Protein AF-A0A2P5VU34-F1 (afdb_monomer)

pLDDT: mean 73.87, std 22.4, range [25.06, 97.0]

Structure (mmCIF, N/CA/C/O backbone):
data_AF-A0A2P5VU34-F1
#
_entry.id   AF-A0A2P5VU34-F1
#
loop_
_atom_site.group_PDB
_atom_site.id
_atom_site.type_symbol
_atom_site.label_atom_id
_atom_site.label_alt_id
_atom_site.label_comp_id
_atom_site.label_asym_id
_atom_site.label_entity_id
_atom_site.label_seq_id
_atom_site.pdbx_PDB_ins_code
_atom_site.Cartn_x
_atom_site.Cartn_y
_atom_site.Cartn_z
_atom_site.occupancy
_atom_site.B_iso_or_equiv
_atom_site.auth_seq_id
_atom_site.auth_comp_id
_atom_site.auth_asym_id
_atom_site.auth_atom_id
_atom_site.pdbx_PDB_model_num
ATOM 1 N N . MET A 1 1 ? 22.976 -47.324 -44.104 1.00 36.66 1 MET A N 1
ATOM 2 C CA . MET A 1 1 ? 24.182 -47.573 -44.929 1.00 36.66 1 MET A CA 1
ATOM 3 C C . MET A 1 1 ? 23.753 -47.588 -46.387 1.00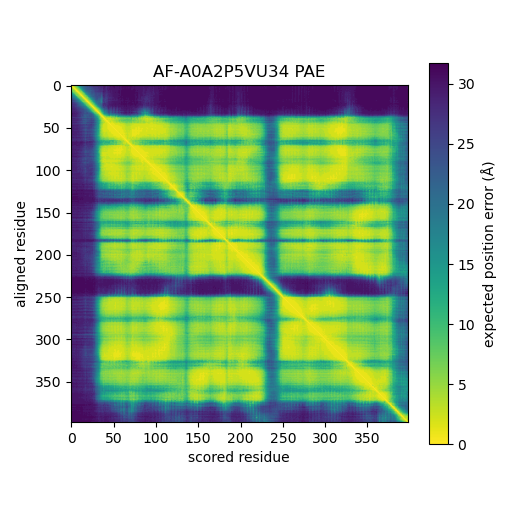 36.66 1 MET A C 1
ATOM 5 O O . MET A 1 1 ? 22.616 -47.995 -46.610 1.00 36.66 1 MET A O 1
ATOM 9 N N . PRO A 1 2 ? 24.591 -47.161 -47.347 1.00 40.78 2 PRO A N 1
ATOM 10 C CA . PRO A 1 2 ? 26.006 -46.739 -47.231 1.00 40.78 2 PRO A CA 1
ATOM 11 C C . PRO A 1 2 ? 26.113 -45.263 -46.735 1.00 40.78 2 PRO A C 1
ATOM 13 O O . PRO A 1 2 ? 25.068 -44.643 -46.565 1.00 40.78 2 PRO A O 1
ATOM 16 N N . ALA A 1 3 ? 27.216 -44.658 -46.255 1.00 30.08 3 ALA A N 1
ATOM 17 C CA . ALA A 1 3 ? 28.672 -44.759 -46.506 1.00 30.08 3 ALA A CA 1
ATOM 18 C C . ALA A 1 3 ? 29.097 -44.163 -47.878 1.00 30.08 3 ALA A C 1
ATOM 20 O O . ALA A 1 3 ? 28.440 -44.446 -48.867 1.00 30.08 3 ALA A O 1
ATOM 21 N N . SER A 1 4 ? 30.142 -43.336 -48.039 1.00 32.03 4 SER A N 1
ATOM 22 C CA . SER A 1 4 ? 31.137 -42.755 -47.106 1.00 32.03 4 SER A CA 1
ATOM 23 C C . SER A 1 4 ? 31.866 -41.530 -47.727 1.00 32.03 4 SER A C 1
ATOM 25 O O . SER A 1 4 ? 31.647 -41.223 -48.896 1.00 32.03 4 SER A O 1
ATOM 27 N N . THR A 1 5 ? 32.788 -40.911 -46.949 1.00 30.47 5 THR A N 1
ATOM 28 C CA . THR A 1 5 ? 33.747 -39.802 -47.273 1.00 30.47 5 THR A CA 1
ATOM 29 C C . THR A 1 5 ? 33.154 -38.375 -47.385 1.00 30.47 5 THR A C 1
ATOM 31 O O . THR A 1 5 ? 31.987 -38.243 -47.727 1.00 30.47 5 THR A O 1
ATOM 34 N N . SER A 1 6 ? 33.850 -37.263 -47.064 1.00 28.77 6 SER A N 1
ATOM 35 C CA . SER A 1 6 ? 35.188 -37.034 -46.445 1.00 28.77 6 SER A CA 1
ATOM 36 C C . SER A 1 6 ? 35.323 -35.630 -45.791 1.00 28.77 6 SER A C 1
ATOM 38 O O . SER A 1 6 ? 34.500 -34.750 -46.018 1.00 28.77 6 SER A O 1
ATOM 40 N N . SER A 1 7 ? 36.386 -35.433 -44.994 1.00 29.94 7 SER A N 1
ATOM 41 C CA . SER A 1 7 ? 36.899 -34.167 -44.400 1.00 29.94 7 SER A CA 1
ATOM 42 C C . SER A 1 7 ? 37.548 -33.220 -45.456 1.00 29.94 7 SER A C 1
ATOM 44 O O . SER A 1 7 ? 37.642 -33.669 -46.601 1.00 29.94 7 SER A O 1
ATOM 46 N N . PRO A 1 8 ? 38.103 -32.004 -45.146 1.00 39.03 8 PRO A N 1
ATOM 47 C CA . PRO A 1 8 ? 38.421 -31.405 -43.825 1.00 39.03 8 PRO A CA 1
ATOM 48 C C . PRO A 1 8 ? 38.176 -29.870 -43.621 1.00 39.03 8 PRO A C 1
ATOM 50 O O . PRO A 1 8 ? 37.779 -29.159 -44.531 1.00 39.03 8 PRO A O 1
ATOM 53 N N . PHE A 1 9 ? 38.473 -29.392 -42.393 1.00 26.83 9 PHE A N 1
ATOM 54 C CA . PHE A 1 9 ? 38.936 -28.043 -41.959 1.00 26.83 9 PHE A CA 1
ATOM 55 C C . PHE A 1 9 ? 38.507 -26.755 -42.712 1.00 26.83 9 PHE A C 1
ATOM 57 O O . PHE A 1 9 ? 38.896 -26.554 -43.853 1.00 26.83 9 PHE A O 1
ATOM 64 N N . TYR A 1 10 ? 37.966 -25.766 -41.975 1.00 26.25 10 TYR A N 1
ATOM 65 C CA . TYR A 1 10 ? 38.679 -24.498 -41.679 1.00 26.25 10 TYR A CA 1
ATOM 66 C C . TYR A 1 10 ? 37.977 -23.664 -40.583 1.00 26.25 10 TYR A C 1
ATOM 68 O O . TYR A 1 10 ? 36.765 -23.468 -40.608 1.00 26.25 10 TYR A O 1
ATOM 76 N N . HIS A 1 11 ? 38.753 -23.126 -39.636 1.00 30.45 11 HIS A N 1
ATOM 77 C CA . HIS A 1 11 ? 38.323 -22.039 -38.744 1.00 30.45 11 HIS A CA 1
ATOM 78 C C . HIS A 1 11 ? 38.394 -20.704 -39.498 1.00 30.45 11 HIS A C 1
ATOM 80 O O . HIS A 1 11 ? 39.434 -20.419 -40.090 1.00 30.45 11 HIS A O 1
ATOM 86 N N . GLN A 1 12 ? 37.394 -19.828 -39.357 1.00 29.17 12 GLN A N 1
ATOM 87 C CA . GLN A 1 12 ? 37.619 -18.382 -39.481 1.00 29.17 12 GLN A CA 1
ATOM 88 C C . GLN A 1 12 ? 36.601 -17.568 -38.668 1.00 29.17 12 GLN A C 1
ATOM 90 O O . GLN A 1 12 ? 35.407 -17.562 -38.947 1.00 29.17 12 GLN A O 1
ATOM 95 N N . ASN A 1 13 ? 37.110 -16.858 -37.657 1.00 29.84 13 ASN A N 1
ATOM 96 C CA . ASN A 1 13 ? 36.433 -15.706 -37.068 1.00 29.84 13 ASN A CA 1
ATOM 97 C C . ASN A 1 13 ? 36.548 -14.535 -38.048 1.00 29.84 13 ASN A C 1
ATOM 99 O O . ASN A 1 13 ? 37.670 -14.132 -38.349 1.00 29.84 13 ASN A O 1
ATOM 103 N N . THR A 1 14 ? 35.437 -13.909 -38.434 1.00 31.05 14 THR A N 1
ATOM 104 C CA . THR A 1 14 ? 35.470 -12.549 -38.994 1.00 31.05 14 THR A CA 1
ATOM 105 C C . THR A 1 14 ? 34.240 -11.746 -38.592 1.00 31.05 14 THR A C 1
ATOM 107 O O . THR A 1 14 ? 33.102 -12.023 -38.958 1.00 31.05 14 THR A O 1
ATOM 110 N N . THR A 1 15 ? 34.518 -10.693 -37.833 1.00 32.22 15 THR A N 1
ATOM 111 C CA . THR A 1 15 ? 33.637 -9.574 -37.502 1.00 32.22 15 THR A CA 1
ATOM 112 C C . THR A 1 15 ? 32.951 -8.987 -38.741 1.00 32.22 15 THR A C 1
ATOM 114 O O . THR A 1 15 ? 33.625 -8.478 -39.639 1.00 32.22 15 THR A O 1
ATOM 117 N N . SER A 1 16 ? 31.615 -8.977 -38.760 1.00 29.47 16 SER A N 1
ATOM 118 C CA . SER A 1 16 ? 30.827 -8.279 -39.785 1.00 29.47 16 SER A CA 1
ATOM 119 C C . SER A 1 16 ? 30.795 -6.770 -39.507 1.00 29.47 16 SER A C 1
ATOM 121 O O . SER A 1 16 ? 30.092 -6.299 -38.613 1.00 29.47 16 SER A O 1
ATOM 123 N N . LEU A 1 17 ? 31.600 -6.017 -40.259 1.00 31.42 17 LEU A N 1
ATOM 124 C CA . LEU A 1 17 ? 31.676 -4.555 -40.212 1.00 31.42 17 LEU A CA 1
ATOM 125 C C . LEU A 1 17 ? 30.444 -3.887 -40.844 1.00 31.42 17 LEU A C 1
ATOM 127 O O . LEU A 1 17 ? 29.982 -4.273 -41.919 1.00 31.42 17 LEU A O 1
ATOM 131 N N . CYS A 1 18 ? 29.964 -2.817 -40.207 1.00 27.61 18 CYS A N 1
ATOM 132 C CA . CYS A 1 18 ? 28.894 -1.965 -40.723 1.00 27.61 18 CYS A CA 1
ATOM 133 C C . CYS A 1 18 ? 29.232 -1.355 -42.096 1.00 27.61 18 CYS A C 1
ATOM 135 O O . CYS A 1 18 ? 30.309 -0.788 -42.282 1.00 27.61 18 CYS A O 1
ATOM 137 N N . LYS A 1 19 ? 28.252 -1.332 -43.009 1.00 30.66 19 LYS A N 1
ATOM 138 C CA . LYS A 1 19 ? 28.216 -0.398 -44.148 1.00 30.66 19 LYS A CA 1
ATOM 139 C C . LYS A 1 19 ? 27.201 0.719 -43.867 1.00 30.66 19 LYS A C 1
ATOM 141 O O . LYS A 1 19 ? 26.068 0.397 -43.513 1.00 30.66 19 LYS A O 1
ATOM 146 N N . PRO A 1 20 ? 27.548 2.006 -44.046 1.00 35.38 20 PRO A N 1
ATOM 147 C CA . PRO A 1 20 ? 26.584 3.097 -43.972 1.00 35.38 20 PRO A CA 1
ATOM 148 C C . PRO A 1 20 ? 25.898 3.316 -45.332 1.00 35.38 20 PRO A C 1
ATOM 150 O O . PRO A 1 20 ? 26.567 3.491 -46.349 1.00 35.38 20 PRO A O 1
ATOM 153 N N . SER A 1 21 ? 24.564 3.358 -45.352 1.00 34.09 21 SER A N 1
ATOM 154 C CA . SER A 1 21 ? 23.770 3.827 -46.498 1.00 34.09 21 SER A CA 1
ATOM 155 C C . SER A 1 21 ? 23.221 5.236 -46.244 1.00 34.09 21 SER A C 1
ATOM 157 O O . SER A 1 21 ? 22.907 5.599 -45.110 1.00 34.09 21 SER A O 1
ATOM 159 N N . LEU A 1 22 ? 23.133 6.043 -47.302 1.00 32.59 22 LEU A N 1
ATOM 160 C CA . LEU A 1 22 ? 22.975 7.498 -47.225 1.00 32.59 22 LEU A CA 1
ATOM 161 C C . LEU A 1 22 ? 21.596 7.990 -46.740 1.00 32.59 22 LEU A C 1
ATOM 163 O O . LEU A 1 22 ? 20.558 7.620 -47.272 1.00 32.59 22 LEU A O 1
ATOM 167 N N . ILE A 1 23 ? 21.658 8.910 -45.773 1.00 36.06 23 ILE A N 1
ATOM 168 C CA . ILE A 1 23 ? 20.852 10.133 -45.583 1.00 36.06 23 ILE A CA 1
ATOM 169 C C . ILE A 1 23 ? 19.475 10.199 -46.285 1.00 36.06 23 ILE A C 1
ATOM 171 O O . ILE A 1 23 ? 19.383 10.486 -47.476 1.00 36.06 23 ILE A O 1
ATOM 175 N N . SER A 1 24 ? 18.408 10.231 -45.479 1.00 31.11 24 SER A N 1
ATOM 176 C CA . SER A 1 24 ? 17.253 11.109 -45.726 1.00 31.11 24 SER A CA 1
ATOM 177 C C . SER A 1 24 ? 16.971 11.943 -44.465 1.00 31.11 24 SER A C 1
ATOM 179 O O . SER A 1 24 ? 17.149 11.481 -43.337 1.00 31.11 24 SER A O 1
ATOM 181 N N . LYS A 1 25 ? 16.657 13.233 -44.639 1.00 42.12 25 LYS A N 1
ATOM 182 C CA . LYS A 1 25 ? 16.793 14.254 -43.584 1.00 42.12 25 LYS A CA 1
ATOM 183 C C . LYS A 1 25 ? 15.433 14.772 -43.106 1.00 42.12 25 LYS A C 1
ATOM 185 O O . LYS A 1 25 ? 15.001 15.843 -43.518 1.00 42.12 25 LYS A O 1
ATOM 190 N N . THR A 1 26 ? 14.804 14.068 -42.168 1.00 37.00 26 THR A N 1
ATOM 191 C CA . THR A 1 26 ? 13.655 14.567 -41.388 1.00 37.00 26 THR A CA 1
ATOM 192 C C . THR A 1 26 ? 14.013 14.609 -39.902 1.00 37.00 26 THR A C 1
ATOM 194 O O . THR A 1 26 ? 14.036 13.594 -39.210 1.00 37.00 26 THR A O 1
ATOM 197 N N . ARG A 1 27 ? 14.322 15.809 -39.387 1.00 40.44 27 ARG A N 1
ATOM 198 C CA . ARG A 1 27 ? 14.645 16.025 -37.965 1.00 40.44 27 ARG A CA 1
ATOM 199 C C . ARG A 1 27 ? 13.383 15.971 -37.094 1.00 40.44 27 ARG A C 1
ATOM 201 O O . ARG A 1 27 ? 12.913 16.996 -36.617 1.00 40.44 27 ARG A O 1
ATOM 208 N N . ASN A 1 28 ? 12.892 14.767 -36.823 1.00 34.03 28 ASN A N 1
ATOM 209 C CA . ASN A 1 28 ? 12.156 14.513 -35.588 1.00 34.03 28 ASN A CA 1
ATOM 210 C C . ASN A 1 28 ? 13.179 14.252 -34.477 1.00 34.03 28 ASN A C 1
ATOM 212 O O . ASN A 1 28 ? 13.823 13.203 -34.460 1.00 34.03 28 ASN A O 1
ATOM 216 N N . LEU A 1 29 ? 13.347 15.207 -33.557 1.00 34.34 29 LEU A N 1
ATOM 217 C CA . LEU A 1 29 ? 14.174 15.039 -32.356 1.00 34.34 29 LEU A CA 1
ATOM 218 C C . LEU A 1 29 ? 13.462 14.115 -31.358 1.00 34.34 29 LEU A C 1
ATOM 220 O O . LEU A 1 29 ? 12.911 14.544 -30.349 1.00 34.34 29 LEU A O 1
ATOM 224 N N . LYS A 1 30 ? 13.466 12.815 -31.661 1.00 37.88 30 LYS A N 1
ATOM 225 C CA . LYS A 1 30 ? 12.989 11.777 -30.752 1.00 37.88 30 LYS A CA 1
ATOM 226 C C . LYS A 1 30 ? 14.063 11.539 -29.693 1.00 37.88 30 LYS A C 1
ATOM 228 O O . LYS A 1 30 ? 15.051 10.854 -29.949 1.00 37.88 30 LYS A O 1
ATOM 233 N N . VAL A 1 31 ? 13.884 12.143 -28.518 1.00 36.41 31 VAL A N 1
ATOM 234 C CA . VAL A 1 31 ? 14.786 11.977 -27.370 1.00 36.41 31 VAL A CA 1
ATOM 235 C C . VAL A 1 31 ? 14.701 10.532 -26.874 1.00 36.41 31 VAL A C 1
ATOM 237 O O . VAL A 1 31 ? 13.812 10.164 -26.109 1.00 36.41 31 VAL A O 1
ATOM 240 N N . HIS A 1 32 ? 15.625 9.695 -27.335 1.00 35.19 32 HIS A N 1
ATOM 241 C CA . HIS A 1 32 ? 15.807 8.344 -26.821 1.00 35.19 32 HIS A CA 1
ATOM 242 C C . HIS A 1 32 ? 16.672 8.390 -25.556 1.00 35.19 32 HIS A C 1
ATOM 244 O O . HIS A 1 32 ? 17.893 8.273 -25.636 1.00 35.19 32 HIS A O 1
ATOM 250 N N . SER A 1 33 ? 16.038 8.499 -24.383 1.00 41.25 33 SER A N 1
ATOM 251 C CA . SER A 1 33 ? 16.672 8.015 -23.150 1.00 41.25 33 SER A CA 1
ATOM 252 C C . SER A 1 33 ? 16.663 6.486 -23.192 1.00 41.25 33 SER A C 1
ATOM 254 O O . SER A 1 33 ? 15.639 5.840 -22.960 1.00 41.25 33 SER A O 1
ATOM 256 N N . GLN A 1 34 ? 17.780 5.917 -23.637 1.00 42.97 34 GLN A N 1
ATOM 257 C CA . GLN A 1 34 ? 17.990 4.482 -23.815 1.00 42.97 34 GLN A CA 1
ATOM 258 C C . GLN A 1 34 ? 19.451 4.151 -23.490 1.00 42.97 34 GLN A C 1
ATOM 260 O O . GLN A 1 34 ? 20.264 3.924 -24.389 1.00 42.97 34 GLN A O 1
ATOM 265 N N . LEU A 1 35 ? 19.782 4.073 -22.199 1.00 44.53 35 LEU A N 1
ATOM 266 C CA . LEU A 1 35 ? 20.840 3.153 -21.782 1.00 44.53 35 LEU A CA 1
ATOM 267 C C . LEU A 1 35 ? 20.350 1.751 -22.167 1.00 44.53 35 LEU A C 1
ATOM 269 O O . LEU A 1 35 ? 19.413 1.232 -21.568 1.00 44.53 35 LEU A O 1
ATOM 273 N N . ARG A 1 36 ? 20.905 1.192 -23.253 1.00 53.62 36 ARG A N 1
ATOM 274 C CA . ARG A 1 36 ? 20.414 -0.064 -23.859 1.00 53.62 36 ARG A CA 1
ATOM 275 C C . ARG A 1 36 ? 20.502 -1.271 -22.926 1.00 53.62 36 ARG A C 1
ATOM 277 O O . ARG A 1 36 ? 19.778 -2.235 -23.144 1.00 53.62 36 ARG A O 1
ATOM 284 N N . CYS A 1 37 ? 21.358 -1.192 -21.915 1.00 61.78 37 CYS A N 1
ATOM 285 C CA . CYS A 1 37 ? 21.377 -2.088 -20.773 1.00 61.78 37 CYS A CA 1
ATOM 286 C C . CYS A 1 37 ? 21.367 -1.221 -19.505 1.00 61.78 37 CYS A C 1
ATOM 288 O O . CYS A 1 37 ? 22.108 -0.231 -19.474 1.00 61.78 37 CYS A O 1
ATOM 290 N N . PRO A 1 38 ? 20.578 -1.564 -18.474 1.00 79.50 38 PRO A N 1
ATOM 291 C CA . PRO A 1 38 ? 20.759 -0.982 -17.151 1.00 79.50 38 PRO A CA 1
ATOM 292 C C . PRO A 1 38 ? 22.138 -1.357 -16.581 1.00 79.50 38 PRO A C 1
ATOM 294 O O . PRO A 1 38 ? 22.702 -2.390 -16.946 1.00 79.50 38 PRO A O 1
ATOM 297 N N . ILE A 1 39 ? 22.680 -0.518 -15.693 1.00 88.06 39 ILE A N 1
ATOM 298 C CA . ILE A 1 39 ? 23.984 -0.727 -15.037 1.00 88.06 39 ILE A CA 1
ATOM 299 C C . ILE A 1 39 ? 23.988 -2.053 -14.262 1.00 88.06 39 ILE A C 1
ATOM 301 O O . ILE A 1 39 ? 24.967 -2.795 -14.309 1.00 88.06 39 ILE A O 1
ATOM 305 N N . ILE A 1 40 ? 22.877 -2.363 -13.591 1.00 88.19 40 ILE A N 1
ATOM 306 C CA . ILE A 1 40 ? 22.600 -3.665 -12.980 1.00 88.19 40 ILE A CA 1
ATOM 307 C C . ILE A 1 40 ? 21.712 -4.454 -13.945 1.00 88.19 40 ILE A C 1
ATOM 309 O O . ILE A 1 40 ? 20.611 -4.005 -14.266 1.00 88.19 40 ILE A O 1
ATOM 313 N N . SER A 1 41 ? 22.171 -5.618 -14.417 1.00 87.19 41 SER A N 1
ATOM 314 C CA . SER A 1 41 ? 21.376 -6.444 -15.340 1.00 87.19 41 SER A CA 1
ATOM 315 C C . SER A 1 41 ? 20.166 -7.079 -14.626 1.00 87.19 41 SER A C 1
ATOM 317 O O . SER A 1 41 ? 20.246 -7.351 -13.425 1.00 87.19 41 SER A O 1
ATOM 319 N N . PRO A 1 42 ? 19.055 -7.367 -15.337 1.00 86.00 42 PRO A N 1
ATOM 320 C CA . PRO A 1 42 ? 17.897 -8.079 -14.776 1.00 86.00 42 PRO A CA 1
ATOM 321 C C . PRO A 1 42 ? 18.232 -9.419 -14.106 1.00 86.00 42 PRO A C 1
ATOM 323 O O . PRO A 1 42 ? 17.533 -9.866 -13.196 1.00 86.00 42 PRO A O 1
ATOM 326 N N . GLU A 1 43 ? 19.297 -10.071 -14.564 1.00 87.12 43 GLU A N 1
ATOM 327 C CA . GLU A 1 43 ? 19.786 -11.360 -14.087 1.00 87.12 43 GLU A CA 1
ATOM 328 C C . GLU A 1 43 ? 20.696 -11.230 -12.854 1.00 87.12 43 GLU A C 1
ATOM 330 O O . GLU A 1 43 ? 20.843 -12.206 -12.109 1.00 87.12 43 GLU A O 1
ATOM 335 N N . ASP A 1 44 ? 21.266 -10.045 -12.593 1.00 91.19 44 ASP A N 1
ATOM 336 C CA . ASP A 1 44 ? 22.036 -9.772 -11.379 1.00 91.19 44 ASP A CA 1
ATOM 337 C C . ASP A 1 44 ? 21.106 -9.633 -10.167 1.00 91.19 44 ASP A C 1
ATOM 339 O O . ASP A 1 44 ? 20.638 -8.558 -9.772 1.00 91.19 44 ASP A O 1
ATOM 343 N N . ARG A 1 45 ? 20.858 -10.786 -9.545 1.00 90.25 45 ARG A N 1
ATOM 344 C CA . ARG A 1 45 ? 20.064 -10.908 -8.323 1.00 90.25 45 ARG A CA 1
ATOM 345 C C . ARG A 1 45 ? 20.678 -10.120 -7.166 1.00 90.25 45 ARG A C 1
ATOM 347 O O . ARG A 1 45 ? 19.923 -9.542 -6.389 1.00 90.25 45 ARG A O 1
ATOM 354 N N . TRP A 1 46 ? 22.005 -10.101 -7.030 1.00 92.88 46 TRP A N 1
ATOM 355 C CA . TRP A 1 46 ? 22.667 -9.454 -5.895 1.00 92.88 46 TRP A CA 1
ATOM 356 C C . TRP A 1 46 ? 22.624 -7.936 -6.029 1.00 92.88 46 TRP A C 1
ATOM 358 O O . TRP A 1 46 ? 22.188 -7.277 -5.086 1.00 92.88 46 TRP A O 1
ATOM 368 N N . GLY A 1 47 ? 22.972 -7.395 -7.199 1.00 94.12 47 GLY A N 1
ATOM 369 C CA . GLY A 1 47 ? 22.826 -5.972 -7.497 1.00 94.12 47 GLY A CA 1
ATOM 370 C C . GLY A 1 47 ? 21.379 -5.507 -7.344 1.00 94.12 47 GLY A C 1
ATOM 371 O O . GLY A 1 47 ? 21.120 -4.537 -6.634 1.00 94.12 47 GLY A O 1
ATOM 372 N N . THR A 1 48 ? 20.415 -6.246 -7.908 1.00 93.75 48 THR A N 1
ATOM 373 C CA . THR A 1 48 ? 18.993 -5.871 -7.829 1.00 93.75 48 THR A CA 1
ATOM 374 C C . THR A 1 48 ? 18.492 -5.822 -6.382 1.00 93.75 48 THR A C 1
ATOM 376 O O . THR A 1 48 ? 17.901 -4.820 -5.978 1.00 93.75 48 THR A O 1
ATOM 379 N N . TRP A 1 49 ? 18.745 -6.856 -5.567 1.00 95.38 49 TRP A N 1
ATOM 380 C CA . TRP A 1 49 ? 18.342 -6.835 -4.155 1.00 95.38 49 TRP A CA 1
ATOM 381 C C . TRP A 1 49 ? 19.086 -5.757 -3.358 1.00 95.38 49 TRP A C 1
ATOM 383 O O . TRP A 1 49 ? 18.448 -5.043 -2.586 1.00 95.38 49 TRP A O 1
ATOM 393 N N . ALA A 1 50 ? 20.395 -5.583 -3.567 1.00 96.25 50 ALA A N 1
ATOM 394 C CA . ALA A 1 50 ? 21.171 -4.544 -2.892 1.00 96.25 50 ALA A CA 1
ATOM 395 C C . ALA A 1 50 ? 20.618 -3.140 -3.184 1.00 96.25 50 ALA A C 1
ATOM 397 O O . ALA A 1 50 ? 20.420 -2.360 -2.253 1.00 96.25 50 ALA A O 1
ATOM 398 N N . SER A 1 51 ? 20.287 -2.835 -4.443 1.00 95.81 51 SER A N 1
ATOM 399 C CA . SER A 1 51 ? 19.651 -1.567 -4.811 1.00 95.81 51 SER A CA 1
ATOM 400 C C . SER A 1 51 ? 18.274 -1.394 -4.182 1.00 95.81 51 SER A C 1
ATOM 402 O O . SER A 1 51 ? 18.003 -0.326 -3.645 1.00 95.81 51 SER A O 1
ATOM 404 N N . LEU A 1 52 ? 17.414 -2.418 -4.185 1.00 95.31 52 LEU A N 1
ATOM 405 C CA . LEU A 1 52 ? 16.086 -2.323 -3.568 1.00 95.31 52 LEU A CA 1
ATOM 406 C C . LEU A 1 52 ? 16.156 -2.038 -2.057 1.00 95.31 52 LEU A C 1
ATOM 408 O O . LEU A 1 52 ? 15.444 -1.166 -1.560 1.00 95.31 52 LEU A O 1
ATOM 412 N N . PHE A 1 53 ? 17.039 -2.728 -1.328 1.00 96.38 53 PHE A N 1
ATOM 413 C CA . PHE A 1 53 ? 17.254 -2.466 0.098 1.00 96.38 53 PHE A CA 1
ATOM 414 C C . PHE A 1 53 ? 17.922 -1.104 0.345 1.00 96.38 53 PHE A C 1
ATOM 416 O O . PHE A 1 53 ? 17.560 -0.427 1.305 1.00 96.38 53 PHE A O 1
ATOM 423 N N . ALA A 1 54 ? 18.833 -0.656 -0.527 1.00 97.00 54 ALA A N 1
ATOM 424 C CA . ALA A 1 54 ? 19.422 0.681 -0.446 1.00 97.00 54 ALA A CA 1
ATOM 425 C C . ALA A 1 54 ? 18.385 1.795 -0.683 1.00 97.00 54 ALA A C 1
ATOM 427 O O . ALA A 1 54 ? 18.385 2.785 0.045 1.00 97.00 54 ALA A O 1
ATOM 428 N N . ILE A 1 55 ? 17.467 1.616 -1.640 1.00 95.56 55 ILE A N 1
ATOM 429 C CA . ILE A 1 55 ? 16.341 2.528 -1.899 1.00 95.56 55 ILE A CA 1
ATOM 430 C C . ILE A 1 55 ? 15.432 2.611 -0.668 1.00 95.56 55 ILE A C 1
ATOM 432 O O . ILE A 1 55 ? 15.127 3.711 -0.211 1.00 95.56 55 ILE A O 1
ATOM 436 N N . GLY A 1 56 ? 15.065 1.465 -0.081 1.00 92.81 56 GLY A N 1
ATOM 437 C CA . GLY A 1 56 ? 14.239 1.430 1.127 1.00 92.81 56 GLY A CA 1
ATOM 438 C C . GLY A 1 56 ? 14.917 2.060 2.351 1.00 92.81 56 GLY A C 1
ATOM 439 O O . GLY A 1 56 ? 14.297 2.825 3.092 1.00 92.81 56 GLY A O 1
ATOM 440 N N . ALA A 1 57 ? 16.214 1.799 2.542 1.00 94.94 57 ALA A N 1
ATOM 441 C CA . ALA A 1 57 ? 17.012 2.416 3.600 1.00 94.94 57 ALA A CA 1
ATOM 442 C C . ALA A 1 57 ? 17.165 3.934 3.403 1.00 94.94 57 ALA A C 1
ATOM 444 O O . ALA A 1 57 ? 17.089 4.686 4.375 1.00 94.94 57 ALA A O 1
ATOM 445 N N . PHE A 1 58 ? 17.329 4.397 2.159 1.00 94.56 58 PHE A N 1
ATOM 446 C CA . PHE A 1 58 ? 17.359 5.819 1.820 1.00 94.56 58 PHE A CA 1
ATOM 447 C C . PHE A 1 58 ? 16.010 6.499 2.094 1.00 94.56 58 PHE A C 1
ATOM 449 O O . PHE A 1 58 ? 15.995 7.594 2.655 1.00 94.56 58 PHE A O 1
ATOM 456 N N . GLY A 1 59 ? 14.887 5.838 1.789 1.00 90.00 59 GLY A N 1
ATOM 457 C CA . GLY A 1 59 ? 13.549 6.305 2.158 1.00 90.00 59 GLY A CA 1
ATOM 458 C C . GLY A 1 59 ? 13.418 6.548 3.661 1.00 90.00 59 GLY A C 1
ATOM 459 O O . GLY A 1 59 ? 13.130 7.671 4.074 1.00 90.00 59 GLY A O 1
ATOM 460 N N . LEU A 1 60 ? 13.724 5.543 4.490 1.00 88.62 60 LEU A N 1
ATOM 461 C CA . LEU A 1 60 ? 13.697 5.668 5.960 1.00 88.62 60 LEU A CA 1
ATOM 462 C C . LEU A 1 60 ? 14.688 6.709 6.500 1.00 88.62 60 LEU A C 1
ATOM 464 O O . LEU A 1 60 ? 14.419 7.387 7.490 1.00 88.62 60 LEU A O 1
ATOM 468 N N . TRP A 1 61 ? 15.858 6.838 5.874 1.00 91.75 61 TRP A N 1
ATOM 469 C CA . TRP A 1 61 ? 16.834 7.859 6.242 1.00 91.75 61 TRP A CA 1
ATOM 470 C C . TRP A 1 61 ? 16.332 9.274 5.920 1.00 91.75 61 TRP A C 1
ATOM 472 O O . TRP A 1 61 ? 16.572 10.194 6.703 1.00 91.75 61 TRP A O 1
ATOM 482 N N . SER A 1 62 ? 15.603 9.450 4.813 1.00 87.38 62 SER A N 1
ATOM 483 C CA . SER A 1 62 ? 15.143 10.763 4.350 1.00 87.38 62 SER A CA 1
ATOM 484 C C . SER A 1 62 ? 14.226 11.469 5.356 1.00 87.38 62 SER A C 1
ATOM 486 O O . SER A 1 62 ? 14.326 12.687 5.501 1.00 87.38 62 SER A O 1
ATOM 488 N N . GLU A 1 63 ? 13.428 10.731 6.135 1.00 82.38 63 GLU A N 1
ATOM 489 C CA . GLU A 1 63 ? 12.547 11.278 7.183 1.00 82.38 63 GLU A CA 1
ATOM 490 C C . GLU A 1 63 ? 13.309 11.985 8.312 1.00 82.38 63 GLU A C 1
ATOM 492 O O . GLU A 1 63 ? 12.758 12.845 8.994 1.00 82.38 63 GLU A O 1
ATOM 497 N N . LYS A 1 64 ? 14.603 11.682 8.482 1.00 82.75 64 LYS A N 1
ATOM 498 C CA . LYS A 1 64 ? 15.495 12.371 9.430 1.00 82.75 64 LYS A CA 1
ATOM 499 C C . LYS A 1 64 ? 15.983 13.729 8.908 1.00 82.75 64 LYS A C 1
ATOM 501 O O . LYS A 1 64 ? 16.664 14.457 9.629 1.00 82.75 64 LYS A O 1
ATOM 506 N N . THR A 1 65 ? 15.674 14.074 7.658 1.00 84.31 65 THR A N 1
ATOM 507 C CA . THR A 1 65 ? 16.032 15.346 7.015 1.00 84.31 65 THR A CA 1
ATOM 508 C C . THR A 1 65 ? 14.834 16.295 6.996 1.00 84.31 65 THR A C 1
ATOM 510 O O . THR A 1 65 ? 13.698 15.849 6.892 1.00 84.31 65 THR A O 1
ATOM 513 N N . LYS A 1 66 ? 15.068 17.616 7.006 1.00 75.31 66 LYS A N 1
ATOM 514 C CA . LYS A 1 66 ? 13.988 18.629 6.999 1.00 75.31 66 LYS A CA 1
ATOM 515 C C . LYS A 1 66 ? 13.034 18.546 5.797 1.00 75.31 66 LYS A C 1
ATOM 517 O O . LYS A 1 66 ? 11.918 19.040 5.883 1.00 75.31 66 LYS A O 1
ATOM 522 N N . ILE A 1 67 ? 13.496 17.995 4.671 1.00 69.50 67 ILE A N 1
ATOM 523 C CA . ILE A 1 67 ? 12.710 17.884 3.433 1.00 69.50 67 ILE A CA 1
ATOM 524 C C . ILE A 1 67 ? 11.979 16.538 3.404 1.00 69.50 67 ILE A C 1
ATOM 526 O O . ILE A 1 67 ? 10.777 16.502 3.159 1.00 69.50 67 ILE A O 1
ATOM 530 N N . GLY A 1 68 ? 12.665 15.432 3.715 1.00 65.94 68 GLY A N 1
ATOM 531 C CA . GLY A 1 68 ? 12.025 14.115 3.787 1.00 65.94 68 GLY A CA 1
ATOM 532 C C . GLY A 1 68 ? 11.080 13.957 4.983 1.00 65.94 68 GLY A C 1
ATOM 533 O O . GLY A 1 68 ? 10.118 13.212 4.892 1.00 65.94 68 GLY A O 1
ATOM 534 N N . SER A 1 69 ? 11.220 14.733 6.063 1.00 67.44 69 SER A N 1
ATOM 535 C CA . SER A 1 69 ? 10.197 14.782 7.121 1.00 67.44 69 SER A CA 1
ATOM 536 C C . SER A 1 69 ? 8.848 15.345 6.641 1.00 67.44 69 SER A C 1
ATOM 538 O O . SER A 1 69 ? 7.844 15.181 7.326 1.00 67.44 69 SER A O 1
ATOM 540 N N . MET A 1 70 ? 8.806 16.010 5.477 1.00 65.50 70 MET A N 1
ATOM 541 C CA . MET A 1 70 ? 7.570 16.459 4.817 1.00 65.50 70 MET A CA 1
ATOM 542 C C . MET A 1 70 ? 7.029 15.436 3.798 1.00 65.50 70 MET A C 1
ATOM 544 O O . MET A 1 70 ? 5.932 15.617 3.271 1.00 65.50 70 MET A O 1
ATOM 548 N N . VAL A 1 71 ? 7.798 14.388 3.479 1.00 68.62 71 VAL A N 1
ATOM 549 C CA . VAL A 1 71 ? 7.545 13.444 2.380 1.00 68.62 71 VAL A CA 1
ATOM 550 C C . VAL A 1 71 ? 7.871 12.030 2.866 1.00 68.62 71 VAL A C 1
ATOM 552 O O . VAL A 1 71 ? 9.028 11.632 2.842 1.00 68.62 71 VAL A O 1
ATOM 555 N N . SER A 1 72 ? 6.858 11.259 3.281 1.00 77.81 72 SER A N 1
ATOM 556 C CA . SER A 1 72 ? 7.038 9.906 3.849 1.00 77.81 72 SER A CA 1
ATOM 557 C C . SER A 1 72 ? 8.045 9.033 3.107 1.00 77.81 72 SER A C 1
ATOM 559 O O . SER A 1 72 ? 8.039 9.000 1.869 1.00 77.81 72 SER A O 1
ATOM 561 N N . ALA A 1 73 ? 8.774 8.211 3.858 1.00 84.19 73 ALA A N 1
ATOM 562 C CA . ALA A 1 73 ? 9.732 7.238 3.350 1.00 84.19 73 ALA A CA 1
ATOM 563 C C . ALA A 1 73 ? 9.162 6.379 2.211 1.00 84.19 73 ALA A C 1
ATOM 565 O O . ALA A 1 73 ? 9.852 6.148 1.224 1.00 84.19 73 ALA A O 1
ATOM 566 N N . ALA A 1 74 ? 7.888 5.975 2.291 1.00 82.31 74 ALA A N 1
ATOM 567 C CA . ALA A 1 74 ? 7.204 5.218 1.239 1.00 82.31 74 ALA A CA 1
ATOM 568 C C . ALA A 1 74 ? 7.174 5.953 -0.119 1.00 82.31 74 ALA A C 1
ATOM 570 O O . ALA A 1 74 ? 7.496 5.378 -1.163 1.00 82.31 74 ALA A O 1
ATOM 571 N N . LEU A 1 75 ? 6.832 7.245 -0.112 1.00 82.56 75 LEU A N 1
ATOM 572 C CA . LEU A 1 75 ? 6.825 8.080 -1.314 1.00 82.56 75 LEU A CA 1
ATOM 573 C C . LEU A 1 75 ? 8.255 8.333 -1.816 1.00 82.56 75 LEU A C 1
ATOM 575 O O . LEU A 1 75 ? 8.493 8.246 -3.018 1.00 82.56 75 LEU A O 1
ATOM 579 N N . VAL A 1 76 ? 9.223 8.555 -0.919 1.00 88.25 76 VAL A N 1
ATOM 580 C CA . VAL A 1 76 ? 10.638 8.717 -1.300 1.00 88.25 76 VAL A CA 1
ATOM 581 C C . VAL A 1 76 ? 11.196 7.439 -1.934 1.00 88.25 76 VAL A C 1
ATOM 583 O O . VAL A 1 76 ? 11.741 7.510 -3.031 1.00 88.25 76 VAL A O 1
ATOM 586 N N . SER A 1 77 ? 10.997 6.266 -1.327 1.00 90.56 77 SER A N 1
ATOM 587 C CA . SER A 1 77 ? 11.407 4.969 -1.887 1.00 90.56 77 SER A CA 1
ATOM 588 C C . SER A 1 77 ? 10.768 4.706 -3.256 1.00 90.56 77 SER A C 1
ATOM 590 O O . SER A 1 77 ? 11.450 4.252 -4.174 1.00 90.56 77 SER A O 1
ATOM 592 N N . THR A 1 78 ? 9.489 5.063 -3.435 1.00 87.88 78 THR A N 1
ATOM 593 C CA . THR A 1 78 ? 8.798 4.956 -4.734 1.00 87.88 78 THR A CA 1
ATOM 594 C C . THR A 1 78 ? 9.430 5.877 -5.784 1.00 87.88 78 THR A C 1
ATOM 596 O O . THR A 1 78 ? 9.762 5.432 -6.882 1.00 87.88 78 THR A O 1
ATOM 599 N N . LEU A 1 79 ? 9.652 7.154 -5.456 1.00 87.75 79 LEU A N 1
ATOM 600 C CA . LEU A 1 79 ? 10.233 8.133 -6.382 1.00 87.75 79 LEU A CA 1
ATOM 601 C C . LEU A 1 79 ? 11.698 7.829 -6.722 1.00 87.75 79 LEU A C 1
ATOM 603 O O . LEU A 1 79 ? 12.103 8.005 -7.869 1.00 87.75 79 LEU A O 1
ATOM 607 N N . VAL A 1 80 ? 12.489 7.344 -5.762 1.00 92.44 80 VAL A N 1
ATOM 608 C CA . VAL A 1 80 ? 13.890 6.960 -5.987 1.00 92.44 80 VAL A CA 1
ATOM 609 C C . VAL A 1 80 ? 13.979 5.663 -6.792 1.00 92.44 80 VAL A C 1
ATOM 611 O O . VAL A 1 80 ? 14.804 5.591 -7.698 1.00 92.44 80 VAL A O 1
ATOM 614 N N . GLY A 1 81 ? 13.103 4.679 -6.552 1.00 92.38 81 GLY A N 1
ATOM 615 C CA . GLY A 1 81 ? 12.993 3.490 -7.405 1.00 92.38 81 GLY A CA 1
ATOM 616 C C . GLY A 1 81 ? 12.637 3.848 -8.850 1.00 92.38 81 GLY A C 1
ATOM 617 O O . GLY A 1 81 ? 13.312 3.403 -9.778 1.00 92.38 81 GLY A O 1
ATOM 618 N N . LEU A 1 82 ? 11.651 4.733 -9.033 1.00 89.38 82 LEU A N 1
ATOM 619 C CA . LEU A 1 82 ? 11.253 5.261 -10.341 1.00 89.38 82 LEU A CA 1
ATOM 620 C C . LEU A 1 82 ? 12.401 6.021 -11.023 1.00 89.38 82 LEU A C 1
ATOM 622 O O . LEU A 1 82 ? 12.665 5.820 -12.207 1.00 89.38 82 LEU A O 1
ATOM 626 N N . ALA A 1 83 ? 13.117 6.879 -10.296 1.00 90.00 83 ALA A N 1
ATOM 627 C CA . ALA A 1 83 ? 14.277 7.579 -10.838 1.00 90.00 83 ALA A CA 1
ATOM 628 C C . ALA A 1 83 ? 15.389 6.595 -11.238 1.00 90.00 83 ALA A C 1
ATOM 630 O O . ALA A 1 83 ? 15.940 6.708 -12.330 1.00 90.00 83 ALA A O 1
ATOM 631 N N . ALA A 1 84 ? 15.687 5.601 -10.399 1.00 92.00 84 ALA A N 1
ATOM 632 C CA . ALA A 1 84 ? 16.739 4.622 -10.645 1.00 92.00 84 ALA A CA 1
ATOM 633 C C . ALA A 1 84 ? 16.460 3.743 -11.876 1.00 92.00 84 ALA A C 1
ATOM 635 O O . ALA A 1 84 ? 17.389 3.491 -12.646 1.00 92.00 84 ALA A O 1
ATOM 636 N N . SER A 1 85 ? 15.215 3.310 -12.110 1.00 90.25 85 SER A N 1
ATOM 637 C CA . SER A 1 85 ? 14.881 2.529 -13.311 1.00 90.25 85 SER A CA 1
ATOM 638 C C . SER A 1 85 ? 14.935 3.378 -14.585 1.00 90.25 85 SER A C 1
ATOM 640 O O . SER A 1 85 ? 15.507 2.972 -15.596 1.00 90.25 85 SER A O 1
ATOM 642 N N . ASN A 1 86 ? 14.446 4.620 -14.527 1.00 88.56 86 ASN A N 1
ATOM 643 C CA . ASN A 1 86 ? 14.421 5.520 -15.685 1.00 88.56 86 ASN A CA 1
ATOM 644 C C . ASN A 1 86 ? 15.777 6.168 -16.017 1.00 88.56 86 ASN A C 1
ATOM 646 O O . ASN A 1 86 ? 16.001 6.554 -17.165 1.00 88.56 86 ASN A O 1
ATOM 650 N N . LEU A 1 87 ? 16.696 6.233 -15.050 1.00 89.25 87 LEU A N 1
ATOM 651 C CA . LEU A 1 87 ? 18.113 6.546 -15.262 1.00 89.25 87 LEU A CA 1
ATOM 652 C C . LEU A 1 87 ? 18.942 5.319 -15.681 1.00 89.25 87 LEU A C 1
ATOM 654 O O . LEU A 1 87 ? 20.152 5.444 -15.841 1.00 89.25 87 LEU A O 1
ATOM 658 N N . GLY A 1 88 ? 18.328 4.141 -15.851 1.00 86.31 88 GLY A N 1
ATOM 659 C CA . GLY A 1 88 ? 19.025 2.915 -16.245 1.00 86.31 88 GLY A CA 1
ATOM 660 C C . GLY A 1 88 ? 20.019 2.401 -15.200 1.00 86.31 88 GLY A C 1
ATOM 661 O O . GLY A 1 88 ? 20.993 1.750 -15.561 1.00 86.31 88 GLY A O 1
ATOM 662 N N . ILE A 1 89 ? 19.813 2.693 -13.914 1.00 91.38 89 ILE A N 1
ATOM 663 C CA . ILE A 1 89 ? 20.625 2.136 -12.821 1.00 91.38 89 ILE A CA 1
ATOM 664 C C . ILE A 1 89 ? 20.161 0.705 -12.526 1.00 91.38 89 ILE A C 1
ATOM 666 O O . ILE A 1 89 ? 20.978 -0.211 -12.465 1.00 91.38 89 ILE A O 1
ATOM 670 N N . ILE A 1 90 ? 18.844 0.523 -12.405 1.00 92.75 90 ILE A N 1
ATOM 671 C CA . ILE A 1 90 ? 18.158 -0.764 -12.217 1.00 92.75 90 ILE A CA 1
ATOM 672 C C . ILE A 1 90 ? 17.227 -1.045 -13.412 1.00 92.75 90 ILE A C 1
ATOM 674 O O . ILE A 1 90 ? 16.863 -0.112 -14.131 1.00 92.75 90 ILE A O 1
ATOM 678 N N . PRO A 1 91 ? 16.839 -2.303 -13.669 1.00 89.81 91 PRO A N 1
ATOM 679 C CA . PRO A 1 91 ? 15.875 -2.634 -14.718 1.00 89.81 91 PRO A CA 1
ATOM 680 C C . PRO A 1 91 ? 14.435 -2.226 -14.351 1.00 89.81 91 PRO A C 1
ATOM 682 O O . PRO A 1 91 ? 14.097 -2.079 -13.181 1.00 89.81 91 PRO A O 1
ATOM 685 N N . PHE A 1 92 ? 13.557 -2.115 -15.353 1.00 86.12 92 PHE A N 1
ATOM 686 C CA . PHE A 1 92 ? 12.102 -2.003 -15.137 1.00 86.12 92 PHE A CA 1
ATOM 687 C C . PHE A 1 92 ? 11.448 -3.341 -14.772 1.00 86.12 92 PHE A C 1
ATOM 689 O O . PHE A 1 92 ? 10.426 -3.378 -14.096 1.00 86.12 92 PHE A O 1
ATOM 696 N N . GLU A 1 93 ? 12.041 -4.448 -15.219 1.00 86.06 93 GLU A N 1
ATOM 697 C CA . GLU A 1 93 ? 11.552 -5.803 -14.991 1.00 86.06 93 GLU A CA 1
ATOM 698 C C . GLU A 1 93 ? 12.717 -6.678 -14.526 1.00 86.06 93 GLU A C 1
ATOM 700 O O . GLU A 1 93 ? 13.758 -6.741 -15.178 1.00 86.06 93 GLU A O 1
ATOM 705 N N . ALA A 1 94 ? 12.547 -7.360 -13.393 1.00 90.31 94 ALA A N 1
ATOM 706 C CA . ALA A 1 94 ? 13.521 -8.309 -12.867 1.00 90.31 94 ALA A CA 1
ATOM 707 C C . ALA A 1 94 ? 12.813 -9.480 -12.165 1.00 90.31 94 ALA A C 1
ATOM 709 O O . ALA A 1 94 ? 11.792 -9.266 -11.501 1.00 90.31 94 ALA A O 1
ATOM 710 N N . PRO A 1 95 ? 13.377 -10.704 -12.184 1.00 91.50 95 PRO A N 1
ATOM 711 C CA . PRO A 1 95 ? 12.856 -11.834 -11.410 1.00 91.50 95 PRO A CA 1
ATOM 712 C C . PRO A 1 95 ? 12.777 -11.563 -9.897 1.00 91.50 95 PRO A C 1
ATOM 714 O O . PRO A 1 95 ? 11.978 -12.180 -9.199 1.00 91.50 95 PRO A O 1
ATOM 717 N N . ALA A 1 96 ? 13.572 -10.623 -9.373 1.00 92.81 96 ALA A N 1
ATOM 718 C CA . ALA A 1 96 ? 13.474 -10.187 -7.980 1.00 92.81 96 ALA A CA 1
ATOM 719 C C . ALA A 1 96 ? 12.112 -9.541 -7.656 1.00 92.81 96 ALA A C 1
ATOM 721 O O . ALA A 1 96 ? 11.592 -9.738 -6.561 1.00 92.81 96 ALA A O 1
ATOM 722 N N . TYR A 1 97 ? 11.504 -8.816 -8.602 1.00 91.50 97 TYR A N 1
ATOM 723 C CA . TYR A 1 97 ? 10.246 -8.091 -8.381 1.00 91.50 97 TYR A CA 1
ATOM 724 C C . TYR A 1 97 ? 9.059 -9.060 -8.295 1.00 91.50 97 TYR A C 1
ATOM 726 O O . TYR A 1 97 ? 8.205 -8.921 -7.420 1.00 91.50 97 TYR A O 1
ATOM 734 N N . SER A 1 98 ? 9.043 -10.107 -9.127 1.00 90.38 98 SER A N 1
ATOM 735 C CA . SER A 1 98 ? 8.028 -11.165 -9.042 1.00 90.38 98 SER A CA 1
ATOM 736 C C . SER A 1 98 ? 8.203 -12.043 -7.797 1.00 90.38 98 SER A C 1
ATOM 738 O O . SER A 1 98 ? 7.209 -12.410 -7.172 1.00 90.38 98 SER A O 1
ATOM 740 N N . VAL A 1 99 ? 9.443 -12.316 -7.366 1.00 93.25 99 VAL A N 1
ATOM 741 C CA . VAL A 1 99 ? 9.718 -12.950 -6.061 1.00 93.25 99 VAL A CA 1
ATOM 742 C C . VAL A 1 99 ? 9.227 -12.073 -4.906 1.00 93.25 99 VAL A C 1
ATOM 744 O O . VAL A 1 99 ? 8.619 -12.598 -3.972 1.00 93.25 99 VAL A O 1
ATOM 747 N N . TYR A 1 100 ? 9.430 -10.752 -4.975 1.00 92.62 100 TYR A N 1
ATOM 748 C CA . TYR A 1 100 ? 8.922 -9.826 -3.966 1.00 92.62 100 TYR A CA 1
ATOM 749 C C . TYR A 1 100 ? 7.395 -9.925 -3.842 1.00 92.62 100 TYR A C 1
ATOM 751 O O . TYR A 1 100 ? 6.889 -10.248 -2.767 1.00 92.62 100 TYR A O 1
ATOM 759 N N . MET A 1 101 ? 6.668 -9.709 -4.945 1.00 87.44 101 MET A N 1
ATOM 760 C CA . MET A 1 101 ? 5.200 -9.711 -4.940 1.00 87.44 101 MET A CA 1
ATOM 761 C C . MET A 1 101 ? 4.618 -11.067 -4.520 1.00 87.44 101 MET A C 1
ATOM 763 O O . MET A 1 101 ? 3.636 -11.110 -3.790 1.00 87.44 101 MET A O 1
ATOM 767 N N . ARG A 1 102 ? 5.244 -12.182 -4.920 1.00 89.19 102 ARG A N 1
ATOM 768 C CA . ARG A 1 102 ? 4.734 -13.531 -4.635 1.00 89.19 102 ARG A CA 1
ATOM 769 C C . ARG A 1 102 ? 4.995 -14.023 -3.208 1.00 89.19 102 ARG A C 1
ATOM 771 O O . ARG A 1 102 ? 4.242 -14.863 -2.720 1.00 89.19 102 ARG A O 1
ATOM 778 N N . PHE A 1 103 ? 6.069 -13.568 -2.559 1.00 91.69 103 PHE A N 1
ATOM 779 C CA . PHE A 1 103 ? 6.503 -14.118 -1.267 1.00 91.69 103 PHE A CA 1
ATOM 780 C C . PHE A 1 103 ? 6.667 -13.064 -0.171 1.00 91.69 103 PHE A C 1
ATOM 782 O O . PHE A 1 103 ? 6.160 -13.262 0.930 1.00 91.69 103 PHE A O 1
ATOM 789 N N . LEU A 1 104 ? 7.356 -11.952 -0.444 1.00 92.88 104 LEU A N 1
ATOM 790 C CA . LEU A 1 104 ? 7.678 -10.949 0.580 1.00 92.88 104 LEU A CA 1
ATOM 791 C C . LEU A 1 104 ? 6.485 -10.031 0.879 1.00 92.88 104 LEU A C 1
ATOM 793 O O . LEU A 1 104 ? 6.275 -9.675 2.036 1.00 92.88 104 LEU A O 1
ATOM 797 N N . LEU A 1 105 ? 5.672 -9.699 -0.128 1.00 89.94 105 LEU A N 1
ATOM 798 C CA . LEU A 1 105 ? 4.449 -8.916 0.063 1.00 89.94 105 LEU A CA 1
ATOM 799 C C . LEU A 1 105 ? 3.419 -9.656 0.951 1.00 89.94 105 LEU A C 1
ATOM 801 O O . LEU A 1 105 ? 3.024 -9.076 1.965 1.00 89.94 105 LEU A O 1
ATOM 805 N N . PRO A 1 106 ? 3.039 -10.929 0.686 1.00 90.75 106 PRO A N 1
ATOM 806 C CA . PRO A 1 106 ? 2.221 -11.706 1.617 1.00 90.75 106 PRO A CA 1
ATOM 807 C C . PRO A 1 106 ? 2.851 -11.863 3.003 1.00 90.75 106 PRO A C 1
ATOM 809 O O . PRO A 1 106 ? 2.133 -11.791 3.992 1.00 90.75 106 PRO A O 1
ATOM 812 N N . LEU A 1 107 ? 4.177 -12.024 3.101 1.00 94.00 107 LEU A N 1
ATOM 813 C CA . LEU A 1 107 ? 4.885 -12.155 4.381 1.00 94.00 107 LEU A CA 1
ATOM 814 C C . LEU A 1 107 ? 4.812 -10.884 5.244 1.00 94.00 107 LEU A C 1
ATOM 816 O O . LEU A 1 107 ? 4.710 -10.980 6.466 1.00 94.00 107 LEU A O 1
ATOM 820 N N . ALA A 1 108 ? 4.852 -9.701 4.628 1.00 90.25 108 ALA A N 1
ATOM 821 C CA . ALA A 1 108 ? 4.763 -8.430 5.342 1.00 90.25 108 ALA A CA 1
ATOM 822 C C . ALA A 1 108 ? 3.389 -8.221 6.007 1.00 90.25 108 ALA A C 1
ATOM 824 O O . ALA A 1 108 ? 3.298 -7.537 7.026 1.00 90.25 108 ALA A O 1
ATOM 825 N N . VAL A 1 109 ? 2.325 -8.833 5.473 1.00 89.44 109 VAL A N 1
ATOM 826 C CA . VAL A 1 109 ? 0.956 -8.679 5.985 1.00 89.44 109 VAL A CA 1
ATOM 827 C C . VAL A 1 109 ? 0.802 -9.237 7.413 1.00 89.44 109 VAL A C 1
ATOM 829 O O . VAL A 1 109 ? 0.418 -8.453 8.284 1.00 89.44 109 VAL A O 1
ATOM 832 N N . PRO A 1 110 ? 1.151 -10.503 7.738 1.00 91.31 110 PRO A N 1
ATOM 833 C CA . PRO A 1 110 ? 1.119 -10.992 9.113 1.00 91.31 110 PRO A CA 1
ATOM 834 C C . PRO A 1 110 ? 2.013 -10.204 10.061 1.00 91.31 110 PRO A C 1
ATOM 836 O O . PRO A 1 110 ? 1.554 -9.852 11.143 1.00 91.31 110 PRO A O 1
ATOM 839 N N . LEU A 1 111 ? 3.235 -9.862 9.639 1.00 90.88 111 LEU A N 1
ATOM 840 C CA . LEU A 1 111 ? 4.193 -9.120 10.463 1.00 90.88 111 LEU A CA 1
ATOM 841 C C . LEU A 1 111 ? 3.627 -7.764 10.939 1.00 90.88 111 LEU A C 1
ATOM 843 O O . LEU A 1 111 ? 3.813 -7.416 12.101 1.00 90.88 111 LEU A O 1
ATOM 847 N N . LEU A 1 112 ? 2.860 -7.053 10.097 1.00 87.31 112 LEU A N 1
ATOM 848 C CA . LEU A 1 112 ? 2.119 -5.834 10.479 1.00 87.31 112 LEU A CA 1
ATOM 849 C C . LEU A 1 112 ? 0.879 -6.094 11.355 1.00 87.31 112 LEU A C 1
ATOM 851 O O . LEU A 1 112 ? 0.391 -5.199 12.054 1.00 87.31 112 LEU A O 1
ATOM 855 N N . LEU A 1 113 ? 0.293 -7.287 11.256 1.00 89.12 113 LEU A N 1
ATOM 856 C CA . LEU A 1 113 ? -0.992 -7.649 11.857 1.00 89.12 113 LEU A CA 1
ATOM 857 C C . LEU A 1 113 ? -0.871 -8.360 13.208 1.00 89.12 113 LEU A C 1
ATOM 859 O O . LEU A 1 113 ? -1.895 -8.608 13.835 1.00 89.12 113 LEU A O 1
ATOM 863 N N . PHE A 1 114 ? 0.330 -8.621 13.723 1.00 89.19 114 PHE A N 1
ATOM 864 C CA . PHE A 1 114 ? 0.503 -9.258 15.036 1.00 89.19 114 PHE A CA 1
ATOM 865 C C . PHE A 1 114 ? -0.124 -8.464 16.200 1.00 89.19 114 PHE A C 1
ATOM 867 O O . PHE A 1 114 ? -0.589 -9.058 17.167 1.00 89.19 114 PHE A O 1
ATOM 874 N N . ARG A 1 115 ? -0.243 -7.133 16.092 1.00 81.81 115 ARG A N 1
ATOM 875 C CA . ARG A 1 115 ? -0.983 -6.306 17.072 1.00 81.81 115 ARG A CA 1
ATOM 876 C C . ARG A 1 115 ? -2.511 -6.321 16.913 1.00 81.81 115 ARG A C 1
ATOM 878 O O . ARG A 1 115 ? -3.195 -5.665 17.695 1.00 81.81 115 ARG A O 1
ATOM 885 N N . ALA A 1 116 ? -3.062 -6.996 15.902 1.00 81.31 116 ALA A N 1
ATOM 886 C CA . ALA A 1 116 ? -4.480 -6.920 15.538 1.00 81.31 116 ALA A CA 1
ATOM 887 C C . ALA A 1 116 ? -5.384 -7.800 16.426 1.00 81.31 116 ALA A C 1
ATOM 889 O O . ALA A 1 116 ? -6.096 -8.678 15.939 1.00 81.31 116 ALA A O 1
ATOM 890 N N . ASP A 1 117 ? -5.370 -7.541 17.735 1.00 81.88 117 ASP A N 1
ATOM 891 C CA . ASP A 1 117 ? -6.326 -8.110 18.685 1.00 81.88 117 ASP A CA 1
ATOM 892 C C . ASP A 1 117 ? -7.698 -7.435 18.513 1.00 81.88 117 ASP A C 1
ATOM 894 O O . ASP A 1 117 ? -7.983 -6.367 19.068 1.00 81.88 117 ASP A O 1
ATOM 898 N N . LEU A 1 118 ? -8.572 -8.089 17.747 1.00 78.06 118 LEU A N 1
ATOM 899 C CA . LEU A 1 118 ? -9.923 -7.614 17.472 1.00 78.06 118 LEU A CA 1
ATOM 900 C C . LEU A 1 118 ? -10.779 -7.549 18.750 1.00 78.06 118 LEU A C 1
ATOM 902 O O . LEU A 1 118 ? -11.647 -6.687 18.855 1.00 78.06 118 LEU A O 1
ATOM 906 N N . ARG A 1 119 ? -10.511 -8.383 19.768 1.00 77.94 119 ARG A N 1
ATOM 907 C CA . ARG A 1 119 ? -11.222 -8.347 21.059 1.00 77.94 119 ARG A CA 1
ATOM 908 C C . ARG A 1 119 ? -10.856 -7.094 21.851 1.00 77.94 119 ARG A C 1
ATOM 910 O O . ARG A 1 119 ? -11.740 -6.487 22.457 1.00 77.94 119 ARG A O 1
ATOM 917 N N . ARG A 1 120 ? -9.583 -6.685 21.842 1.00 75.75 120 ARG A N 1
ATOM 918 C CA . ARG A 1 120 ? -9.148 -5.417 22.449 1.00 75.75 120 ARG A CA 1
ATOM 919 C C . ARG A 1 120 ? -9.742 -4.218 21.714 1.00 75.75 120 ARG A C 1
ATOM 921 O O . ARG A 1 120 ? -10.249 -3.322 22.384 1.00 75.75 120 ARG A O 1
ATOM 928 N N . VAL A 1 121 ? -9.748 -4.227 20.379 1.00 72.94 121 VAL A N 1
ATOM 929 C CA . VAL A 1 121 ? -10.373 -3.165 19.566 1.00 72.94 121 VAL A CA 1
ATOM 930 C C . VAL A 1 121 ? -11.874 -3.058 19.863 1.00 72.94 121 VAL A C 1
ATOM 932 O O . VAL A 1 121 ? -12.338 -1.986 20.235 1.00 72.94 121 VAL A O 1
ATOM 935 N N . LEU A 1 122 ? -12.631 -4.161 19.826 1.00 71.06 122 LEU A N 1
ATOM 936 C CA . LEU A 1 122 ? -14.065 -4.149 20.156 1.00 71.06 122 LEU A CA 1
ATOM 937 C C . LEU A 1 122 ? -14.370 -3.770 21.610 1.00 71.06 122 LEU A C 1
ATOM 939 O O . LEU A 1 122 ? -15.460 -3.276 21.875 1.00 71.06 122 LEU A O 1
ATOM 943 N N . ARG A 1 123 ? -13.450 -3.975 22.561 1.00 75.25 123 ARG A N 1
ATOM 944 C CA . ARG A 1 123 ? -13.645 -3.521 23.948 1.00 75.25 123 ARG A CA 1
ATOM 945 C C . ARG A 1 123 ? -13.313 -2.040 24.129 1.00 75.25 123 ARG A C 1
ATOM 947 O O . ARG A 1 123 ? -14.064 -1.340 24.793 1.00 75.25 123 ARG A O 1
ATOM 954 N N . SER A 1 124 ? -12.198 -1.579 23.565 1.00 64.69 124 SER A N 1
ATOM 955 C CA . SER A 1 124 ? -11.696 -0.208 23.739 1.00 64.69 124 SER A CA 1
ATOM 956 C C . SER A 1 124 ? -12.451 0.802 22.881 1.00 64.69 124 SER A C 1
ATOM 958 O O . SER A 1 124 ? -12.715 1.915 23.314 1.00 64.69 124 SER A O 1
ATOM 960 N N . THR A 1 125 ? -12.807 0.404 21.663 1.00 59.38 125 THR A N 1
ATOM 961 C CA . THR A 1 125 ? -13.534 1.225 20.693 1.00 59.38 125 THR A CA 1
ATOM 962 C C . THR A 1 125 ? -15.018 0.857 20.674 1.00 59.38 125 THR A C 1
ATOM 964 O O . THR A 1 125 ? -15.764 1.477 19.941 1.00 59.38 125 THR A O 1
ATOM 967 N N . GLY A 1 126 ? -15.487 -0.116 21.466 1.00 57.47 126 GLY A N 1
ATOM 968 C CA . GLY A 1 126 ? -16.824 -0.719 21.356 1.00 57.47 126 GLY A CA 1
ATOM 969 C C . GLY A 1 126 ? -17.985 0.264 21.223 1.00 57.47 126 GLY A C 1
ATOM 970 O O . GLY A 1 126 ? -18.779 0.130 20.299 1.00 57.47 126 GLY A O 1
ATOM 971 N N . THR A 1 127 ? -18.054 1.287 22.076 1.00 56.50 127 THR A N 1
ATOM 972 C CA . THR A 1 127 ? -19.107 2.318 22.022 1.00 56.50 127 THR A CA 1
ATOM 973 C C . THR A 1 127 ? -18.990 3.209 20.781 1.00 56.50 127 THR A C 1
ATOM 975 O O . THR A 1 127 ? -19.995 3.492 20.135 1.00 56.50 127 THR A O 1
ATOM 978 N N . LEU A 1 128 ? -17.767 3.594 20.399 1.00 56.00 128 LEU A N 1
ATOM 979 C CA . LEU A 1 128 ? -17.485 4.343 19.167 1.00 56.00 128 LEU A CA 1
ATOM 980 C C . LEU A 1 128 ? -17.777 3.499 17.919 1.00 56.00 128 LEU A C 1
ATOM 982 O O . LEU A 1 128 ? -18.351 4.002 16.966 1.00 56.00 128 LEU A O 1
ATOM 986 N N . LEU A 1 129 ? -17.458 2.205 17.947 1.00 58.53 129 LEU A N 1
ATOM 987 C CA . LEU A 1 129 ? -17.705 1.223 16.895 1.00 58.53 129 LEU A CA 1
ATOM 988 C C . LEU A 1 129 ? -19.205 0.917 16.757 1.00 58.53 129 LEU A C 1
ATOM 990 O O . LEU A 1 129 ? -19.680 0.725 15.643 1.00 58.53 129 LEU A O 1
ATOM 994 N N . LEU A 1 130 ? -19.965 0.928 17.858 1.00 52.38 130 LEU A N 1
ATOM 995 C CA . LEU A 1 130 ? -21.428 0.862 17.836 1.00 52.38 130 LEU A CA 1
ATOM 996 C C . LEU A 1 130 ? -22.036 2.158 17.286 1.00 52.38 130 LEU A C 1
ATOM 998 O O . LEU A 1 130 ? -22.936 2.092 16.459 1.00 52.38 130 LEU A O 1
ATOM 1002 N N . ALA A 1 131 ? -21.534 3.331 17.680 1.00 50.97 131 ALA A N 1
ATOM 1003 C CA . ALA A 1 131 ? -21.970 4.608 17.108 1.00 50.97 131 ALA A CA 1
ATOM 1004 C C . ALA A 1 131 ? -21.654 4.696 15.600 1.00 50.97 131 ALA A C 1
ATOM 1006 O O . ALA A 1 131 ? -22.459 5.199 14.817 1.00 50.97 131 ALA A O 1
ATOM 1007 N N . PHE A 1 132 ? -20.512 4.136 15.194 1.00 53.34 132 PHE A N 1
ATOM 1008 C CA . PHE A 1 132 ? -20.057 4.002 13.814 1.00 53.34 132 PHE A CA 1
ATOM 1009 C C . PHE A 1 132 ? -20.979 3.056 13.019 1.00 53.34 132 PHE A C 1
ATOM 1011 O O . PHE A 1 132 ? -21.537 3.488 12.010 1.00 53.34 132 PHE A O 1
ATOM 1018 N N . LEU A 1 133 ? -21.184 1.807 13.474 1.00 54.59 133 LEU A N 1
ATOM 1019 C CA . LEU A 1 133 ? -21.892 0.722 12.757 1.00 54.59 133 LEU A CA 1
ATOM 1020 C C . LEU A 1 133 ? -23.421 0.680 12.932 1.00 54.59 133 LEU A C 1
ATOM 1022 O O . LEU A 1 133 ? -24.118 0.199 12.041 1.00 54.59 133 LEU A O 1
ATOM 1026 N N . LEU A 1 134 ? -23.945 1.112 14.078 1.00 52.09 134 LEU A N 1
ATOM 1027 C CA . LEU A 1 134 ? -25.328 0.891 14.531 1.00 52.09 134 LEU A CA 1
ATOM 1028 C C . LEU A 1 134 ? -26.035 2.202 14.923 1.00 52.09 134 LEU A C 1
ATOM 1030 O O . LEU A 1 134 ? -26.921 2.181 15.775 1.00 52.09 134 LEU A O 1
ATOM 1034 N N . GLY A 1 135 ? -25.627 3.320 14.301 1.00 52.12 135 GLY A N 1
ATOM 1035 C CA . GLY A 1 135 ? -26.149 4.688 14.467 1.00 52.12 135 GLY A CA 1
ATOM 1036 C C . GLY A 1 135 ? -27.513 4.784 15.163 1.00 52.12 135 GLY A C 1
ATOM 1037 O O . GLY A 1 135 ? -28.525 4.348 14.622 1.00 52.12 135 GLY A O 1
ATOM 1038 N N . SER A 1 136 ? -27.502 5.331 16.383 1.00 47.94 136 SER A N 1
ATOM 1039 C CA . SER A 1 136 ? -28.581 5.234 17.377 1.00 47.94 136 SER A CA 1
ATOM 1040 C C . SER A 1 136 ? -29.998 5.387 16.808 1.00 47.94 136 SER A C 1
ATOM 1042 O O . SER A 1 136 ? -30.428 6.504 16.524 1.00 47.94 136 SER A O 1
ATOM 1044 N N . GLY A 1 137 ? -30.712 4.258 16.690 1.00 51.19 137 GLY A N 1
ATOM 1045 C CA . GLY A 1 137 ? -32.177 4.077 16.688 1.00 51.19 137 GLY A CA 1
ATOM 1046 C C . GLY A 1 137 ? -33.048 4.787 15.639 1.00 51.19 137 GLY A C 1
ATOM 1047 O O . GLY A 1 137 ? -34.178 4.360 15.423 1.00 51.19 137 GLY A O 1
ATOM 1048 N N . HIS A 1 138 ? -32.573 5.865 15.020 1.00 52.41 138 HIS A N 1
ATOM 1049 C CA . HIS A 1 138 ? -33.411 6.844 14.322 1.00 52.41 138 HIS A CA 1
ATOM 1050 C C . HIS A 1 138 ? -32.708 7.545 13.142 1.00 52.41 138 HIS A C 1
ATOM 1052 O O . HIS A 1 138 ? -33.351 8.303 12.419 1.00 52.41 138 HIS A O 1
ATOM 1058 N N . ASN A 1 139 ? -31.409 7.291 12.931 1.00 56.22 139 ASN A N 1
ATOM 1059 C CA . ASN A 1 139 ? -30.610 7.811 11.816 1.00 56.22 139 ASN A CA 1
ATOM 1060 C C . ASN A 1 139 ? -29.747 6.690 11.212 1.00 56.22 139 ASN A C 1
ATOM 1062 O O . ASN A 1 139 ? -29.285 5.826 11.959 1.00 56.22 139 ASN A O 1
ATOM 1066 N N . PRO A 1 140 ? -29.481 6.670 9.891 1.00 58.12 140 PRO A N 1
ATOM 1067 C CA . PRO A 1 140 ? -28.702 5.590 9.304 1.00 58.12 140 PRO A CA 1
ATOM 1068 C C . PRO A 1 140 ? -27.230 5.665 9.730 1.00 58.12 140 PRO A C 1
ATOM 1070 O O . PRO A 1 140 ? -26.643 6.743 9.830 1.00 58.12 140 PRO A O 1
ATOM 1073 N N . CYS A 1 141 ? -26.651 4.486 9.949 1.00 66.88 141 CYS A N 1
ATOM 1074 C CA . CYS A 1 141 ? -25.263 4.230 10.329 1.00 66.88 141 CYS A CA 1
ATOM 1075 C C . CYS A 1 141 ? -24.230 5.107 9.587 1.00 66.88 141 CYS A C 1
ATOM 1077 O O . CYS A 1 141 ? -24.272 5.248 8.362 1.00 66.88 141 CYS A O 1
ATOM 1079 N N . LEU A 1 142 ? -23.252 5.645 10.327 1.00 67.62 142 LEU A N 1
ATOM 1080 C CA . LEU A 1 142 ? -22.219 6.516 9.765 1.00 67.62 142 LEU A CA 1
ATOM 1081 C C . LEU A 1 142 ? -21.329 5.762 8.759 1.00 67.62 142 LEU A C 1
ATOM 1083 O O . LEU A 1 142 ? -21.043 6.296 7.690 1.00 67.62 142 LEU A O 1
ATOM 1087 N N . CYS A 1 143 ? -20.995 4.488 9.020 1.00 69.31 143 CYS A N 1
ATOM 1088 C CA . CYS A 1 143 ? -20.266 3.638 8.058 1.00 69.31 143 CYS A CA 1
ATOM 1089 C C . CYS A 1 143 ? -21.020 3.457 6.742 1.00 69.31 143 CYS A C 1
ATOM 1091 O O . CYS A 1 143 ? -20.408 3.375 5.675 1.00 69.31 143 CYS A O 1
ATOM 1093 N N . PHE A 1 144 ? -22.348 3.330 6.818 1.00 74.12 144 PHE A N 1
ATOM 1094 C CA . PHE A 1 144 ? -23.180 3.143 5.638 1.00 74.12 144 PHE A CA 1
ATOM 1095 C C . PHE A 1 144 ? -23.095 4.389 4.758 1.00 74.12 144 PHE A C 1
ATOM 1097 O O . PHE A 1 144 ? -22.780 4.279 3.575 1.00 74.12 144 PHE A O 1
ATOM 1104 N N . TRP A 1 145 ? -23.237 5.577 5.353 1.00 75.56 145 TRP A N 1
ATOM 1105 C CA . TRP A 1 145 ? -23.043 6.837 4.638 1.00 75.56 145 TRP A CA 1
ATOM 1106 C C . TRP A 1 145 ? -21.621 7.040 4.121 1.00 75.56 145 TRP A C 1
ATOM 1108 O O . TRP A 1 145 ? -21.473 7.535 3.009 1.00 75.56 145 TRP A O 1
ATOM 1118 N N . MET A 1 146 ? -20.586 6.602 4.839 1.00 75.62 146 MET A N 1
ATOM 1119 C CA . MET A 1 146 ? -19.203 6.626 4.340 1.00 75.62 146 MET A CA 1
ATOM 1120 C C . MET A 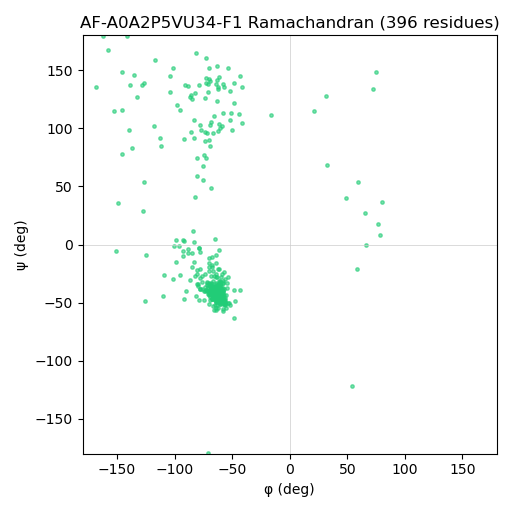1 146 ? -19.020 5.741 3.115 1.00 75.62 146 MET A C 1
ATOM 1122 O O . MET A 1 146 ? -18.492 6.194 2.102 1.00 75.62 146 MET A O 1
ATOM 1126 N N . THR A 1 147 ? -19.513 4.504 3.177 1.00 80.06 147 THR A N 1
ATOM 1127 C CA . THR A 1 147 ? -19.433 3.547 2.067 1.00 80.06 147 THR A CA 1
ATOM 1128 C C . THR A 1 147 ? -20.186 4.080 0.848 1.00 80.06 147 THR A C 1
ATOM 1130 O O . THR A 1 147 ? -19.639 4.115 -0.253 1.00 80.06 147 THR A O 1
ATOM 1133 N N . VAL A 1 148 ? -21.407 4.588 1.050 1.00 85.69 148 VAL A N 1
ATOM 1134 C CA . VAL A 1 148 ? -22.214 5.247 0.012 1.00 85.69 148 VAL A CA 1
ATOM 1135 C C . VAL A 1 148 ? -21.494 6.476 -0.556 1.00 85.69 148 VAL A C 1
ATOM 1137 O O . VAL A 1 148 ? -21.444 6.631 -1.773 1.00 85.69 148 VAL A O 1
ATOM 1140 N N . SER A 1 149 ? -20.870 7.309 0.279 1.00 87.44 149 SER A N 1
ATOM 1141 C CA . SER A 1 149 ? -20.122 8.496 -0.161 1.00 87.44 149 SER A CA 1
ATOM 1142 C C . SER A 1 149 ? -18.891 8.135 -0.991 1.00 87.44 149 SER A C 1
ATOM 1144 O O . SER A 1 149 ? -18.642 8.775 -2.011 1.00 87.44 149 SER A O 1
ATOM 1146 N N . THR A 1 150 ? -18.144 7.085 -0.623 1.00 88.56 150 THR A N 1
ATOM 1147 C CA . THR A 1 150 ? -17.023 6.590 -1.441 1.00 88.56 150 THR A CA 1
ATOM 1148 C C . THR A 1 150 ? -17.511 6.000 -2.764 1.00 88.56 150 THR A C 1
ATOM 1150 O O . THR A 1 150 ? -16.915 6.282 -3.803 1.00 88.56 150 THR A O 1
ATOM 1153 N N . ILE A 1 151 ? -18.607 5.233 -2.772 1.00 91.12 151 ILE A N 1
ATOM 1154 C CA . ILE A 1 151 ? -19.193 4.675 -4.006 1.00 91.12 151 ILE A CA 1
ATOM 1155 C C . ILE A 1 151 ? -19.668 5.799 -4.939 1.00 91.12 151 ILE A C 1
ATOM 1157 O O . ILE A 1 151 ? -19.324 5.794 -6.121 1.00 91.12 151 ILE A O 1
ATOM 1161 N N . ILE A 1 152 ? -20.389 6.798 -4.416 1.00 92.31 152 ILE A N 1
ATOM 1162 C CA . ILE A 1 152 ? -20.826 7.978 -5.180 1.00 92.31 152 ILE A CA 1
ATOM 1163 C C . ILE A 1 152 ? -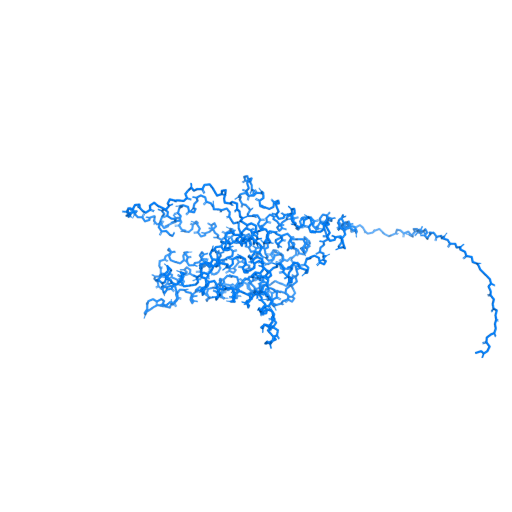19.613 8.754 -5.702 1.00 92.31 152 ILE A C 1
ATOM 1165 O O . ILE A 1 152 ? -19.569 9.072 -6.888 1.00 92.31 152 ILE A O 1
ATOM 1169 N N . GLY A 1 153 ? -18.603 9.006 -4.863 1.00 92.19 153 GLY A N 1
ATOM 1170 C CA . GLY A 1 153 ? -17.368 9.674 -5.276 1.00 92.19 153 GLY A CA 1
ATOM 1171 C C . GLY A 1 153 ? -16.649 8.936 -6.402 1.00 92.19 153 GLY A C 1
ATOM 1172 O O . GLY A 1 153 ? -16.256 9.553 -7.388 1.00 92.19 153 GLY A O 1
ATOM 1173 N N . THR A 1 154 ? -16.556 7.609 -6.307 1.00 92.31 154 THR A N 1
ATOM 1174 C CA . THR A 1 154 ? -15.954 6.751 -7.339 1.00 92.31 154 THR A CA 1
ATOM 1175 C C . THR A 1 154 ? -16.744 6.830 -8.643 1.00 92.31 154 THR A C 1
ATOM 1177 O O . THR A 1 154 ? -16.152 7.033 -9.699 1.00 92.31 154 THR A O 1
ATOM 1180 N N . LEU A 1 155 ? -18.075 6.722 -8.583 1.00 93.38 155 LEU A N 1
ATOM 1181 C CA . LEU A 1 155 ? -18.939 6.781 -9.762 1.00 93.38 155 LEU A CA 1
ATOM 1182 C C . LEU A 1 155 ? -18.866 8.151 -10.454 1.00 93.38 155 LEU A C 1
ATOM 1184 O O . LEU A 1 155 ? -18.690 8.216 -11.668 1.00 93.38 155 LEU A O 1
ATOM 1188 N N . VAL A 1 156 ? -18.946 9.244 -9.689 1.00 94.12 156 VAL A N 1
ATOM 1189 C CA . VAL A 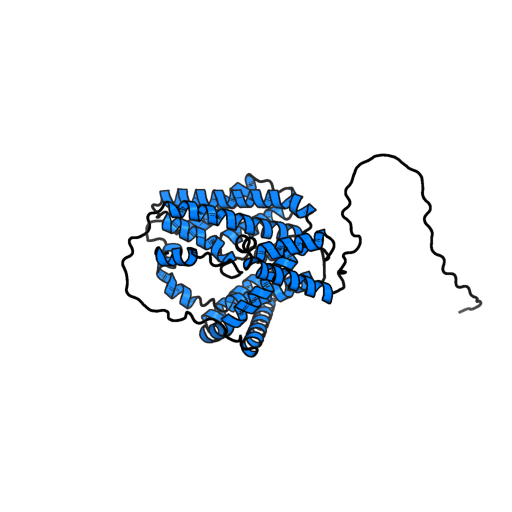1 156 ? -18.831 10.612 -10.218 1.00 94.12 156 VAL A CA 1
ATOM 1190 C C . VAL A 1 156 ? -17.451 10.837 -10.837 1.00 94.12 156 VAL A C 1
ATOM 1192 O O . VAL A 1 156 ? -17.367 11.307 -11.970 1.00 94.12 156 VAL A O 1
ATOM 1195 N N . ALA A 1 157 ? -16.372 10.435 -10.159 1.00 93.31 157 ALA A N 1
ATOM 1196 C CA . ALA A 1 157 ? -15.018 10.530 -10.699 1.00 93.31 157 ALA A CA 1
ATOM 1197 C C . ALA A 1 157 ? -14.841 9.712 -11.988 1.00 93.31 157 ALA A C 1
ATOM 1199 O O . ALA A 1 157 ? -14.220 10.195 -12.932 1.00 93.31 157 ALA A O 1
ATOM 1200 N N . PHE A 1 158 ? -15.424 8.512 -12.067 1.00 91.56 158 PHE A N 1
ATOM 1201 C CA . PHE A 1 158 ? -15.336 7.637 -13.241 1.00 91.56 158 PHE A CA 1
ATOM 1202 C C . PHE A 1 158 ? -16.078 8.207 -14.458 1.00 91.56 158 PHE A C 1
ATOM 1204 O O . PHE A 1 158 ? -15.635 8.044 -15.595 1.00 91.56 158 PHE A O 1
ATOM 1211 N N . LEU A 1 159 ? -17.192 8.906 -14.221 1.00 90.31 159 LEU A N 1
ATOM 1212 C CA . LEU A 1 159 ? -17.958 9.597 -15.260 1.00 90.31 159 LEU A CA 1
ATOM 1213 C C . LEU A 1 159 ? -17.289 10.910 -15.703 1.00 90.31 159 LEU A C 1
ATOM 1215 O O . LEU A 1 159 ? -17.307 11.232 -16.889 1.00 90.31 159 LEU A O 1
ATOM 1219 N N . MET A 1 160 ? -16.688 11.662 -14.772 1.00 91.00 160 MET A N 1
ATOM 1220 C CA . MET A 1 160 ? -16.030 12.945 -15.060 1.00 91.00 160 MET A CA 1
ATOM 1221 C C . MET A 1 160 ? -14.626 12.795 -15.657 1.00 91.00 160 MET A C 1
ATOM 1223 O O . MET A 1 160 ? -14.221 13.622 -16.474 1.00 91.00 160 MET A O 1
ATOM 1227 N N . VAL A 1 161 ? -13.874 11.765 -15.259 1.00 89.50 161 VAL A N 1
ATOM 1228 C CA . VAL A 1 161 ? -12.486 11.536 -15.682 1.00 89.50 161 VAL A CA 1
ATOM 1229 C C . VAL A 1 161 ? -12.416 10.279 -16.547 1.00 89.50 161 VAL A C 1
ATOM 1231 O O . VAL A 1 161 ? -12.209 9.178 -16.033 1.00 89.50 161 VAL A O 1
ATOM 1234 N N . PRO A 1 162 ? -12.544 10.405 -17.880 1.00 76.56 162 PRO A N 1
ATOM 1235 C CA . PRO A 1 162 ? -12.370 9.277 -18.779 1.00 76.56 162 PRO A CA 1
ATOM 1236 C C . PRO A 1 162 ? -10.889 8.864 -18.813 1.00 76.56 162 PRO A C 1
ATOM 1238 O O . PRO A 1 162 ? -10.127 9.332 -19.660 1.00 76.56 162 PRO A O 1
ATOM 1241 N N . MET A 1 163 ? -10.492 7.953 -17.916 1.00 82.75 163 MET A N 1
ATOM 1242 C CA . MET A 1 163 ? -9.151 7.350 -17.782 1.00 82.75 163 MET A CA 1
ATOM 1243 C C . MET A 1 163 ? -8.787 6.425 -18.968 1.00 82.75 163 MET A C 1
ATOM 1245 O O . MET A 1 163 ? -8.344 5.288 -18.808 1.00 82.75 163 MET A O 1
ATOM 1249 N N . ARG A 1 164 ? -8.984 6.903 -20.203 1.00 78.81 164 ARG A N 1
ATOM 1250 C CA . ARG A 1 164 ? -8.785 6.152 -21.455 1.00 78.81 164 ARG A CA 1
ATOM 1251 C C . ARG A 1 164 ? -7.333 5.719 -21.667 1.00 78.81 164 ARG A C 1
ATOM 1253 O O . ARG A 1 164 ? -7.112 4.691 -22.297 1.00 78.81 164 ARG A O 1
ATOM 1260 N N . SER A 1 165 ? -6.358 6.456 -21.126 1.00 78.44 165 SER A N 1
ATOM 1261 C CA . SER A 1 165 ? -4.933 6.101 -21.201 1.00 78.44 165 SER A CA 1
ATOM 1262 C C . SER A 1 165 ? -4.570 4.837 -20.413 1.00 78.44 165 SER A C 1
ATOM 1264 O O . SER A 1 165 ? -3.536 4.243 -20.697 1.00 78.44 165 SER A O 1
ATOM 1266 N N . LEU A 1 166 ? -5.418 4.381 -19.480 1.00 80.69 166 LEU A N 1
ATOM 1267 C CA . LEU A 1 166 ? -5.215 3.129 -18.738 1.00 80.69 166 LEU A CA 1
ATOM 1268 C C . LEU A 1 166 ? -5.739 1.884 -19.482 1.00 80.69 166 LEU A C 1
ATOM 1270 O O . LEU A 1 166 ? -5.534 0.765 -19.015 1.00 80.69 166 LEU A O 1
ATOM 1274 N N . GLY A 1 167 ? -6.440 2.043 -20.612 1.00 86.25 167 GLY A N 1
ATOM 1275 C CA . GLY A 1 167 ? -6.987 0.919 -21.378 1.00 86.25 167 GLY A CA 1
ATOM 1276 C C . GLY A 1 167 ? -7.856 -0.016 -20.524 1.00 86.25 167 GLY A C 1
ATOM 1277 O O . GLY A 1 167 ? -8.842 0.415 -19.923 1.00 86.25 167 GLY A O 1
ATOM 1278 N N . SER A 1 168 ? -7.478 -1.297 -20.456 1.00 87.75 168 SER A N 1
ATOM 1279 C CA . SER A 1 168 ? -8.158 -2.329 -19.658 1.00 87.75 168 SER A CA 1
ATOM 1280 C C . SER A 1 168 ? -8.053 -2.140 -18.143 1.00 87.75 168 SER A C 1
ATOM 1282 O O . SER A 1 168 ? -8.853 -2.725 -17.415 1.00 87.75 168 SER A O 1
ATOM 1284 N N . ASP A 1 169 ? -7.088 -1.354 -17.660 1.00 90.25 169 ASP A N 1
ATOM 1285 C CA . ASP A 1 169 ? -6.812 -1.203 -16.226 1.00 90.25 169 ASP A CA 1
ATOM 1286 C C . ASP A 1 169 ? -7.562 -0.024 -15.585 1.00 90.25 169 ASP A C 1
ATOM 1288 O O . ASP A 1 169 ? -7.566 0.110 -14.363 1.00 90.25 169 ASP A O 1
ATOM 1292 N N . ASN A 1 170 ? -8.263 0.783 -16.391 1.00 90.38 170 ASN A N 1
ATOM 1293 C CA . ASN A 1 170 ? -9.088 1.919 -15.964 1.00 90.38 170 ASN A CA 1
ATOM 1294 C C . ASN A 1 170 ? -10.039 1.550 -14.801 1.00 90.38 170 ASN A C 1
ATOM 1296 O O . ASN A 1 170 ? -9.909 2.050 -13.683 1.00 90.38 170 ASN A O 1
ATOM 1300 N N . TRP A 1 171 ? -10.968 0.620 -15.046 1.00 91.38 171 TRP A N 1
ATOM 1301 C CA . TRP A 1 171 ? -11.963 0.199 -14.052 1.00 91.38 171 TRP A CA 1
ATOM 1302 C C . TRP A 1 171 ? -11.344 -0.574 -12.880 1.00 91.38 171 TRP A C 1
ATOM 1304 O O . TRP A 1 171 ? -11.875 -0.532 -11.768 1.00 91.38 171 TRP A O 1
ATOM 1314 N N . LYS A 1 172 ? -10.203 -1.243 -13.099 1.00 93.12 172 LYS A N 1
ATOM 1315 C CA . LYS A 1 172 ? -9.475 -1.960 -12.048 1.00 93.12 172 LYS A CA 1
ATOM 1316 C C . LYS A 1 172 ? -8.880 -0.993 -11.027 1.00 93.12 172 LYS A C 1
ATOM 1318 O O . LYS A 1 172 ? -9.075 -1.183 -9.832 1.00 93.12 172 LYS A O 1
ATOM 1323 N N . ILE A 1 173 ? -8.221 0.072 -11.493 1.00 91.06 173 ILE A N 1
ATOM 1324 C CA . ILE A 1 173 ? -7.692 1.141 -10.636 1.00 91.06 173 ILE A CA 1
ATOM 1325 C C . ILE A 1 173 ? -8.814 1.876 -9.910 1.00 91.06 173 ILE A C 1
ATOM 1327 O O . ILE A 1 173 ? -8.707 2.085 -8.704 1.00 91.06 173 ILE A O 1
ATOM 1331 N N . ALA A 1 174 ? -9.916 2.191 -10.598 1.00 91.81 174 ALA A N 1
ATOM 1332 C CA . ALA A 1 174 ? -11.089 2.784 -9.957 1.00 91.81 174 ALA A CA 1
ATOM 1333 C C . ALA A 1 174 ? -11.623 1.901 -8.811 1.00 91.81 174 ALA A C 1
ATOM 1335 O O . ALA A 1 174 ? -11.895 2.398 -7.719 1.00 91.81 174 ALA A O 1
ATOM 1336 N N . SER A 1 175 ? -11.691 0.583 -9.027 1.00 90.81 175 SER A N 1
ATOM 1337 C CA . SER A 1 175 ? -12.112 -0.396 -8.014 1.00 90.81 175 SER A CA 1
ATOM 1338 C C . SER A 1 175 ? -11.115 -0.517 -6.857 1.00 90.81 175 SER A C 1
ATOM 1340 O O . SER A 1 175 ? -11.520 -0.588 -5.697 1.00 90.81 175 SER A O 1
ATOM 1342 N N . ALA A 1 176 ? -9.812 -0.507 -7.149 1.00 89.88 176 ALA A N 1
ATOM 1343 C CA . ALA A 1 176 ? -8.757 -0.586 -6.144 1.00 89.88 176 ALA A CA 1
ATOM 1344 C C . ALA A 1 176 ? -8.707 0.662 -5.249 1.00 89.88 176 ALA A C 1
ATOM 1346 O O . ALA A 1 176 ? -8.596 0.534 -4.030 1.00 89.88 176 ALA A O 1
ATOM 1347 N N . LEU A 1 177 ? -8.850 1.860 -5.827 1.00 88.00 177 LEU A N 1
ATOM 1348 C CA . LEU A 1 177 ? -8.948 3.119 -5.082 1.00 88.00 177 LEU A CA 1
ATOM 1349 C C . LEU A 1 177 ? -10.244 3.191 -4.265 1.00 88.00 177 LEU A C 1
ATOM 1351 O O . LEU A 1 177 ? -10.209 3.560 -3.096 1.00 88.00 177 LEU A O 1
ATOM 1355 N N . MET A 1 178 ? -11.379 2.767 -4.834 1.00 88.69 178 MET A N 1
ATOM 1356 C CA . MET A 1 178 ? -12.649 2.674 -4.104 1.00 88.69 178 MET A CA 1
ATOM 1357 C C . MET A 1 178 ? -12.540 1.775 -2.869 1.00 88.69 178 MET A C 1
ATOM 1359 O O . MET A 1 178 ? -12.945 2.185 -1.787 1.00 88.69 178 MET A O 1
ATOM 1363 N N . GLY A 1 179 ? -11.972 0.572 -3.002 1.00 83.75 179 GLY A N 1
ATOM 1364 C CA . GLY A 1 179 ? -11.795 -0.330 -1.863 1.00 83.75 179 GLY A CA 1
ATOM 1365 C C . GLY A 1 179 ? -10.786 0.184 -0.830 1.00 83.75 179 GLY A C 1
ATOM 1366 O O . GLY A 1 179 ? -11.033 0.046 0.370 1.00 83.75 179 GLY A O 1
ATOM 1367 N N . SER A 1 180 ? -9.720 0.859 -1.284 1.00 79.38 180 SER A N 1
ATOM 1368 C CA . SER A 1 180 ? -8.776 1.578 -0.414 1.00 79.38 180 SER A CA 1
ATOM 1369 C C . SER A 1 180 ? -9.501 2.607 0.458 1.00 79.38 180 SER A C 1
ATOM 1371 O O . SER A 1 180 ? -9.366 2.586 1.682 1.00 79.38 180 SER A O 1
ATOM 1373 N N . TYR A 1 181 ? -10.355 3.436 -0.157 1.00 79.38 181 TYR A N 1
ATOM 1374 C CA . TYR A 1 181 ? -11.134 4.492 0.503 1.00 79.38 181 TYR A CA 1
ATOM 1375 C C . TYR A 1 181 ? -12.460 4.017 1.137 1.00 79.38 181 TYR A C 1
ATOM 1377 O O . TYR A 1 181 ? -13.296 4.833 1.529 1.00 79.38 181 TYR A O 1
ATOM 1385 N N . ILE A 1 182 ? -12.674 2.706 1.257 1.00 77.00 182 ILE A N 1
ATOM 1386 C CA . ILE A 1 182 ? -13.679 2.121 2.164 1.00 77.00 182 ILE A CA 1
ATOM 1387 C C . ILE A 1 182 ? -13.003 1.635 3.464 1.00 77.00 182 ILE A C 1
ATOM 1389 O O . ILE A 1 182 ? -13.678 1.419 4.467 1.00 77.00 182 ILE A O 1
ATOM 1393 N N . GLY A 1 183 ? -11.669 1.503 3.488 1.00 61.25 183 GLY A N 1
ATOM 1394 C CA . GLY A 1 183 ? -10.898 1.127 4.681 1.00 61.25 183 GLY A CA 1
ATOM 1395 C C . GLY A 1 183 ? -10.919 -0.370 5.026 1.00 61.25 183 GLY A C 1
ATOM 1396 O O . GLY A 1 183 ? -10.439 -0.755 6.089 1.00 61.25 183 GLY A O 1
ATOM 1397 N N . GLY A 1 184 ? -11.468 -1.221 4.149 1.00 56.94 184 GLY A N 1
ATOM 1398 C CA . GLY A 1 184 ? -11.612 -2.666 4.390 1.00 56.94 184 GLY A CA 1
ATOM 1399 C C . GLY A 1 184 ? -10.573 -3.559 3.701 1.00 56.94 184 GLY A C 1
ATOM 1400 O O . GLY A 1 184 ? -10.249 -4.627 4.216 1.00 56.94 184 GLY A O 1
ATOM 1401 N N . VAL A 1 185 ? -10.046 -3.151 2.540 1.00 57.94 185 VAL A N 1
ATOM 1402 C CA . VAL A 1 185 ? -9.109 -3.955 1.736 1.00 57.94 185 VAL A CA 1
ATOM 1403 C C . VAL A 1 185 ? -8.003 -3.057 1.182 1.00 57.94 185 VAL A C 1
ATOM 1405 O O . VAL A 1 185 ? -8.262 -1.954 0.710 1.00 57.94 185 VAL A O 1
ATOM 1408 N N . ASN A 1 186 ? -6.757 -3.530 1.232 1.00 75.94 186 ASN A N 1
ATOM 1409 C CA . ASN A 1 186 ? -5.602 -2.815 0.689 1.00 75.94 186 ASN A CA 1
ATOM 1410 C C . ASN A 1 186 ? -5.747 -2.622 -0.837 1.00 75.94 186 ASN A C 1
ATOM 1412 O O . ASN A 1 186 ? -6.016 -3.592 -1.552 1.00 75.94 186 ASN A O 1
ATOM 1416 N N . TYR A 1 187 ? -5.487 -1.405 -1.333 1.00 83.31 1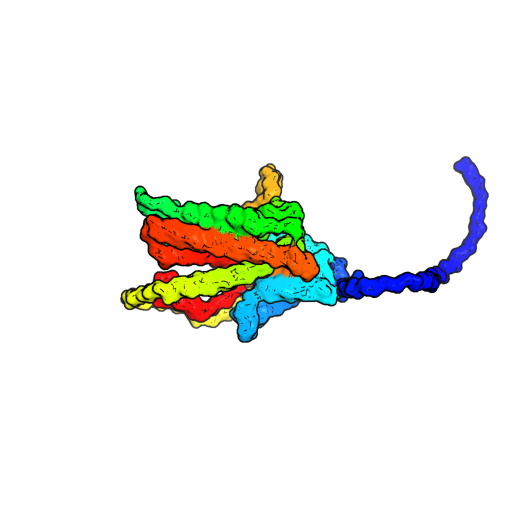87 TYR A N 1
ATOM 1417 C CA . TYR A 1 187 ? -5.362 -1.071 -2.762 1.00 83.31 187 TYR A CA 1
ATOM 1418 C C . TYR A 1 187 ? -4.533 -2.114 -3.539 1.00 83.31 187 TYR A C 1
ATOM 1420 O O . TYR A 1 187 ? -4.899 -2.516 -4.645 1.00 83.31 187 TYR A O 1
ATOM 1428 N N . ILE A 1 188 ? -3.455 -2.621 -2.931 1.00 83.25 188 ILE A N 1
ATOM 1429 C CA . ILE A 1 188 ? -2.575 -3.641 -3.514 1.00 83.25 188 ILE A CA 1
ATOM 1430 C C . ILE A 1 188 ? -3.253 -5.004 -3.647 1.00 83.25 188 ILE A C 1
ATOM 1432 O O . ILE A 1 188 ? -3.083 -5.652 -4.673 1.00 83.25 188 ILE A O 1
ATOM 1436 N N . ALA A 1 189 ? -4.056 -5.425 -2.668 1.00 83.50 189 ALA A N 1
ATOM 1437 C CA . ALA A 1 189 ? -4.748 -6.712 -2.730 1.00 83.50 189 ALA A CA 1
ATOM 1438 C C . ALA A 1 189 ? -5.825 -6.729 -3.824 1.00 83.50 189 ALA A C 1
ATOM 1440 O O . ALA A 1 189 ? -5.964 -7.718 -4.537 1.00 83.50 189 ALA A O 1
ATOM 1441 N N . ILE A 1 190 ? -6.537 -5.613 -4.016 1.00 88.62 190 ILE A N 1
ATOM 1442 C CA . ILE A 1 190 ? -7.490 -5.473 -5.128 1.00 88.62 190 ILE A CA 1
ATOM 1443 C C . ILE A 1 190 ? -6.743 -5.407 -6.464 1.00 88.62 190 ILE A C 1
ATOM 1445 O O . ILE A 1 190 ? -7.151 -6.042 -7.433 1.00 88.62 190 ILE A O 1
ATOM 1449 N N . SER A 1 191 ? -5.628 -4.677 -6.522 1.00 88.25 191 SER A N 1
ATOM 1450 C CA . SER A 1 191 ? -4.839 -4.551 -7.751 1.00 88.25 191 SER A CA 1
ATOM 1451 C C . SER A 1 191 ? -4.180 -5.868 -8.182 1.00 88.25 191 SER A C 1
ATOM 1453 O O . SER A 1 191 ? -4.116 -6.140 -9.379 1.00 88.25 191 SER A O 1
ATOM 1455 N N . GLU A 1 192 ? -3.734 -6.700 -7.233 1.00 86.00 192 GLU A N 1
ATOM 1456 C CA . GLU A 1 192 ? -3.279 -8.073 -7.493 1.00 86.00 192 GLU A CA 1
ATOM 1457 C C . GLU A 1 192 ? -4.442 -8.935 -8.003 1.00 86.00 192 GLU A C 1
ATOM 1459 O O . GLU A 1 192 ? -4.337 -9.522 -9.078 1.00 86.00 192 GLU A O 1
ATOM 1464 N N . ALA A 1 193 ? -5.570 -8.956 -7.282 1.00 88.31 193 ALA A N 1
ATOM 1465 C CA . ALA A 1 193 ? -6.733 -9.775 -7.626 1.00 88.31 193 ALA A CA 1
ATOM 1466 C C . ALA A 1 193 ? -7.338 -9.439 -9.002 1.00 88.31 193 ALA A C 1
ATOM 1468 O O . ALA A 1 193 ? -7.820 -10.329 -9.694 1.00 88.31 193 ALA A O 1
ATOM 1469 N N . LEU A 1 194 ? -7.293 -8.170 -9.419 1.00 90.81 194 LEU A N 1
ATOM 1470 C CA . LEU A 1 194 ? -7.764 -7.728 -10.737 1.00 90.81 194 LEU A CA 1
ATOM 1471 C C . LEU A 1 194 ? -6.681 -7.794 -11.832 1.00 90.81 194 LEU A C 1
ATOM 1473 O O . LEU A 1 194 ? -6.966 -7.486 -12.993 1.00 90.81 194 LEU A O 1
ATOM 1477 N N . GLY A 1 195 ? -5.439 -8.155 -11.493 1.00 88.69 195 GLY A N 1
ATOM 1478 C CA . GLY A 1 195 ? -4.319 -8.200 -12.433 1.00 88.69 195 GLY A CA 1
ATOM 1479 C C . GLY A 1 195 ? -4.032 -6.840 -13.077 1.00 88.69 195 GLY A C 1
ATOM 1480 O O . GLY A 1 195 ? -4.056 -6.717 -14.304 1.00 88.69 195 GLY A O 1
ATOM 1481 N N . VAL A 1 196 ? -3.840 -5.797 -12.267 1.00 90.62 196 VAL A N 1
ATOM 1482 C CA . VAL A 1 196 ? -3.409 -4.461 -12.722 1.00 90.62 196 VAL A CA 1
ATOM 1483 C C . VAL A 1 196 ? -1.944 -4.508 -13.164 1.00 90.62 196 VAL A C 1
ATOM 1485 O O . VAL A 1 196 ? -1.105 -5.107 -12.491 1.00 90.62 196 VAL A O 1
ATOM 1488 N N . SER A 1 197 ? -1.607 -3.854 -14.278 1.00 89.19 197 SER A N 1
ATOM 1489 C CA . SER A 1 197 ? -0.223 -3.785 -14.761 1.00 89.19 197 SER A CA 1
ATOM 1490 C C . SER A 1 197 ? 0.708 -3.042 -13.778 1.00 89.19 197 SER A C 1
ATOM 1492 O O . SER A 1 197 ? 0.307 -2.026 -13.202 1.00 89.19 197 SER A O 1
ATOM 1494 N N . PRO A 1 198 ? 1.974 -3.477 -13.583 1.00 84.00 198 PRO A N 1
ATOM 1495 C CA . PRO A 1 198 ? 2.868 -2.898 -12.570 1.00 84.00 198 PRO A CA 1
ATOM 1496 C C . PRO A 1 198 ? 3.127 -1.392 -12.721 1.00 84.00 198 PRO A C 1
ATOM 1498 O O . PRO A 1 198 ? 3.265 -0.679 -11.729 1.00 84.00 198 PRO A O 1
ATOM 1501 N N . SER A 1 199 ? 3.149 -0.884 -13.954 1.00 84.38 199 SER A N 1
ATOM 1502 C CA . SER A 1 199 ? 3.359 0.538 -14.242 1.00 84.38 199 SER A CA 1
ATOM 1503 C C . SER A 1 199 ? 2.151 1.405 -13.867 1.00 84.38 199 SER A C 1
ATOM 1505 O O . SER A 1 199 ? 2.323 2.536 -13.411 1.00 84.38 199 SER A O 1
ATOM 1507 N N . VAL A 1 200 ? 0.935 0.872 -14.021 1.00 88.69 200 VAL A N 1
ATOM 1508 C CA . VAL A 1 200 ? -0.322 1.515 -13.613 1.00 88.69 200 VAL A CA 1
ATOM 1509 C C . VAL A 1 200 ? -0.520 1.389 -12.099 1.00 88.69 200 VAL A C 1
ATOM 1511 O O . VAL A 1 200 ? -0.892 2.368 -11.453 1.00 88.69 200 VAL A O 1
ATOM 1514 N N . LEU A 1 201 ? -0.156 0.241 -11.510 1.00 87.50 201 LEU A N 1
ATOM 1515 C CA . LEU A 1 201 ? -0.072 0.050 -10.060 1.00 87.50 201 LEU A CA 1
ATOM 1516 C C . LEU A 1 201 ? 0.811 1.132 -9.420 1.00 87.50 201 LEU A C 1
ATOM 1518 O O . LEU A 1 201 ? 0.374 1.790 -8.477 1.00 87.50 201 LEU A O 1
ATOM 1522 N N . ALA A 1 202 ? 2.015 1.348 -9.962 1.00 83.81 202 ALA A N 1
ATOM 1523 C CA . ALA A 1 202 ? 2.979 2.335 -9.479 1.00 83.81 202 ALA A CA 1
ATOM 1524 C C . ALA A 1 202 ? 2.496 3.782 -9.618 1.00 83.81 202 ALA A C 1
ATOM 1526 O O . ALA A 1 202 ? 2.647 4.578 -8.685 1.00 83.81 202 ALA A O 1
ATOM 1527 N N . ALA A 1 203 ? 1.867 4.115 -10.748 1.00 86.25 203 ALA A N 1
ATOM 1528 C CA . ALA A 1 203 ? 1.217 5.406 -10.940 1.00 86.25 203 ALA A CA 1
ATOM 1529 C C . ALA A 1 203 ? 0.117 5.641 -9.885 1.00 86.25 203 ALA A C 1
ATOM 1531 O O . ALA A 1 203 ? 0.055 6.724 -9.306 1.00 86.25 203 ALA A O 1
ATOM 1532 N N . GLY A 1 204 ? -0.687 4.617 -9.574 1.00 86.56 204 GLY A N 1
ATOM 1533 C CA . GLY A 1 204 ? -1.724 4.684 -8.544 1.00 86.56 204 GLY A CA 1
ATOM 1534 C C . GLY A 1 204 ? -1.190 4.787 -7.112 1.00 86.56 204 GLY A C 1
ATOM 1535 O O . GLY A 1 204 ? -1.633 5.677 -6.398 1.00 86.56 204 GLY A O 1
ATOM 1536 N N . VAL A 1 205 ? -0.182 3.998 -6.703 1.00 82.00 205 VAL A N 1
ATOM 1537 C CA . VAL A 1 205 ? 0.468 4.145 -5.373 1.00 82.00 205 VAL A CA 1
ATOM 1538 C C . VAL A 1 205 ? 1.071 5.543 -5.197 1.00 82.00 205 VAL A C 1
ATOM 1540 O O . VAL A 1 205 ? 1.025 6.121 -4.109 1.00 82.00 205 VAL A O 1
ATOM 1543 N N . THR A 1 206 ? 1.646 6.100 -6.266 1.00 79.00 206 THR A N 1
ATOM 1544 C CA . THR A 1 206 ? 2.227 7.449 -6.242 1.00 79.00 206 THR A CA 1
ATOM 1545 C C . THR A 1 206 ? 1.134 8.511 -6.112 1.00 79.00 206 THR A C 1
ATOM 1547 O O . THR A 1 206 ? 1.236 9.385 -5.251 1.00 79.00 206 THR A O 1
ATOM 1550 N N . ALA A 1 207 ? 0.072 8.422 -6.921 1.00 83.81 207 ALA A N 1
ATOM 1551 C CA . ALA A 1 207 ? -1.059 9.346 -6.870 1.00 83.81 207 ALA A CA 1
ATOM 1552 C C . ALA A 1 207 ? -1.775 9.299 -5.510 1.00 83.81 207 ALA A C 1
ATOM 1554 O O . ALA A 1 207 ? -1.993 10.348 -4.906 1.00 83.81 207 ALA A O 1
ATOM 1555 N N . ASP A 1 208 ? -2.061 8.100 -4.999 1.00 79.75 208 ASP A N 1
ATOM 1556 C CA . ASP A 1 208 ? -2.725 7.881 -3.713 1.00 79.75 208 ASP A CA 1
ATOM 1557 C C . ASP A 1 208 ? -1.936 8.513 -2.557 1.00 79.75 208 ASP A C 1
ATOM 1559 O O . ASP A 1 208 ? -2.483 9.292 -1.780 1.00 79.75 208 ASP A O 1
ATOM 1563 N N . ASN A 1 209 ? -0.615 8.303 -2.503 1.00 77.19 209 ASN A N 1
ATOM 1564 C CA . ASN A 1 209 ? 0.236 8.915 -1.480 1.00 77.19 209 ASN A CA 1
ATOM 1565 C C . ASN A 1 209 ? 0.184 10.454 -1.466 1.00 77.19 209 ASN A C 1
ATOM 1567 O O . ASN A 1 209 ? 0.182 11.055 -0.384 1.00 77.19 209 ASN A O 1
ATOM 1571 N N . VAL A 1 210 ? 0.150 11.094 -2.638 1.00 77.69 210 VAL A N 1
ATOM 1572 C CA . VAL A 1 210 ? 0.041 12.558 -2.748 1.00 77.69 210 VAL A CA 1
ATOM 1573 C C . VAL A 1 210 ? -1.359 13.024 -2.343 1.00 77.69 210 VAL A C 1
ATOM 1575 O O . VAL A 1 210 ? -1.492 13.986 -1.587 1.00 77.69 210 VAL A O 1
ATOM 1578 N N . ILE A 1 211 ? -2.403 12.318 -2.777 1.00 82.44 211 ILE A N 1
ATOM 1579 C CA . ILE A 1 211 ? -3.801 12.662 -2.485 1.00 82.44 211 ILE A CA 1
ATOM 1580 C C . ILE A 1 211 ? -4.112 12.498 -1.004 1.00 82.44 211 ILE A C 1
ATOM 1582 O O . ILE A 1 211 ? -4.715 13.393 -0.422 1.00 82.44 211 ILE A O 1
ATOM 1586 N N . CYS A 1 212 ? -3.606 11.447 -0.358 1.00 76.06 212 CYS A N 1
ATOM 1587 C CA . CYS A 1 212 ? -3.670 11.283 1.092 1.00 76.06 212 CYS A CA 1
ATOM 1588 C C . CYS A 1 212 ? -3.068 12.494 1.826 1.00 76.06 212 CYS A C 1
ATOM 1590 O O . CYS A 1 212 ? -3.639 12.972 2.802 1.00 76.06 212 CYS A O 1
ATOM 1592 N N . ALA A 1 213 ? -1.922 13.014 1.366 1.00 73.88 213 ALA A N 1
ATOM 1593 C CA . ALA A 1 213 ? -1.286 14.180 1.985 1.00 73.88 213 ALA A CA 1
ATOM 1594 C C . ALA A 1 213 ? -2.123 15.461 1.803 1.00 73.88 213 ALA A C 1
ATOM 1596 O O . ALA A 1 213 ? -2.379 16.161 2.783 1.00 73.88 213 ALA A O 1
ATOM 1597 N N . ILE A 1 214 ? -2.608 15.731 0.584 1.00 80.31 214 ILE A N 1
ATOM 1598 C CA . ILE A 1 214 ? -3.516 16.857 0.296 1.00 80.31 214 ILE A CA 1
ATOM 1599 C C . ILE A 1 214 ? -4.795 16.740 1.136 1.00 80.31 214 ILE A C 1
ATOM 1601 O O . ILE A 1 214 ? -5.261 17.723 1.709 1.00 80.31 214 ILE A O 1
ATOM 1605 N N . TYR A 1 215 ? -5.347 15.535 1.250 1.00 82.62 215 TYR A N 1
ATOM 1606 C CA . TYR A 1 215 ? -6.576 15.295 1.984 1.00 82.62 215 TYR A CA 1
ATOM 1607 C C . TYR A 1 215 ? -6.431 15.526 3.483 1.00 82.62 215 TYR A C 1
ATOM 1609 O O . TYR A 1 215 ? -7.278 16.197 4.065 1.00 82.62 215 TYR A O 1
ATOM 1617 N N . PHE A 1 216 ? -5.350 15.046 4.107 1.00 76.19 216 PHE A N 1
ATOM 1618 C CA . PHE A 1 216 ? -5.099 15.346 5.516 1.00 76.19 216 PHE A CA 1
ATOM 1619 C C . PHE A 1 216 ? -4.926 16.852 5.744 1.00 76.19 216 PHE A C 1
ATOM 1621 O O . PHE A 1 216 ? -5.506 17.373 6.690 1.00 76.19 216 PHE A O 1
ATOM 1628 N N . MET A 1 217 ? -4.244 17.586 4.851 1.00 78.25 217 MET A N 1
ATOM 1629 C CA . MET A 1 217 ? -4.187 19.057 4.937 1.00 78.25 217 MET A CA 1
ATOM 1630 C C . MET A 1 217 ? -5.587 19.695 4.900 1.00 78.25 217 MET A C 1
ATOM 1632 O O . MET A 1 217 ? -5.863 20.604 5.681 1.00 78.25 217 MET A O 1
ATOM 1636 N N . VAL A 1 218 ? -6.488 19.205 4.039 1.00 83.94 218 VAL A N 1
ATOM 1637 C CA . VAL A 1 218 ? -7.884 19.673 3.976 1.00 83.94 218 VAL A CA 1
ATOM 1638 C C . VAL A 1 218 ? -8.666 19.295 5.238 1.00 83.94 218 VAL A C 1
ATOM 1640 O O . VAL A 1 218 ? -9.339 20.159 5.795 1.00 83.94 218 VAL A O 1
ATOM 1643 N N . LEU A 1 219 ? -8.559 18.056 5.734 1.00 82.06 219 LEU A N 1
ATOM 1644 C CA . LEU A 1 219 ? -9.204 17.634 6.983 1.00 82.06 219 LEU A CA 1
ATOM 1645 C C . LEU A 1 219 ? -8.738 18.484 8.170 1.00 82.06 219 LEU A C 1
ATOM 1647 O O . LEU A 1 219 ? -9.581 18.975 8.915 1.00 82.06 219 LEU A O 1
ATOM 1651 N N . PHE A 1 220 ? -7.432 18.725 8.321 1.00 77.06 220 PHE A N 1
ATOM 1652 C CA . PHE A 1 220 ? -6.893 19.577 9.385 1.00 77.06 220 PHE A CA 1
ATOM 1653 C C . PHE A 1 220 ? -7.378 21.032 9.265 1.00 77.06 220 PHE A C 1
ATOM 1655 O O . PHE A 1 220 ? -7.765 21.636 10.264 1.00 77.06 220 PHE A O 1
ATOM 1662 N N . ALA A 1 221 ? -7.441 21.583 8.047 1.00 81.38 221 ALA A N 1
ATOM 1663 C CA . ALA A 1 221 ? -7.970 22.928 7.791 1.00 81.38 221 ALA A CA 1
ATOM 1664 C C . ALA A 1 221 ? -9.500 23.055 7.985 1.00 81.38 221 ALA A C 1
ATOM 1666 O O . ALA A 1 221 ? -10.026 24.170 8.070 1.00 81.38 221 ALA A O 1
ATOM 1667 N N . LEU A 1 222 ? -10.226 21.934 8.033 1.00 82.69 222 LEU A N 1
ATOM 1668 C CA . LEU A 1 222 ? -11.637 21.877 8.423 1.00 82.69 222 LEU A CA 1
ATOM 1669 C C . LEU A 1 222 ? -11.796 21.660 9.934 1.00 82.69 222 LEU A C 1
ATOM 1671 O O . LEU A 1 222 ? -12.638 22.315 10.543 1.00 82.69 222 LEU A O 1
ATOM 1675 N N . ALA A 1 223 ? -10.967 20.807 10.539 1.00 78.06 223 ALA A N 1
ATOM 1676 C CA . ALA A 1 223 ? -10.967 20.526 11.973 1.00 78.06 223 ALA A CA 1
ATOM 1677 C C . ALA A 1 223 ? -10.607 21.765 12.808 1.00 78.06 223 ALA A C 1
ATOM 1679 O O . ALA A 1 223 ? -11.252 22.024 13.818 1.00 78.06 223 ALA A O 1
ATOM 1680 N N . SER A 1 224 ? -9.669 22.599 12.342 1.00 77.81 224 SER A N 1
ATOM 1681 C CA . SER A 1 224 ? -9.271 23.850 13.013 1.00 77.81 224 SER A CA 1
ATOM 1682 C C . SER A 1 224 ? -10.376 24.913 13.116 1.00 77.81 224 SER A C 1
ATOM 1684 O O . SER A 1 224 ? -10.201 25.916 13.805 1.00 77.81 224 SER A O 1
ATOM 1686 N N . LYS A 1 225 ? -11.517 24.713 12.441 1.00 74.44 225 LYS A N 1
ATOM 1687 C CA . LYS A 1 225 ? -12.714 25.564 12.558 1.00 74.44 225 LYS A CA 1
ATOM 1688 C C . LYS A 1 225 ? -13.658 25.120 13.673 1.00 74.44 225 LYS A C 1
ATOM 1690 O O . LYS A 1 225 ? -14.644 25.808 13.932 1.00 74.44 225 LYS A O 1
ATOM 1695 N N . VAL A 1 226 ? -13.398 23.973 14.293 1.00 71.38 226 VAL A N 1
ATOM 1696 C CA . VAL A 1 226 ? -14.160 23.484 15.436 1.00 71.38 226 VAL A CA 1
ATOM 1697 C C . VAL A 1 226 ? -13.505 23.994 16.716 1.00 71.38 226 VAL A C 1
ATOM 1699 O O . VAL A 1 226 ? -12.282 23.996 16.831 1.00 71.38 226 VAL A O 1
ATOM 1702 N N . ALA A 1 227 ? -14.311 24.450 17.675 1.00 56.00 227 ALA A N 1
ATOM 1703 C CA . ALA A 1 227 ? -13.786 24.918 18.952 1.00 56.00 227 ALA A CA 1
ATOM 1704 C C . ALA A 1 227 ? -13.062 23.771 19.696 1.00 56.00 227 ALA A C 1
ATOM 1706 O O . ALA A 1 227 ? -13.606 22.657 19.748 1.00 56.00 227 ALA A O 1
ATOM 1707 N N . PRO A 1 228 ? -11.871 24.025 20.277 1.00 52.81 228 PRO A N 1
ATOM 1708 C CA . PRO A 1 228 ? -11.211 23.056 21.144 1.00 52.81 228 PRO A CA 1
ATOM 1709 C C . PRO A 1 228 ? -12.102 22.778 22.357 1.00 52.81 228 PRO A C 1
ATOM 1711 O O . PRO A 1 228 ? -12.794 23.677 22.845 1.00 52.81 228 PRO A O 1
ATOM 1714 N N . GLU A 1 229 ? -12.109 21.537 22.837 1.00 45.53 229 GLU A N 1
ATOM 1715 C CA . GLU A 1 229 ? -12.872 21.209 24.042 1.00 45.53 229 GLU A CA 1
ATOM 1716 C C . GLU A 1 229 ? -12.228 21.862 25.262 1.00 45.53 229 GLU A C 1
ATOM 1718 O O . GLU A 1 229 ? -11.003 21.927 25.384 1.00 45.53 229 GLU A O 1
ATOM 1723 N N . SER A 1 230 ? -13.058 22.363 26.176 1.00 37.88 230 SER A N 1
ATOM 1724 C CA . SER A 1 230 ? -12.585 22.787 27.488 1.00 37.88 230 SER A CA 1
ATOM 1725 C C . SER A 1 230 ? -12.085 21.552 28.229 1.00 37.88 230 SER A C 1
ATOM 1727 O O . SER A 1 230 ? -12.892 20.703 28.610 1.00 37.88 230 SER A O 1
ATOM 1729 N N . SER A 1 231 ? -10.774 21.456 28.428 1.00 34.41 231 SER A N 1
ATOM 1730 C CA . SER A 1 231 ? -10.135 20.338 29.110 1.00 34.41 231 SER A CA 1
ATOM 1731 C C . SER A 1 231 ? -10.614 20.226 30.560 1.00 34.41 231 SER A C 1
ATOM 1733 O O . SER A 1 231 ? -10.097 20.877 31.467 1.00 34.41 231 SER A O 1
ATOM 1735 N N . THR A 1 232 ? -11.588 19.349 30.805 1.00 29.11 232 THR A N 1
ATOM 1736 C CA . THR A 1 232 ? -11.779 18.777 32.137 1.00 29.11 232 THR A CA 1
ATOM 1737 C C . THR A 1 232 ? -10.595 17.868 32.417 1.00 29.11 232 THR A C 1
ATOM 1739 O O . THR A 1 232 ? -10.502 16.776 31.858 1.00 29.11 232 THR A O 1
ATOM 1742 N N . SER A 1 233 ? -9.687 18.333 33.269 1.00 34.12 233 SER A N 1
ATOM 1743 C CA . SER A 1 233 ? -8.583 17.545 33.803 1.00 34.12 233 SER A CA 1
ATOM 1744 C C . SER A 1 233 ? -9.123 16.327 34.558 1.00 34.12 233 SER A C 1
ATOM 1746 O O . SER A 1 233 ? -9.585 16.450 35.692 1.00 34.12 233 SER A O 1
ATOM 1748 N N . THR A 1 234 ? -9.074 15.154 33.933 1.00 28.17 234 THR A N 1
ATOM 1749 C CA . THR A 1 234 ? -9.046 13.879 34.655 1.00 28.17 234 THR A CA 1
ATOM 1750 C C . THR A 1 234 ? -7.605 13.571 35.021 1.00 28.17 234 THR A C 1
ATOM 1752 O O . THR A 1 234 ? -6.753 13.560 34.133 1.00 28.17 234 THR A O 1
ATOM 1755 N N . ASP A 1 235 ? -7.370 13.346 36.313 1.00 26.66 235 ASP A N 1
ATOM 1756 C CA . ASP A 1 235 ? -6.045 13.195 36.913 1.00 26.66 235 ASP A CA 1
ATOM 1757 C C . ASP A 1 235 ? -5.163 12.132 36.245 1.00 26.66 235 ASP A C 1
ATOM 1759 O O . ASP A 1 235 ? -5.628 11.122 35.707 1.00 26.66 235 ASP A O 1
ATOM 1763 N N . ASP A 1 236 ? -3.860 12.380 36.347 1.00 29.02 236 ASP A N 1
ATOM 1764 C CA . ASP A 1 236 ? -2.778 11.613 35.751 1.00 29.02 236 ASP A CA 1
ATOM 1765 C C . ASP A 1 236 ? -2.854 10.105 36.042 1.00 29.02 236 ASP A C 1
ATOM 1767 O O . ASP A 1 236 ? -2.567 9.630 37.143 1.00 29.02 236 ASP A O 1
ATOM 1771 N N . VAL A 1 237 ? -3.096 9.317 34.992 1.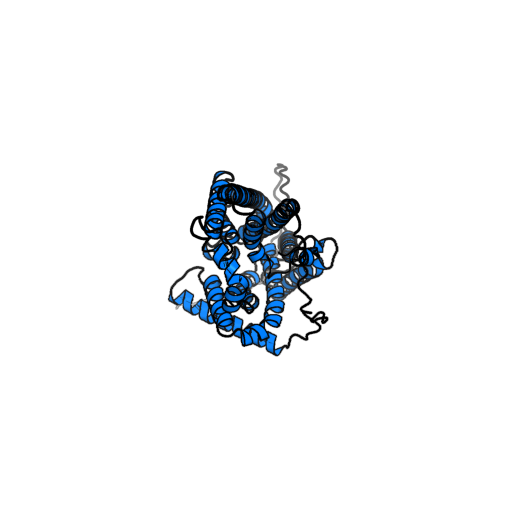00 28.48 237 VAL A N 1
ATOM 1772 C CA . VAL A 1 237 ? -2.501 7.980 34.903 1.00 28.48 237 VAL A CA 1
ATOM 1773 C C . VAL A 1 237 ? -1.189 8.135 34.149 1.00 28.48 237 VAL A C 1
ATOM 1775 O O . VAL A 1 237 ? -1.160 8.046 32.918 1.00 28.48 237 VAL A O 1
ATOM 1778 N N . GLU A 1 238 ? -0.103 8.365 34.895 1.00 26.47 238 GLU A N 1
ATOM 1779 C CA . GLU A 1 238 ? 1.267 8.303 34.377 1.00 26.47 238 GLU A CA 1
ATOM 1780 C C . GLU A 1 238 ? 1.468 6.988 33.609 1.00 26.47 238 GLU A C 1
ATOM 1782 O O . GLU A 1 238 ? 1.758 5.933 34.182 1.00 26.47 238 GLU A O 1
ATOM 1787 N N . THR A 1 239 ? 1.359 7.037 32.280 1.00 25.62 239 THR A N 1
ATOM 1788 C CA . THR A 1 239 ? 1.788 5.930 31.423 1.00 25.62 239 THR A CA 1
ATOM 1789 C C . THR A 1 239 ? 3.297 6.041 31.277 1.00 25.62 239 THR A C 1
ATOM 1791 O O . THR A 1 239 ? 3.833 6.511 30.275 1.00 25.62 239 THR A O 1
ATOM 1794 N N . ASN A 1 240 ? 3.971 5.669 32.363 1.00 27.00 240 ASN A N 1
ATOM 1795 C CA . ASN A 1 240 ? 5.403 5.788 32.548 1.00 27.00 240 ASN A CA 1
ATOM 1796 C C . ASN A 1 240 ? 6.128 4.800 31.617 1.00 27.00 240 ASN A C 1
ATOM 1798 O O . ASN A 1 240 ? 6.418 3.657 31.970 1.00 27.00 240 ASN A O 1
ATOM 1802 N N . SER A 1 241 ? 6.354 5.228 30.376 1.00 28.58 241 SER A N 1
ATOM 1803 C CA . SER A 1 241 ? 7.142 4.495 29.387 1.00 28.58 241 SER A CA 1
ATOM 1804 C C . SER A 1 241 ? 7.865 5.418 28.407 1.00 28.58 241 SER A C 1
ATOM 1806 O O . SER A 1 241 ? 8.081 5.039 27.257 1.00 28.58 241 SER A O 1
ATOM 1808 N N . ASP A 1 242 ? 8.328 6.582 28.877 1.00 29.59 242 ASP A N 1
ATOM 1809 C CA . ASP A 1 242 ? 9.377 7.353 28.195 1.00 29.59 242 ASP A CA 1
ATOM 1810 C C . ASP A 1 242 ? 10.751 6.685 28.426 1.00 29.59 242 ASP A C 1
ATOM 1812 O O . ASP A 1 242 ? 11.704 7.244 28.970 1.00 29.59 242 ASP A O 1
ATOM 1816 N N . SER A 1 243 ? 10.830 5.402 28.058 1.00 26.30 243 SER A N 1
ATOM 1817 C CA . SER A 1 243 ? 12.087 4.673 27.978 1.00 26.30 243 SER A CA 1
ATOM 1818 C C . SER A 1 243 ? 12.571 4.728 26.537 1.00 26.30 243 SER A C 1
ATOM 1820 O O . SER A 1 243 ? 11.949 4.182 25.626 1.00 26.30 243 SER A O 1
ATOM 1822 N N . LYS A 1 244 ? 13.720 5.387 26.335 1.00 30.81 244 LYS A N 1
ATOM 1823 C CA . LYS A 1 244 ? 14.505 5.296 25.098 1.00 30.81 244 LYS A CA 1
ATOM 1824 C C . LYS A 1 244 ? 14.565 3.829 24.681 1.00 30.81 244 LYS A C 1
ATOM 1826 O O . LYS A 1 244 ? 15.183 3.025 25.377 1.00 30.81 244 LYS A O 1
ATOM 1831 N N . MET A 1 245 ? 13.918 3.493 23.567 1.00 33.94 245 MET A N 1
ATOM 1832 C CA . MET A 1 245 ? 13.736 2.112 23.123 1.00 33.94 245 MET A CA 1
ATOM 1833 C C . MET A 1 245 ? 15.034 1.546 22.524 1.00 33.94 245 MET A C 1
ATOM 1835 O O . MET A 1 245 ? 15.113 1.209 21.347 1.00 33.94 245 MET A O 1
ATOM 1839 N N . GLU A 1 246 ? 16.053 1.370 23.366 1.00 36.97 246 GLU A N 1
ATOM 1840 C CA . GLU A 1 246 ? 17.161 0.443 23.131 1.00 36.97 246 GLU A CA 1
ATOM 1841 C C . GLU A 1 246 ? 16.744 -0.985 23.537 1.00 36.97 246 GLU A C 1
ATOM 1843 O O . GLU A 1 246 ? 17.497 -1.759 24.130 1.00 36.97 246 GLU A O 1
ATOM 1848 N N . SER A 1 247 ? 15.507 -1.369 23.203 1.00 45.81 247 SER A N 1
ATOM 1849 C CA . SER A 1 247 ? 15.118 -2.770 23.236 1.00 45.81 247 SER A CA 1
ATOM 1850 C C . SER A 1 247 ? 15.869 -3.469 22.108 1.00 45.81 247 SER A C 1
ATOM 1852 O O . SER A 1 247 ? 15.496 -3.350 20.937 1.00 45.81 247 SER A O 1
ATOM 1854 N N . LYS A 1 248 ? 16.928 -4.212 22.446 1.00 56.50 248 LYS A N 1
ATOM 1855 C CA . LYS A 1 248 ? 17.503 -5.206 21.533 1.00 56.50 248 LYS A CA 1
ATOM 1856 C C . LYS A 1 248 ? 16.364 -6.104 21.065 1.00 56.50 248 LYS A C 1
ATOM 1858 O O . LYS A 1 248 ? 15.893 -6.918 21.855 1.00 56.50 248 LYS A O 1
ATOM 1863 N N . ILE A 1 249 ? 15.932 -5.955 19.811 1.00 66.56 249 ILE A N 1
ATOM 1864 C CA . ILE A 1 249 ? 14.946 -6.856 19.211 1.00 66.56 249 ILE A CA 1
ATOM 1865 C C . ILE A 1 249 ? 15.559 -8.259 19.298 1.00 66.56 249 ILE A C 1
ATOM 1867 O O . ILE A 1 249 ? 16.607 -8.491 18.682 1.00 66.56 249 ILE A O 1
ATOM 1871 N N . PRO A 1 250 ? 14.995 -9.185 20.095 1.00 81.12 250 PRO A N 1
ATOM 1872 C CA . PRO A 1 250 ? 15.606 -10.485 20.291 1.00 81.12 250 PRO A CA 1
ATOM 1873 C C . PRO A 1 250 ? 15.637 -11.209 18.951 1.00 81.12 250 PRO A C 1
ATOM 1875 O O . PRO A 1 250 ? 14.595 -11.413 18.330 1.00 81.12 250 PRO A O 1
ATOM 1878 N N . VAL A 1 251 ? 16.822 -11.634 18.507 1.00 87.75 251 VAL A N 1
ATOM 1879 C CA . VAL A 1 251 ? 16.991 -12.326 17.214 1.00 87.75 251 VAL A CA 1
ATOM 1880 C C . VAL A 1 251 ? 16.061 -13.545 17.115 1.00 87.75 251 VAL A C 1
ATOM 1882 O O . VAL A 1 251 ? 15.508 -13.821 16.053 1.00 87.75 251 VAL A O 1
ATOM 1885 N N . LEU A 1 252 ? 15.804 -14.209 18.248 1.00 90.94 252 LEU A N 1
ATOM 1886 C CA . LEU A 1 252 ? 14.821 -15.285 18.377 1.00 90.94 252 LEU A CA 1
ATOM 1887 C C . LEU A 1 252 ? 13.377 -14.832 18.093 1.00 90.94 252 LEU A C 1
ATOM 1889 O O . LEU A 1 252 ? 12.662 -15.543 17.390 1.00 90.94 252 LEU A O 1
ATOM 1893 N N . GLN A 1 253 ? 12.942 -13.666 18.587 1.00 92.06 253 GLN A N 1
ATOM 1894 C CA . GLN A 1 253 ? 11.608 -13.126 18.291 1.00 92.06 253 GLN A CA 1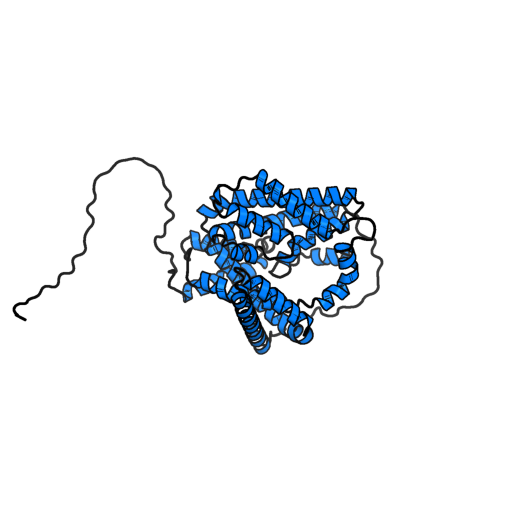
ATOM 1895 C C . GLN A 1 253 ? 11.485 -12.766 16.809 1.00 92.06 253 GLN A C 1
ATOM 1897 O O . GLN A 1 253 ? 10.490 -13.131 16.194 1.00 92.06 253 GLN A O 1
ATOM 1902 N N . SER A 1 254 ? 12.512 -12.163 16.199 1.00 92.25 254 SER A N 1
ATOM 1903 C CA . SER A 1 254 ? 12.541 -11.894 14.751 1.00 92.25 254 SER A CA 1
ATOM 1904 C C . SER A 1 254 ? 12.448 -13.172 13.910 1.00 92.25 254 SER A C 1
ATOM 1906 O O . SER A 1 254 ? 11.646 -13.250 12.980 1.00 92.25 254 SER A O 1
ATOM 1908 N N . ALA A 1 255 ? 13.225 -14.205 14.252 1.00 94.38 255 ALA A N 1
ATOM 1909 C CA . ALA A 1 255 ? 13.173 -15.500 13.574 1.00 94.38 255 ALA A CA 1
ATOM 1910 C C . ALA A 1 255 ? 11.805 -16.188 13.748 1.00 94.38 255 ALA A C 1
ATOM 1912 O O . ALA A 1 255 ? 11.247 -16.712 12.784 1.00 94.38 255 ALA A O 1
ATOM 1913 N N . THR A 1 256 ? 11.235 -16.133 14.955 1.00 94.62 256 THR A N 1
ATOM 1914 C CA . THR A 1 256 ? 9.910 -16.696 15.260 1.00 94.62 256 THR A CA 1
ATOM 1915 C C . THR A 1 256 ? 8.805 -15.944 14.519 1.00 94.62 256 THR A C 1
ATOM 1917 O O . THR A 1 256 ? 7.934 -16.573 13.924 1.00 94.62 256 THR A O 1
ATOM 1920 N N . ALA A 1 257 ? 8.871 -14.610 14.473 1.00 95.12 257 ALA A N 1
ATOM 1921 C CA . ALA A 1 257 ? 7.941 -13.763 13.736 1.00 95.12 257 ALA A CA 1
ATOM 1922 C C . ALA A 1 257 ? 7.915 -14.121 12.242 1.00 95.12 257 ALA A C 1
ATOM 1924 O O . ALA A 1 257 ? 6.840 -14.313 11.668 1.00 95.12 257 ALA A O 1
ATOM 1925 N N . LEU A 1 258 ? 9.090 -14.283 11.623 1.00 95.94 258 LEU A N 1
ATOM 1926 C CA . LEU A 1 258 ? 9.212 -14.731 10.232 1.00 95.94 258 LEU A CA 1
ATOM 1927 C C . LEU A 1 258 ? 8.642 -16.140 10.030 1.00 95.94 258 LEU A C 1
ATOM 1929 O O . LEU A 1 258 ? 7.835 -16.336 9.124 1.00 95.94 258 LEU A O 1
ATOM 1933 N N . ALA A 1 259 ? 9.015 -17.104 10.877 1.00 96.94 259 ALA A N 1
ATOM 1934 C CA . ALA A 1 259 ? 8.544 -18.485 10.778 1.00 96.94 259 ALA A CA 1
ATOM 1935 C C . ALA A 1 259 ? 7.011 -18.581 10.879 1.00 96.94 259 ALA A C 1
ATOM 1937 O O . ALA A 1 259 ? 6.379 -19.171 10.003 1.00 96.94 259 ALA A O 1
ATOM 1938 N N . VAL A 1 260 ? 6.405 -17.926 11.877 1.00 96.81 260 VAL A N 1
ATOM 1939 C CA . VAL A 1 260 ? 4.944 -17.850 12.048 1.00 96.81 260 VAL A CA 1
ATOM 1940 C C . VAL A 1 260 ? 4.282 -17.193 10.834 1.00 96.81 260 VAL A C 1
ATOM 1942 O O . VAL A 1 260 ? 3.285 -17.706 10.327 1.00 96.81 260 VAL A O 1
ATOM 1945 N N . SER A 1 261 ? 4.852 -16.105 10.312 1.00 96.56 261 SER A N 1
ATOM 1946 C CA . SER A 1 261 ? 4.299 -15.394 9.152 1.00 96.56 261 SER A CA 1
ATOM 1947 C C . SER A 1 261 ? 4.341 -16.243 7.877 1.00 96.56 261 SER A C 1
ATOM 1949 O O . SER A 1 261 ? 3.347 -16.305 7.151 1.00 96.56 261 SER A O 1
ATOM 1951 N N . PHE A 1 262 ? 5.434 -16.974 7.632 1.00 97.00 262 PHE A N 1
ATOM 1952 C CA . PHE A 1 262 ? 5.520 -17.946 6.537 1.00 97.00 262 PHE A CA 1
ATOM 1953 C C . PHE A 1 262 ? 4.530 -19.105 6.710 1.00 97.00 262 PHE A C 1
ATOM 1955 O O . PHE A 1 262 ? 3.898 -19.509 5.732 1.00 97.00 262 PHE A O 1
ATOM 1962 N N . SER A 1 263 ? 4.343 -19.618 7.931 1.00 96.94 263 SER A N 1
ATOM 1963 C CA . SER A 1 263 ? 3.338 -20.650 8.217 1.00 96.94 263 SER A CA 1
ATOM 1964 C C . SER A 1 263 ? 1.919 -20.159 7.918 1.00 96.94 263 SER A C 1
ATOM 1966 O O . SER A 1 263 ? 1.169 -20.862 7.241 1.00 96.94 263 SER A O 1
ATOM 1968 N N . ILE A 1 264 ? 1.570 -18.934 8.328 1.00 96.56 264 ILE A N 1
ATOM 1969 C CA . ILE A 1 264 ? 0.283 -18.297 8.002 1.00 96.56 264 ILE A CA 1
ATOM 1970 C C . ILE A 1 264 ? 0.115 -18.170 6.482 1.00 96.56 264 ILE A C 1
ATOM 1972 O O . ILE A 1 264 ? -0.914 -18.584 5.951 1.00 96.56 264 ILE A O 1
ATOM 1976 N N . CYS A 1 265 ? 1.134 -17.686 5.763 1.00 95.31 265 CYS A N 1
ATOM 1977 C CA . CYS A 1 265 ? 1.102 -17.580 4.300 1.00 95.31 265 CYS A CA 1
ATOM 1978 C C . CYS A 1 265 ? 0.904 -18.941 3.614 1.00 95.31 265 CYS A C 1
ATOM 1980 O O . CYS A 1 265 ? 0.136 -19.052 2.657 1.00 95.31 265 CYS A O 1
ATOM 1982 N N . LYS A 1 266 ? 1.555 -19.997 4.119 1.00 95.31 266 LYS A N 1
ATOM 1983 C CA . LYS A 1 266 ? 1.421 -21.359 3.591 1.00 95.31 266 LYS A CA 1
ATOM 1984 C C . LYS A 1 266 ? 0.018 -21.929 3.812 1.00 95.31 266 LYS A C 1
ATOM 1986 O O . LYS A 1 266 ? -0.523 -22.538 2.889 1.00 95.31 266 LYS A O 1
ATOM 1991 N N . VAL A 1 267 ? -0.569 -21.728 4.994 1.00 95.25 267 VAL A N 1
ATOM 1992 C CA . VAL A 1 267 ? -1.945 -22.160 5.302 1.00 95.25 267 VAL A CA 1
ATOM 1993 C C . VAL A 1 267 ? -2.952 -21.379 4.460 1.00 95.25 267 VAL A C 1
ATOM 1995 O O . VAL A 1 267 ? -3.797 -21.994 3.816 1.00 95.25 267 VAL A O 1
ATOM 1998 N N . ALA A 1 268 ? -2.818 -20.052 4.384 1.00 93.50 268 ALA A N 1
ATOM 1999 C CA . ALA A 1 268 ? -3.675 -19.204 3.561 1.00 93.50 268 ALA A CA 1
ATOM 2000 C C . ALA A 1 268 ? -3.660 -19.634 2.089 1.00 93.50 268 ALA A C 1
ATOM 2002 O O . ALA A 1 268 ? -4.714 -19.908 1.529 1.00 93.50 268 ALA A O 1
ATOM 2003 N N . SER A 1 269 ? -2.470 -19.786 1.495 1.00 92.12 269 SER A N 1
ATOM 2004 C CA . SER A 1 269 ? -2.325 -20.228 0.104 1.00 92.12 269 SER A CA 1
ATOM 2005 C C . SER A 1 269 ? -2.896 -21.631 -0.134 1.00 92.12 269 SER A C 1
ATOM 2007 O O . SER A 1 269 ? -3.483 -21.877 -1.183 1.00 92.12 269 SER A O 1
ATOM 2009 N N . TYR A 1 270 ? -2.766 -22.555 0.825 1.00 93.06 270 TYR A N 1
ATOM 2010 C CA . TYR A 1 270 ? -3.397 -23.873 0.716 1.00 93.06 270 TYR A CA 1
ATOM 2011 C C . TYR A 1 270 ? -4.929 -23.768 0.700 1.00 93.06 270 TYR A C 1
ATOM 2013 O O . TYR A 1 270 ? -5.570 -24.355 -0.168 1.00 93.06 270 TYR A O 1
ATOM 2021 N N . VAL A 1 271 ? -5.508 -22.975 1.607 1.00 91.25 271 VAL A N 1
ATOM 2022 C CA . VAL A 1 271 ? -6.959 -22.754 1.697 1.00 91.25 271 VAL A CA 1
ATOM 2023 C C . VAL A 1 271 ? -7.501 -22.061 0.442 1.00 91.25 271 VAL A C 1
ATOM 2025 O O . VAL A 1 271 ? -8.483 -22.525 -0.129 1.00 91.25 271 VAL A O 1
ATOM 2028 N N . THR A 1 272 ? -6.865 -20.990 -0.038 1.00 89.94 272 THR A N 1
ATOM 2029 C CA . THR A 1 272 ? -7.346 -20.247 -1.218 1.00 89.94 272 THR A CA 1
ATOM 2030 C C . THR A 1 272 ? -7.260 -21.073 -2.494 1.00 89.94 272 THR A C 1
ATOM 2032 O O . THR A 1 272 ? -8.164 -20.999 -3.322 1.00 89.94 272 THR A O 1
ATOM 2035 N N . ASN A 1 273 ? -6.218 -21.900 -2.631 1.00 88.75 273 ASN A N 1
ATOM 2036 C CA . ASN A 1 273 ? -6.074 -22.806 -3.768 1.00 88.75 273 ASN A CA 1
ATOM 2037 C C . ASN A 1 273 ? -7.093 -23.955 -3.708 1.00 88.75 273 ASN A C 1
ATOM 2039 O O . ASN A 1 273 ? -7.623 -24.338 -4.743 1.00 88.75 273 ASN A O 1
ATOM 2043 N N . LEU A 1 274 ? -7.414 -24.475 -2.515 1.00 90.94 274 LEU A N 1
ATOM 2044 C CA . LEU A 1 274 ? -8.442 -25.510 -2.339 1.00 90.94 274 LEU A CA 1
ATOM 2045 C C . LEU A 1 274 ? -9.829 -25.031 -2.804 1.00 90.94 274 LEU A C 1
ATOM 2047 O O . LEU A 1 274 ? -10.578 -25.802 -3.397 1.00 90.94 274 LEU A O 1
ATOM 2051 N N . TYR A 1 275 ? -10.148 -23.755 -2.569 1.00 89.31 275 TYR A N 1
ATOM 2052 C CA . TYR A 1 275 ? -11.400 -23.124 -3.001 1.00 89.31 275 TYR A CA 1
ATOM 2053 C C . TYR A 1 275 ? -11.313 -22.416 -4.370 1.00 89.31 275 TYR A C 1
ATOM 2055 O O . TYR A 1 275 ? -12.293 -21.805 -4.786 1.00 89.31 275 TYR A O 1
ATOM 2063 N N . ASN A 1 276 ? -10.175 -22.496 -5.075 1.00 87.06 276 ASN A N 1
ATOM 2064 C CA . ASN A 1 276 ? -9.904 -21.808 -6.351 1.00 87.06 276 ASN A CA 1
ATOM 2065 C C . ASN A 1 276 ? -10.238 -20.298 -6.347 1.00 87.06 276 ASN A C 1
ATOM 2067 O O . ASN A 1 276 ? -10.766 -19.761 -7.318 1.00 87.06 276 ASN A O 1
ATOM 2071 N N . ILE A 1 277 ? -9.932 -19.599 -5.248 1.00 84.19 277 ILE A N 1
ATOM 2072 C CA . ILE A 1 277 ? -10.191 -18.158 -5.114 1.00 84.19 277 ILE A CA 1
ATOM 2073 C C . ILE A 1 277 ? -9.013 -17.374 -5.706 1.00 84.19 277 ILE A C 1
ATOM 2075 O O . ILE A 1 277 ? -8.006 -17.139 -5.029 1.00 84.19 277 ILE A O 1
ATOM 2079 N N . GLU A 1 278 ? -9.143 -16.949 -6.964 1.00 79.81 278 GLU A N 1
ATOM 2080 C CA . GLU A 1 278 ? -8.195 -16.030 -7.608 1.00 79.81 278 GLU A CA 1
ATOM 2081 C C . GLU A 1 278 ? -8.064 -14.724 -6.802 1.00 79.81 278 GLU A C 1
ATOM 2083 O O . GLU A 1 278 ? -9.045 -14.191 -6.283 1.00 79.81 278 GLU A O 1
ATOM 2088 N N . GLY A 1 279 ? -6.831 -14.240 -6.609 1.00 79.06 279 GLY A N 1
ATOM 2089 C CA . GLY A 1 279 ? -6.545 -13.073 -5.760 1.00 79.06 279 GLY A CA 1
ATOM 2090 C C . GLY A 1 279 ? -6.808 -13.259 -4.254 1.00 79.06 279 GLY A C 1
ATOM 2091 O O . GLY A 1 279 ? -6.550 -12.351 -3.466 1.00 79.06 279 GLY A O 1
ATOM 2092 N N . GLY A 1 280 ? -7.283 -14.430 -3.813 1.00 84.69 280 GLY A N 1
ATOM 2093 C CA . GLY A 1 280 ? -7.711 -14.663 -2.430 1.00 84.69 280 GLY A CA 1
ATOM 2094 C C . GLY A 1 280 ? -6.589 -14.698 -1.386 1.00 84.69 280 GLY A C 1
ATOM 2095 O O . GLY A 1 280 ? -6.885 -14.679 -0.191 1.00 84.69 280 GLY A O 1
ATOM 2096 N N . ILE A 1 281 ? -5.315 -14.747 -1.798 1.00 88.06 281 ILE A N 1
ATOM 2097 C CA . ILE A 1 281 ? -4.169 -14.968 -0.899 1.00 88.06 281 ILE A CA 1
ATOM 2098 C C . ILE A 1 281 ? -4.019 -13.825 0.111 1.00 88.06 281 ILE A C 1
ATOM 2100 O O . ILE A 1 281 ? -4.052 -14.093 1.310 1.00 88.06 281 ILE A O 1
ATOM 2104 N N . LEU A 1 282 ? -3.897 -12.563 -0.320 1.00 86.75 282 LEU A N 1
ATOM 2105 C CA . LEU A 1 282 ? -3.718 -11.436 0.611 1.00 86.75 282 LEU A CA 1
ATOM 2106 C C . LEU A 1 282 ? -4.901 -11.266 1.597 1.00 86.75 282 LEU A C 1
ATOM 2108 O O . LEU A 1 282 ? -4.641 -11.132 2.801 1.00 86.75 282 LEU A O 1
ATOM 2112 N N . PRO A 1 283 ? -6.181 -11.341 1.171 1.00 86.62 283 PRO A N 1
ATOM 2113 C CA . PRO A 1 283 ? -7.319 -11.381 2.094 1.00 86.62 283 PRO A CA 1
ATOM 2114 C C . PRO A 1 283 ? -7.299 -12.589 3.043 1.00 86.62 283 PRO A C 1
ATOM 2116 O O . PRO A 1 283 ? -7.516 -12.425 4.242 1.00 86.62 283 PRO A O 1
ATOM 2119 N N . GLY A 1 284 ? -6.990 -13.793 2.548 1.00 89.75 284 GLY A N 1
ATOM 2120 C CA . GLY A 1 284 ? -6.937 -15.015 3.358 1.00 89.75 284 GLY A CA 1
ATOM 2121 C C . GLY A 1 284 ? -5.833 -14.984 4.419 1.00 89.75 284 GLY A C 1
ATOM 2122 O O . GLY A 1 284 ? -6.072 -15.328 5.576 1.00 89.75 284 GLY A O 1
ATOM 2123 N N . VAL A 1 285 ? -4.645 -14.495 4.052 1.00 91.62 285 VAL A N 1
ATOM 2124 C CA . VAL A 1 285 ? -3.527 -14.238 4.973 1.00 91.62 285 VAL A CA 1
ATOM 2125 C C . VAL A 1 285 ? -3.954 -13.257 6.065 1.00 91.62 285 VAL A C 1
ATOM 2127 O O . VAL A 1 285 ? -3.757 -13.546 7.245 1.00 91.62 285 VAL A O 1
ATOM 2130 N N . THR A 1 286 ? -4.587 -12.143 5.678 1.00 89.25 286 THR A N 1
ATOM 2131 C CA . THR A 1 286 ? -5.102 -11.110 6.594 1.00 89.25 286 THR A CA 1
ATOM 2132 C C . THR A 1 286 ? -6.118 -11.687 7.582 1.00 89.25 286 THR A C 1
ATOM 2134 O O . THR A 1 286 ? -5.995 -11.476 8.787 1.00 89.25 286 THR A O 1
ATOM 2137 N N . ALA A 1 287 ? -7.094 -12.459 7.097 1.00 90.25 287 ALA A N 1
ATOM 2138 C CA . ALA A 1 287 ? -8.114 -13.074 7.940 1.00 90.25 287 ALA A CA 1
ATOM 2139 C C . ALA A 1 287 ? -7.505 -14.048 8.963 1.00 90.25 287 ALA A C 1
ATOM 2141 O O . ALA A 1 287 ? -7.813 -13.965 10.153 1.00 90.25 287 ALA A O 1
ATOM 2142 N N . ILE A 1 288 ? -6.598 -14.931 8.528 1.00 93.06 288 ILE A N 1
ATOM 2143 C CA . ILE A 1 288 ? -5.972 -15.929 9.406 1.00 93.06 288 ILE A CA 1
ATOM 2144 C C . ILE A 1 288 ? -5.130 -15.258 10.498 1.00 93.06 288 ILE A C 1
ATOM 2146 O O . ILE A 1 288 ? -5.265 -15.627 11.664 1.00 93.06 288 ILE A O 1
ATOM 2150 N N . VAL A 1 289 ? -4.299 -14.259 10.173 1.00 93.50 289 VAL A N 1
ATOM 2151 C CA . VAL A 1 289 ? -3.494 -13.584 11.208 1.00 93.50 289 VAL A CA 1
ATOM 2152 C C . VAL A 1 289 ? -4.354 -12.782 12.187 1.00 93.50 289 VAL A C 1
ATOM 2154 O O . VAL A 1 289 ? -4.077 -12.838 13.379 1.00 93.50 289 VAL A O 1
ATOM 2157 N N . VAL A 1 290 ? -5.423 -12.106 11.744 1.00 91.06 290 VAL A N 1
ATOM 2158 C CA . VAL A 1 290 ? -6.334 -11.384 12.658 1.00 91.06 290 VAL A CA 1
ATOM 2159 C C . VAL A 1 290 ? -7.036 -12.355 13.608 1.00 91.06 290 VAL A C 1
ATOM 2161 O O . VAL A 1 290 ? -7.111 -12.091 14.809 1.00 91.06 290 VAL A O 1
ATOM 2164 N N . ILE A 1 291 ? -7.497 -13.506 13.107 1.00 92.75 291 ILE A N 1
ATOM 2165 C CA . ILE A 1 291 ? -8.085 -14.564 13.943 1.00 92.75 291 ILE A CA 1
ATOM 2166 C C . ILE A 1 291 ? -7.058 -15.060 14.970 1.00 92.75 291 ILE A C 1
ATOM 2168 O O . ILE A 1 291 ? -7.354 -15.088 16.164 1.00 92.75 291 ILE A O 1
ATOM 2172 N N . LEU A 1 292 ? -5.838 -15.400 14.544 1.00 93.06 292 LEU A N 1
ATOM 2173 C CA . LEU A 1 292 ? -4.799 -15.916 15.441 1.00 93.06 292 LEU A CA 1
ATOM 2174 C C . LEU A 1 292 ? -4.331 -14.877 16.473 1.00 93.06 292 LEU A C 1
ATOM 2176 O O . LEU A 1 292 ? -4.226 -15.217 17.650 1.00 93.06 292 LEU A O 1
ATOM 2180 N N . ALA A 1 293 ? -4.129 -13.618 16.079 1.00 91.38 293 ALA A N 1
ATOM 2181 C CA . ALA A 1 293 ? -3.774 -12.526 16.989 1.00 91.38 293 ALA A CA 1
ATOM 2182 C C . ALA A 1 293 ? -4.891 -12.233 18.009 1.00 91.38 293 ALA A C 1
ATOM 2184 O O . ALA A 1 293 ? -4.608 -11.913 19.159 1.00 91.38 293 ALA A O 1
ATOM 2185 N N . THR A 1 294 ? -6.159 -12.414 17.626 1.00 90.50 294 THR A N 1
ATOM 2186 C CA . THR A 1 294 ? -7.317 -12.263 18.528 1.00 90.50 294 THR A CA 1
ATOM 2187 C C . THR A 1 294 ? -7.492 -13.453 19.482 1.00 90.50 294 THR A C 1
ATOM 2189 O O . THR A 1 294 ? -7.965 -13.282 20.608 1.00 90.50 294 THR A O 1
ATOM 2192 N N . LEU A 1 295 ? -7.128 -14.668 19.058 1.00 92.94 295 LEU A N 1
ATOM 2193 C CA . LEU A 1 295 ? -7.182 -15.874 19.896 1.00 92.94 295 LEU A CA 1
ATOM 2194 C C . LEU A 1 295 ? -5.980 -15.987 20.849 1.00 92.94 295 LEU A C 1
ATOM 2196 O O . LEU A 1 295 ? -6.138 -16.461 21.974 1.00 92.94 295 LEU A O 1
ATOM 2200 N N . PHE A 1 296 ? -4.801 -15.524 20.424 1.00 93.75 296 PHE A N 1
ATOM 2201 C CA . PHE A 1 296 ? -3.528 -15.649 21.144 1.00 93.75 296 PHE A CA 1
ATOM 2202 C C . PHE A 1 296 ? -2.812 -14.287 21.331 1.00 93.75 296 PHE A C 1
ATOM 2204 O O . PHE A 1 296 ? -1.639 -14.143 20.970 1.00 93.75 296 PHE A O 1
ATOM 2211 N N . PRO A 1 297 ? -3.477 -13.260 21.903 1.00 90.00 297 PRO A N 1
ATOM 2212 C CA . PRO A 1 297 ? -2.978 -11.880 21.891 1.00 90.00 297 PRO A CA 1
ATOM 2213 C C . PRO A 1 297 ? -1.694 -11.665 22.700 1.00 90.00 297 PRO A C 1
ATOM 2215 O O . PRO A 1 297 ? -0.950 -10.730 22.418 1.00 90.00 297 PRO A O 1
ATOM 2218 N N . LYS A 1 298 ? -1.390 -12.527 23.682 1.00 90.00 298 LYS A N 1
ATOM 2219 C CA . LYS A 1 298 ? -0.120 -12.461 24.428 1.00 90.00 298 LYS A CA 1
ATOM 2220 C C . LYS A 1 298 ? 1.057 -12.873 23.542 1.00 90.00 298 LYS A C 1
ATOM 2222 O O . LYS A 1 298 ? 2.012 -12.122 23.401 1.00 90.00 298 LYS A O 1
ATOM 2227 N N . GLN A 1 299 ? 0.939 -14.029 22.893 1.00 92.06 299 GLN A N 1
ATOM 2228 C CA . GLN A 1 299 ? 1.970 -14.612 22.037 1.00 92.06 299 GLN A CA 1
ATOM 2229 C C . GLN A 1 299 ? 2.262 -13.722 20.823 1.00 92.06 299 GLN A C 1
ATOM 2231 O O . GLN A 1 299 ? 3.416 -13.454 20.503 1.00 92.06 299 GLN A O 1
ATOM 2236 N N . PHE A 1 300 ? 1.214 -13.216 20.168 1.00 91.19 300 PHE A N 1
ATOM 2237 C CA . PHE A 1 300 ? 1.373 -12.283 19.054 1.00 91.19 300 PHE A CA 1
ATOM 2238 C C . PHE A 1 300 ? 1.834 -10.890 19.519 1.00 91.19 300 PHE A C 1
ATOM 2240 O O . PHE A 1 300 ? 2.636 -10.261 18.831 1.00 91.19 300 PHE A O 1
ATOM 2247 N N . GLY A 1 301 ? 1.427 -10.439 20.711 1.00 87.50 301 GLY A N 1
ATOM 2248 C CA . GLY A 1 301 ? 1.912 -9.199 21.324 1.00 87.50 301 GLY A CA 1
ATOM 2249 C C . GLY A 1 301 ? 3.411 -9.207 21.648 1.00 87.50 301 GLY A C 1
ATOM 2250 O O . GLY A 1 301 ? 4.071 -8.190 21.455 1.00 87.50 301 GLY A O 1
ATOM 2251 N N . GLU A 1 302 ? 3.971 -10.346 22.066 1.00 89.38 302 GLU A N 1
ATOM 2252 C CA . GLU A 1 302 ? 5.420 -10.516 22.275 1.00 89.38 302 GLU A CA 1
ATOM 2253 C C . GLU A 1 302 ? 6.215 -10.516 20.960 1.00 89.38 302 GLU A C 1
ATOM 2255 O O . GLU A 1 302 ? 7.340 -10.022 20.918 1.00 89.38 302 GLU A O 1
ATOM 2260 N N . LEU A 1 303 ? 5.637 -11.039 19.873 1.00 90.62 303 LEU A N 1
ATOM 2261 C CA . LEU A 1 303 ? 6.260 -11.039 18.543 1.00 90.62 303 LEU A CA 1
ATOM 2262 C C . LEU A 1 303 ? 6.105 -9.701 17.807 1.00 90.62 303 LEU A C 1
ATOM 2264 O O . LEU A 1 303 ? 6.885 -9.414 16.896 1.00 90.62 303 LEU A O 1
ATOM 2268 N N . ALA A 1 304 ? 5.114 -8.888 18.179 1.00 88.12 304 ALA A N 1
ATOM 2269 C CA . ALA A 1 304 ? 4.754 -7.670 17.465 1.00 88.12 304 ALA A CA 1
ATOM 2270 C C . ALA A 1 304 ? 5.909 -6.666 17.286 1.00 88.12 304 ALA A C 1
ATOM 2272 O O . ALA A 1 304 ? 6.115 -6.271 16.146 1.00 88.12 304 ALA A O 1
ATOM 2273 N N . PRO A 1 305 ? 6.726 -6.295 18.296 1.00 89.62 305 PRO A N 1
ATOM 2274 C CA . PRO A 1 305 ? 7.812 -5.325 18.093 1.00 89.62 305 PRO A CA 1
ATOM 2275 C C . PRO A 1 305 ? 8.852 -5.774 17.053 1.00 89.62 305 PRO A C 1
ATOM 2277 O O . PRO A 1 305 ? 9.378 -4.954 16.300 1.00 89.62 305 PRO A O 1
ATOM 2280 N N . ALA A 1 306 ? 9.128 -7.081 16.981 1.00 90.44 306 ALA A N 1
ATOM 2281 C CA . ALA A 1 306 ? 10.002 -7.658 15.963 1.00 90.44 306 ALA A CA 1
ATOM 2282 C C . ALA A 1 306 ? 9.315 -7.709 14.585 1.00 90.44 306 ALA A C 1
ATOM 2284 O O . ALA A 1 306 ? 9.943 -7.409 13.569 1.00 90.44 306 ALA A O 1
ATOM 2285 N N . GLY A 1 307 ? 8.021 -8.052 14.558 1.00 89.44 307 GLY A N 1
ATOM 2286 C CA . GLY A 1 307 ? 7.185 -8.041 13.358 1.00 89.44 307 GLY A CA 1
ATOM 2287 C C . GLY A 1 307 ? 7.078 -6.654 12.726 1.00 89.44 307 GLY A C 1
ATOM 2288 O O . GLY A 1 307 ? 7.402 -6.505 11.551 1.00 89.44 307 GLY A O 1
ATOM 2289 N N . ASP A 1 308 ? 6.732 -5.640 13.522 1.00 85.44 308 ASP A N 1
ATOM 2290 C CA . ASP A 1 308 ? 6.620 -4.232 13.128 1.00 85.44 308 ASP A CA 1
ATOM 2291 C C . ASP A 1 308 ? 7.919 -3.756 12.441 1.00 85.44 308 ASP A C 1
ATOM 2293 O O . ASP A 1 308 ? 7.891 -3.233 11.326 1.00 85.44 308 ASP A O 1
ATOM 2297 N N . ALA A 1 309 ? 9.082 -4.005 13.058 1.00 89.19 309 ALA A N 1
ATOM 2298 C CA . ALA A 1 309 ? 10.382 -3.597 12.521 1.00 89.19 309 ALA A CA 1
ATOM 2299 C C . ALA A 1 309 ? 10.746 -4.301 11.198 1.00 89.19 309 ALA A C 1
ATOM 2301 O O . ALA A 1 309 ? 11.205 -3.654 10.253 1.00 89.19 309 ALA A O 1
ATOM 2302 N N . LEU A 1 310 ? 10.527 -5.618 11.105 1.00 91.44 310 LEU A N 1
ATOM 2303 C CA . LEU A 1 310 ? 10.779 -6.385 9.879 1.00 91.44 310 LEU A CA 1
ATOM 2304 C C . LEU A 1 310 ? 9.823 -5.981 8.752 1.00 91.44 310 LEU A C 1
ATOM 2306 O O . LEU A 1 310 ? 10.243 -5.825 7.604 1.00 91.44 310 LEU A O 1
ATOM 2310 N N . ALA A 1 311 ? 8.548 -5.777 9.078 1.00 89.56 311 ALA A N 1
ATOM 2311 C CA . ALA A 1 311 ? 7.537 -5.341 8.133 1.00 89.56 311 ALA A CA 1
ATOM 2312 C C . ALA A 1 311 ? 7.824 -3.950 7.569 1.00 89.56 311 ALA A C 1
ATOM 2314 O O . ALA A 1 311 ? 7.657 -3.751 6.369 1.00 89.56 311 ALA A O 1
ATOM 2315 N N . LEU A 1 312 ? 8.292 -3.005 8.393 1.00 87.56 312 LEU A N 1
ATOM 2316 C CA . LEU A 1 312 ? 8.705 -1.681 7.925 1.00 87.56 312 LEU A CA 1
ATOM 2317 C C . LEU A 1 312 ? 9.816 -1.788 6.873 1.00 87.56 312 LEU A C 1
ATOM 2319 O O . LEU A 1 312 ? 9.705 -1.174 5.814 1.00 87.56 312 LEU A O 1
ATOM 2323 N N . VAL A 1 313 ? 10.843 -2.614 7.106 1.00 91.44 313 VAL A N 1
ATOM 2324 C CA . VAL A 1 313 ? 11.913 -2.842 6.117 1.00 91.44 313 VAL A CA 1
ATOM 2325 C C . VAL A 1 313 ? 11.360 -3.464 4.829 1.00 91.44 313 VAL A C 1
ATOM 2327 O O . VAL A 1 313 ? 11.657 -2.972 3.740 1.00 91.44 313 VAL A O 1
ATOM 2330 N N . LEU A 1 314 ? 10.523 -4.504 4.934 1.00 92.19 314 LEU A N 1
ATOM 2331 C CA . LEU A 1 314 ? 9.898 -5.139 3.767 1.00 92.19 314 LEU A CA 1
ATOM 2332 C C . LEU A 1 314 ? 9.030 -4.149 2.979 1.00 92.19 314 LEU A C 1
ATOM 2334 O O . LEU A 1 314 ? 9.168 -4.051 1.764 1.00 92.19 314 LEU A O 1
ATOM 2338 N N . MET A 1 315 ? 8.198 -3.350 3.648 1.00 88.81 315 MET A N 1
ATOM 2339 C CA . MET A 1 315 ? 7.346 -2.363 2.983 1.00 88.81 315 MET A CA 1
ATOM 2340 C C . MET A 1 315 ? 8.157 -1.286 2.255 1.00 88.81 315 MET A C 1
ATOM 2342 O O . MET A 1 315 ? 7.776 -0.870 1.168 1.00 88.81 315 MET A O 1
ATOM 2346 N N . GLN A 1 316 ? 9.316 -0.876 2.767 1.00 89.69 316 GLN A N 1
ATOM 2347 C CA . GLN A 1 316 ? 10.177 0.073 2.050 1.00 89.69 316 GLN A CA 1
ATOM 2348 C C . GLN A 1 316 ? 10.801 -0.539 0.788 1.00 89.69 316 GLN A C 1
ATOM 2350 O O . GLN A 1 316 ? 10.875 0.122 -0.249 1.00 89.69 316 GLN A O 1
ATOM 2355 N N . VAL A 1 317 ? 11.151 -1.829 0.834 1.00 93.88 317 VAL A N 1
ATOM 2356 C CA . VAL A 1 317 ? 11.536 -2.603 -0.357 1.00 93.88 317 VAL A CA 1
ATOM 2357 C C . VAL A 1 317 ? 10.362 -2.719 -1.340 1.00 93.88 317 VAL A C 1
ATOM 2359 O O . VAL A 1 317 ? 10.574 -2.540 -2.536 1.00 93.88 317 VAL A O 1
ATOM 2362 N N . PHE A 1 318 ? 9.127 -2.930 -0.868 1.00 91.12 318 PHE A N 1
ATOM 2363 C CA . PHE A 1 318 ? 7.921 -2.914 -1.708 1.00 91.12 318 PHE A CA 1
ATOM 2364 C C . PHE A 1 318 ? 7.765 -1.594 -2.475 1.00 91.12 318 PHE A C 1
ATOM 2366 O O . PHE A 1 318 ? 7.626 -1.624 -3.696 1.00 91.12 318 PHE A O 1
ATOM 2373 N N . PHE A 1 319 ? 7.844 -0.443 -1.800 1.00 88.88 319 PHE A N 1
ATOM 2374 C CA . PHE A 1 319 ? 7.758 0.862 -2.469 1.00 88.88 319 PHE A CA 1
ATOM 2375 C C . PHE A 1 319 ? 8.889 1.061 -3.487 1.00 88.88 319 PHE A C 1
ATOM 2377 O O . PHE A 1 319 ? 8.638 1.554 -4.586 1.00 88.88 319 PHE A O 1
ATOM 2384 N N . GLY A 1 320 ? 10.103 0.591 -3.179 1.00 91.88 320 GLY A N 1
ATOM 2385 C CA . GLY A 1 320 ? 11.210 0.541 -4.138 1.00 91.88 320 GLY A CA 1
ATOM 2386 C C . GLY A 1 320 ? 10.905 -0.312 -5.379 1.00 91.88 320 GLY A C 1
ATOM 2387 O O . GLY A 1 320 ? 11.133 0.147 -6.496 1.00 91.88 320 GLY A O 1
ATOM 2388 N N . VAL A 1 321 ? 10.341 -1.517 -5.209 1.00 91.44 321 VAL A N 1
ATOM 2389 C CA . VAL A 1 321 ? 9.929 -2.413 -6.313 1.00 91.44 321 VAL A CA 1
ATOM 2390 C C . VAL A 1 321 ? 8.823 -1.783 -7.161 1.00 91.44 321 VAL A C 1
ATOM 2392 O O . VAL A 1 321 ? 8.903 -1.812 -8.390 1.00 91.44 321 VAL A O 1
ATOM 2395 N N . VAL A 1 322 ? 7.807 -1.197 -6.525 1.00 87.50 322 VAL A N 1
ATOM 2396 C CA . VAL A 1 322 ? 6.707 -0.497 -7.203 1.00 87.50 322 VAL A CA 1
ATOM 2397 C C . VAL A 1 322 ? 7.248 0.672 -8.024 1.00 87.50 322 VAL A C 1
ATOM 2399 O O . VAL A 1 322 ? 6.953 0.765 -9.212 1.00 87.50 322 VAL A O 1
ATOM 2402 N N . GLY A 1 323 ? 8.096 1.515 -7.429 1.00 88.56 323 GLY A N 1
ATOM 2403 C CA . GLY A 1 323 ? 8.762 2.613 -8.125 1.00 88.56 323 GLY A CA 1
ATOM 2404 C C . GLY A 1 323 ? 9.581 2.139 -9.325 1.00 88.56 323 GLY A C 1
ATOM 2405 O O . GLY A 1 323 ? 9.386 2.630 -10.435 1.00 88.56 323 GLY A O 1
ATOM 2406 N N . ALA A 1 324 ? 10.451 1.145 -9.120 1.00 90.88 324 ALA A N 1
ATOM 2407 C CA . ALA A 1 324 ? 11.314 0.583 -10.160 1.00 90.88 324 ALA A CA 1
ATOM 2408 C C . ALA A 1 324 ? 10.525 0.002 -11.347 1.00 90.88 324 ALA A C 1
ATOM 2410 O O . ALA A 1 324 ? 10.889 0.234 -12.499 1.00 90.88 324 ALA A O 1
ATOM 2411 N N . SER A 1 325 ? 9.403 -0.669 -11.064 1.00 86.69 325 SER A N 1
ATOM 2412 C CA . SER A 1 325 ? 8.481 -1.221 -12.072 1.00 86.69 325 SER A CA 1
ATOM 2413 C C . SER A 1 325 ? 7.736 -0.141 -12.879 1.00 86.69 325 SER A C 1
ATOM 2415 O O . SER A 1 325 ? 7.074 -0.438 -13.876 1.00 86.69 325 SER A O 1
ATOM 2417 N N . GLY A 1 326 ? 7.817 1.127 -12.464 1.00 82.06 326 GLY A N 1
ATOM 2418 C CA . GLY A 1 326 ? 7.256 2.267 -13.176 1.00 82.06 326 GLY A CA 1
ATOM 2419 C C . GLY A 1 326 ? 8.164 2.773 -14.303 1.00 82.06 326 GLY A C 1
ATOM 2420 O O . GLY A 1 326 ? 9.332 3.095 -14.106 1.00 82.06 326 GLY A O 1
ATOM 2421 N N . SER A 1 327 ? 7.600 2.956 -15.496 1.00 76.50 327 SER A N 1
ATOM 2422 C CA . SER A 1 327 ? 8.209 3.781 -16.548 1.00 76.50 327 SER A CA 1
ATOM 2423 C C . SER A 1 327 ? 7.786 5.235 -16.352 1.00 76.50 327 SER A C 1
ATOM 2425 O O . SER A 1 327 ? 6.588 5.504 -16.332 1.00 76.50 327 SER A O 1
ATOM 2427 N N . ILE A 1 328 ? 8.718 6.191 -16.278 1.00 75.12 328 ILE A N 1
ATOM 2428 C CA . ILE A 1 328 ? 8.389 7.615 -16.089 1.00 75.12 328 ILE A CA 1
ATOM 2429 C C . ILE A 1 328 ? 7.535 8.149 -17.240 1.00 75.12 328 ILE A C 1
ATOM 2431 O O . ILE A 1 328 ? 6.661 8.978 -17.022 1.00 75.12 328 ILE A O 1
ATOM 2435 N N . ARG A 1 329 ? 7.717 7.611 -18.455 1.00 75.31 329 ARG A N 1
ATOM 2436 C CA . ARG A 1 329 ? 6.872 7.924 -19.612 1.00 75.31 329 ARG A CA 1
ATOM 2437 C C . ARG A 1 329 ? 5.432 7.462 -19.381 1.00 75.31 329 ARG A C 1
ATOM 2439 O O . ARG A 1 329 ? 4.515 8.258 -19.531 1.00 75.31 329 ARG A O 1
ATOM 2446 N N . ASN A 1 330 ? 5.245 6.212 -18.954 1.00 75.31 330 ASN A N 1
ATOM 2447 C CA . ASN A 1 330 ? 3.918 5.666 -18.663 1.00 75.31 330 ASN A CA 1
ATOM 2448 C C . ASN A 1 330 ? 3.268 6.347 -17.449 1.00 75.31 330 ASN A C 1
ATOM 2450 O O . ASN A 1 330 ? 2.074 6.618 -17.463 1.00 75.31 330 ASN A O 1
ATOM 2454 N N . VAL A 1 331 ? 4.046 6.661 -16.409 1.00 74.56 331 VAL A N 1
ATOM 2455 C CA . VAL A 1 331 ? 3.589 7.402 -15.225 1.00 74.56 331 VAL A CA 1
ATOM 2456 C C . VAL A 1 331 ? 3.166 8.820 -15.619 1.00 74.56 331 VAL A C 1
ATOM 2458 O O . VAL A 1 331 ? 2.086 9.236 -15.230 1.00 74.56 331 VAL A O 1
ATOM 2461 N N . ILE A 1 332 ? 3.913 9.540 -16.461 1.00 76.88 332 ILE A N 1
ATOM 2462 C CA . ILE A 1 332 ? 3.489 10.858 -16.973 1.00 76.88 332 ILE A CA 1
ATOM 2463 C C . ILE A 1 332 ? 2.224 10.755 -17.850 1.00 76.88 332 ILE A C 1
ATOM 2465 O O . ILE A 1 332 ? 1.387 11.652 -17.813 1.00 76.88 332 ILE A O 1
ATOM 2469 N N . GLU A 1 333 ? 2.042 9.669 -18.607 1.00 80.50 333 GLU A N 1
ATOM 2470 C CA . GLU A 1 333 ? 0.866 9.463 -19.475 1.00 80.50 333 GLU A CA 1
ATOM 2471 C C . GLU A 1 333 ? -0.391 8.966 -18.720 1.00 80.50 333 GLU A C 1
ATOM 2473 O O . GLU A 1 333 ? -1.517 9.220 -19.156 1.00 80.50 333 GLU A O 1
ATOM 2478 N N . THR A 1 334 ? -0.234 8.288 -17.575 1.00 81.88 334 THR A N 1
ATOM 2479 C CA . THR A 1 334 ? -1.348 7.695 -16.803 1.00 81.88 334 THR A CA 1
ATOM 2480 C C . THR A 1 334 ? -1.620 8.402 -15.475 1.00 81.88 334 THR A C 1
ATOM 2482 O O . THR A 1 334 ? -2.780 8.700 -15.179 1.00 81.88 334 THR A O 1
ATOM 2485 N N . ALA A 1 335 ? -0.590 8.739 -14.692 1.00 81.25 335 ALA A N 1
ATOM 2486 C CA . ALA A 1 335 ? -0.739 9.283 -13.343 1.00 81.25 335 ALA A CA 1
ATOM 2487 C C . ALA A 1 335 ? -1.532 10.596 -13.271 1.00 81.25 335 ALA A C 1
ATOM 2489 O O . ALA A 1 335 ? -2.304 10.711 -12.328 1.00 81.25 335 ALA A O 1
ATOM 2490 N N . PRO A 1 336 ? -1.467 11.551 -14.227 1.00 87.69 336 PRO A N 1
ATOM 2491 C CA . PRO A 1 336 ? -2.332 12.732 -14.183 1.00 87.69 336 PRO A CA 1
ATOM 2492 C C . PRO A 1 336 ? -3.824 12.382 -14.227 1.00 87.69 336 PRO A C 1
ATOM 2494 O O . PRO A 1 336 ? -4.624 13.031 -13.558 1.00 87.69 336 PRO A O 1
ATOM 2497 N N . SER A 1 337 ? -4.203 11.333 -14.968 1.00 89.00 337 SER A N 1
ATOM 2498 C CA . SER A 1 337 ? -5.595 10.873 -15.033 1.00 89.00 337 SER A CA 1
ATOM 2499 C C . SER A 1 337 ? -6.024 10.136 -13.761 1.00 89.00 337 SER A C 1
ATOM 2501 O O . SER A 1 337 ? -7.108 10.407 -13.256 1.00 89.00 337 SER A O 1
ATOM 2503 N N . ILE A 1 338 ? -5.151 9.297 -13.186 1.00 90.50 338 ILE A N 1
ATOM 2504 C CA . ILE A 1 338 ? -5.403 8.615 -11.904 1.00 90.50 338 ILE A CA 1
ATOM 2505 C C . ILE A 1 338 ? -5.474 9.633 -10.761 1.00 90.50 338 ILE A C 1
ATOM 2507 O O . ILE A 1 338 ? -6.362 9.559 -9.919 1.00 90.50 338 ILE A O 1
ATOM 2511 N N . PHE A 1 339 ? -4.572 10.615 -10.757 1.00 89.69 339 PHE A N 1
ATOM 2512 C CA . PHE A 1 339 ? -4.536 11.691 -9.775 1.00 89.69 339 PHE A CA 1
ATOM 2513 C C . PHE A 1 339 ? -5.796 12.554 -9.852 1.00 89.69 339 PHE A C 1
ATOM 2515 O O . PHE A 1 339 ? -6.435 12.783 -8.833 1.00 89.69 339 PHE A O 1
ATOM 2522 N N . LEU A 1 340 ? -6.206 12.987 -11.050 1.00 91.69 340 LEU A N 1
ATOM 2523 C CA . LEU A 1 340 ? -7.439 13.759 -11.220 1.00 91.69 340 LEU A CA 1
ATOM 2524 C C . LEU A 1 340 ? -8.683 12.949 -10.816 1.00 91.69 340 LEU A C 1
ATOM 2526 O O . LEU A 1 340 ? -9.563 13.484 -10.145 1.00 91.69 340 LEU A O 1
ATOM 2530 N N . PHE A 1 341 ? -8.734 11.664 -11.181 1.00 93.56 341 PHE A N 1
ATOM 2531 C CA . PHE A 1 341 ? -9.792 10.742 -10.769 1.00 93.56 341 PHE A CA 1
ATOM 2532 C C . PHE A 1 341 ? -9.875 10.637 -9.242 1.00 93.56 341 PHE A C 1
ATOM 2534 O O . PHE A 1 341 ? -10.922 10.930 -8.672 1.00 93.56 341 PHE A O 1
ATOM 2541 N N . ALA A 1 342 ? -8.776 10.298 -8.568 1.00 89.75 342 ALA A N 1
ATOM 2542 C CA . ALA A 1 342 ? -8.760 10.113 -7.121 1.00 89.75 342 ALA A CA 1
ATOM 2543 C C . ALA A 1 342 ? -8.965 11.440 -6.356 1.00 89.75 342 ALA A C 1
ATOM 2545 O O . ALA A 1 342 ? -9.655 11.456 -5.340 1.00 89.75 342 ALA A O 1
ATOM 2546 N N . MET A 1 343 ? -8.481 12.576 -6.877 1.00 90.56 343 MET A N 1
ATOM 2547 C CA . MET A 1 343 ? -8.785 13.912 -6.341 1.00 90.56 343 MET A CA 1
ATOM 2548 C C . MET A 1 343 ? -10.290 14.196 -6.370 1.00 90.56 343 MET A C 1
ATOM 2550 O O . MET A 1 343 ? -10.850 14.623 -5.362 1.00 90.56 343 MET A O 1
ATOM 2554 N N . ILE A 1 344 ? -10.961 13.941 -7.500 1.00 93.69 344 ILE A N 1
ATOM 2555 C CA . ILE A 1 344 ? -12.415 14.129 -7.624 1.00 93.69 344 ILE A CA 1
ATOM 2556 C C . ILE A 1 344 ? -13.164 13.119 -6.750 1.00 93.69 344 ILE A C 1
ATOM 2558 O O . ILE A 1 344 ? -14.089 13.507 -6.044 1.00 93.69 344 ILE A O 1
ATOM 2562 N N . GLN A 1 345 ? -12.739 11.854 -6.728 1.00 92.50 345 GLN A N 1
ATOM 2563 C CA . GLN A 1 345 ? -13.331 10.798 -5.905 1.00 92.50 345 GLN A CA 1
ATOM 2564 C C . GLN A 1 345 ? -13.336 11.182 -4.423 1.00 92.50 345 GLN A C 1
ATOM 2566 O O . GLN A 1 345 ? -14.375 11.110 -3.770 1.00 92.50 345 GLN A O 1
ATOM 2571 N N . VAL A 1 346 ? -12.189 11.628 -3.907 1.00 89.19 346 VAL A N 1
ATOM 2572 C CA . VAL A 1 346 ? -12.000 11.998 -2.501 1.00 89.19 346 VAL A CA 1
ATOM 2573 C C . VAL A 1 346 ? -12.678 13.336 -2.168 1.00 89.19 346 VAL A C 1
ATOM 2575 O O . VAL A 1 346 ? -13.278 13.470 -1.099 1.00 89.19 346 VAL A O 1
ATOM 2578 N N . ALA A 1 347 ? -12.669 14.310 -3.086 1.00 91.75 347 ALA A N 1
ATOM 2579 C CA . ALA A 1 347 ? -13.390 15.573 -2.912 1.00 91.75 347 ALA A CA 1
ATOM 2580 C C . ALA A 1 347 ? -14.915 15.373 -2.882 1.00 91.75 347 ALA A C 1
ATOM 2582 O O . ALA A 1 347 ? -15.591 15.933 -2.018 1.00 91.75 347 ALA A O 1
ATOM 2583 N N . VAL A 1 348 ? -15.459 14.545 -3.781 1.00 93.38 348 VAL A N 1
ATOM 2584 C CA . VAL A 1 348 ? -16.887 14.193 -3.798 1.00 93.38 348 VAL A CA 1
ATOM 2585 C C . VAL A 1 348 ? -17.241 13.343 -2.582 1.00 93.38 348 VAL A C 1
ATOM 2587 O O . VAL A 1 348 ? -18.244 13.640 -1.944 1.00 93.38 348 VAL A O 1
ATOM 2590 N N . HIS A 1 349 ? -16.412 12.366 -2.193 1.00 90.44 349 HIS A N 1
ATOM 2591 C CA . HIS A 1 349 ? -16.597 11.617 -0.945 1.00 90.44 349 HIS A CA 1
ATOM 2592 C C . HIS A 1 349 ? -16.758 12.568 0.250 1.00 90.44 349 HIS A C 1
ATOM 2594 O O . HIS A 1 349 ? -17.746 12.471 0.972 1.00 90.44 349 HIS A O 1
ATOM 2600 N N . LEU A 1 350 ? -15.839 13.526 0.428 1.00 88.94 350 LEU A N 1
ATOM 2601 C CA . LEU A 1 350 ? -15.888 14.478 1.540 1.00 88.94 350 LEU A CA 1
ATOM 2602 C C . LEU A 1 350 ? -17.101 15.414 1.451 1.00 88.94 350 LEU A C 1
ATOM 2604 O O . LEU A 1 350 ? -17.762 15.651 2.458 1.00 88.94 350 LEU A O 1
ATOM 2608 N N . ALA A 1 351 ? -17.430 15.926 0.263 1.00 91.00 351 ALA A N 1
ATOM 2609 C CA . ALA A 1 351 ? -18.592 16.793 0.070 1.00 91.00 351 ALA A CA 1
ATOM 2610 C C . ALA A 1 351 ? -19.917 16.069 0.371 1.00 91.00 351 ALA A C 1
ATOM 2612 O O . ALA A 1 351 ? -20.794 16.631 1.027 1.00 91.00 351 ALA A O 1
ATOM 2613 N N . VAL A 1 352 ? -20.044 14.814 -0.069 1.00 89.19 352 VAL A N 1
ATOM 2614 C CA . VAL A 1 352 ? -21.220 13.963 0.156 1.00 89.19 352 VAL A CA 1
ATOM 2615 C C . VAL A 1 352 ? -21.310 13.557 1.633 1.00 89.19 352 VAL A C 1
ATOM 2617 O O . VAL A 1 352 ? -22.376 13.720 2.226 1.00 89.19 352 VAL A O 1
ATOM 2620 N N . MET A 1 353 ? -20.193 13.169 2.263 1.00 85.94 353 MET A N 1
ATOM 2621 C CA . MET A 1 353 ? -20.112 12.889 3.704 1.00 85.94 353 MET A CA 1
ATOM 2622 C C . MET A 1 353 ? -20.528 14.084 4.560 1.00 85.94 353 MET A C 1
ATOM 2624 O O . MET A 1 353 ? -21.375 13.947 5.439 1.00 85.94 353 MET A O 1
ATOM 2628 N N . LEU A 1 354 ? -19.958 15.265 4.310 1.00 86.06 354 LEU A N 1
ATOM 2629 C CA . LEU A 1 354 ? -20.263 16.466 5.088 1.00 86.06 354 LEU A CA 1
ATOM 2630 C C . LEU A 1 354 ? -21.687 16.971 4.827 1.00 86.06 354 LEU A C 1
ATOM 2632 O O . LEU A 1 354 ? -22.364 17.393 5.763 1.00 86.06 354 LEU A O 1
ATOM 2636 N N . GLY A 1 355 ? -22.160 16.913 3.579 1.00 85.19 355 GLY A N 1
ATOM 2637 C CA . GLY A 1 355 ? -23.504 17.349 3.201 1.00 85.19 355 GLY A CA 1
ATOM 2638 C C . GLY A 1 355 ? -24.603 16.475 3.806 1.00 85.19 355 GLY A C 1
ATOM 2639 O O . GLY A 1 355 ? -25.500 16.987 4.477 1.00 85.19 355 GLY A O 1
ATOM 2640 N N . LEU A 1 356 ? -24.516 15.156 3.614 1.00 79.81 356 LEU A N 1
ATOM 2641 C CA . LEU A 1 356 ? -25.491 14.199 4.148 1.00 79.81 356 LEU A CA 1
ATOM 2642 C C . LEU A 1 356 ? -25.355 14.045 5.662 1.00 79.81 356 LEU A C 1
ATOM 2644 O O . LEU A 1 356 ? -26.361 14.028 6.365 1.00 79.81 356 LEU A O 1
ATOM 2648 N N . GLY A 1 357 ? -24.125 14.025 6.180 1.00 76.44 357 GLY A N 1
ATOM 2649 C CA . GLY A 1 357 ? -23.862 14.001 7.615 1.00 76.44 357 GLY A CA 1
ATOM 2650 C C . GLY A 1 357 ? -24.516 15.174 8.344 1.00 76.44 357 GLY A C 1
ATOM 2651 O O . GLY A 1 357 ? -25.218 14.976 9.334 1.00 76.44 357 GLY A O 1
ATOM 2652 N N . LYS A 1 358 ? -24.376 16.390 7.798 1.00 79.12 358 LYS A N 1
ATOM 2653 C CA . LYS A 1 358 ? -25.029 17.591 8.331 1.00 79.12 358 LYS A CA 1
ATOM 2654 C C . LYS A 1 358 ? -26.554 17.551 8.191 1.00 79.12 358 LYS A C 1
ATOM 2656 O O . LYS A 1 358 ? -27.244 17.980 9.111 1.00 79.12 358 LYS A O 1
ATOM 2661 N N . LEU A 1 359 ? -27.088 17.034 7.079 1.00 80.50 359 LEU A N 1
ATOM 2662 C CA . LEU A 1 359 ? -28.537 16.866 6.882 1.00 80.50 359 LEU A CA 1
ATOM 2663 C C . LEU A 1 359 ? -29.163 15.922 7.927 1.00 80.50 359 LEU A C 1
ATOM 2665 O O . LEU A 1 359 ? -30.311 16.111 8.315 1.00 80.50 359 LEU A O 1
ATOM 2669 N N . LEU A 1 360 ? -28.394 14.940 8.399 1.00 76.94 360 LEU A N 1
ATOM 2670 C CA . LEU A 1 360 ? -28.792 13.957 9.411 1.00 76.94 360 LEU A CA 1
ATOM 2671 C C . LEU A 1 360 ? -28.451 14.383 10.852 1.00 76.94 360 LEU A C 1
ATOM 2673 O O . LEU A 1 360 ? -28.681 13.622 11.790 1.00 76.94 360 LEU A O 1
ATOM 2677 N N . GLY A 1 361 ? -27.909 15.591 11.039 1.00 73.69 361 GLY A N 1
ATOM 2678 C CA . GLY A 1 361 ? -27.594 16.149 12.355 1.00 73.69 361 GLY A CA 1
ATOM 2679 C C . GLY A 1 361 ? -26.333 15.590 13.024 1.00 73.69 361 GLY A C 1
ATOM 2680 O O . GLY A 1 361 ? -26.182 15.756 14.232 1.00 73.69 361 GLY A O 1
ATOM 2681 N N . PHE A 1 362 ? -25.424 14.943 12.285 1.00 75.75 362 PHE A N 1
ATOM 2682 C CA . PHE A 1 362 ? -24.135 14.516 12.838 1.00 75.75 362 PHE A CA 1
ATOM 2683 C C . PHE A 1 362 ? -23.192 15.708 13.072 1.00 75.75 362 PHE A C 1
ATOM 2685 O O . PHE A 1 362 ? -23.132 16.640 12.267 1.00 75.75 362 PHE A O 1
ATOM 2692 N N . ASP A 1 363 ? -22.411 15.643 14.154 1.00 78.88 363 ASP A N 1
ATOM 2693 C CA . ASP A 1 363 ? -21.352 16.613 14.444 1.00 78.88 363 ASP A CA 1
ATOM 2694 C C . ASP A 1 363 ? -20.248 16.555 13.371 1.00 78.88 363 ASP A C 1
ATOM 2696 O O . ASP A 1 363 ? -19.801 15.479 12.957 1.00 78.88 363 ASP A O 1
ATOM 2700 N N . LEU A 1 364 ? -19.767 17.730 12.961 1.00 78.12 364 LEU A N 1
ATOM 2701 C CA . LEU A 1 364 ? -18.605 17.895 12.098 1.00 78.12 364 LEU A CA 1
ATOM 2702 C C . LEU A 1 364 ? -17.365 17.175 12.657 1.00 78.12 364 LEU A C 1
ATOM 2704 O O . LEU A 1 364 ? -16.633 16.579 11.871 1.00 78.12 364 LEU A O 1
ATOM 2708 N N . LYS A 1 365 ? -17.152 17.160 13.983 1.00 73.31 365 LYS A N 1
ATOM 2709 C CA . LYS A 1 365 ? -16.066 16.390 14.619 1.00 73.31 365 LYS A CA 1
ATOM 2710 C C . LYS A 1 365 ? -16.136 14.913 14.255 1.00 73.31 365 LYS A C 1
ATOM 2712 O O . LYS A 1 365 ? -15.159 14.344 13.774 1.00 73.31 365 LYS A O 1
ATOM 2717 N N . LEU A 1 366 ? -17.308 14.310 14.454 1.00 71.62 366 LEU A N 1
ATOM 2718 C CA . LEU A 1 366 ? -17.533 12.888 14.220 1.00 71.62 366 LEU A CA 1
ATOM 2719 C C . LEU A 1 366 ? -17.403 12.549 12.730 1.00 71.62 366 LEU A C 1
ATOM 2721 O O . LEU A 1 366 ? -16.812 11.529 12.384 1.00 71.62 366 LEU A O 1
ATOM 2725 N N . LEU A 1 367 ? -17.892 13.429 11.849 1.00 75.88 367 LEU A N 1
ATOM 2726 C CA . LEU A 1 367 ? -17.754 13.288 10.399 1.00 75.88 367 LEU A CA 1
ATOM 2727 C C . LEU A 1 367 ? -16.288 13.346 9.950 1.00 75.88 367 LEU A C 1
ATOM 2729 O O . LEU A 1 367 ? -15.861 12.489 9.179 1.00 75.88 367 LEU A O 1
ATOM 2733 N N . LEU A 1 368 ? -15.504 14.309 10.446 1.00 77.94 368 LEU A N 1
ATOM 2734 C CA . LEU A 1 368 ? -14.081 14.436 10.116 1.00 77.94 368 LEU A CA 1
ATOM 2735 C C . LEU A 1 368 ? -13.256 13.273 10.691 1.00 77.94 368 LEU A C 1
ATOM 2737 O O . LEU A 1 368 ? -12.414 12.733 9.978 1.00 77.94 368 LEU A O 1
ATOM 2741 N N . LEU A 1 369 ? -13.526 12.838 11.928 1.00 71.69 369 LEU A N 1
ATOM 2742 C CA . LEU A 1 369 ? -12.871 11.682 12.555 1.00 71.69 369 LEU A CA 1
ATOM 2743 C C . LEU A 1 369 ? -13.151 10.383 11.784 1.00 71.69 369 LEU A C 1
ATOM 2745 O O . LEU A 1 369 ? -12.232 9.621 11.480 1.00 71.69 369 LEU A O 1
ATOM 2749 N N . ALA A 1 370 ? -14.411 10.151 11.418 1.00 71.25 370 ALA A N 1
ATOM 2750 C CA . ALA A 1 370 ? -14.809 8.996 10.626 1.00 71.25 370 ALA A CA 1
ATOM 2751 C C . ALA A 1 370 ? -14.150 9.014 9.234 1.00 71.25 370 ALA A C 1
ATOM 2753 O O . ALA A 1 370 ? -13.590 8.011 8.795 1.00 71.25 370 ALA A O 1
ATOM 2754 N N . SER A 1 371 ? -14.127 10.174 8.571 1.00 74.94 371 SER A N 1
ATOM 2755 C CA . SER A 1 371 ? -13.467 10.351 7.272 1.00 74.94 371 SER A CA 1
ATOM 2756 C C . SER A 1 371 ? -11.936 10.217 7.351 1.00 74.94 371 SER A C 1
ATOM 2758 O O . SER A 1 371 ? -11.306 9.730 6.415 1.00 74.94 371 SER A O 1
ATOM 2760 N N . ASN A 1 372 ? -11.323 10.589 8.479 1.00 75.06 372 ASN A N 1
ATOM 2761 C CA . ASN A 1 372 ? -9.898 10.380 8.754 1.00 75.06 372 ASN A CA 1
ATOM 2762 C C . ASN A 1 372 ? -9.552 8.882 8.849 1.00 75.06 372 ASN A C 1
ATOM 2764 O O . ASN A 1 372 ? -8.548 8.440 8.286 1.00 75.06 372 ASN A O 1
ATOM 2768 N N . ALA A 1 373 ? -10.409 8.084 9.500 1.00 65.38 373 ALA A N 1
ATOM 2769 C CA . ALA A 1 373 ? -10.198 6.646 9.690 1.00 65.38 373 ALA A CA 1
ATOM 2770 C C . ALA A 1 373 ? -10.037 5.871 8.365 1.00 65.38 373 ALA A C 1
ATOM 2772 O O . ALA A 1 373 ? -9.262 4.915 8.309 1.00 65.38 373 ALA A O 1
ATOM 2773 N N . ILE A 1 374 ? -10.699 6.324 7.292 1.00 64.81 374 ILE A N 1
ATOM 2774 C CA . ILE A 1 374 ? -10.602 5.745 5.943 1.00 64.81 374 ILE A CA 1
ATOM 2775 C C . ILE A 1 374 ? -9.154 5.718 5.432 1.00 64.81 374 ILE A C 1
ATOM 2777 O O . ILE A 1 374 ? -8.699 4.694 4.926 1.00 64.81 374 ILE A O 1
ATOM 2781 N N . LEU A 1 375 ? -8.416 6.826 5.569 1.00 57.53 375 LEU A N 1
ATOM 2782 C CA . LEU A 1 375 ? -7.047 6.936 5.045 1.00 57.53 375 LEU A CA 1
ATOM 2783 C C . LEU A 1 375 ? -5.980 6.621 6.096 1.00 57.53 375 LEU A C 1
ATOM 2785 O O . LEU A 1 375 ? -4.901 6.133 5.753 1.00 57.53 375 LEU A O 1
ATOM 2789 N N . ALA A 1 376 ? -6.282 6.817 7.382 1.00 46.62 376 ALA A N 1
ATOM 2790 C CA . ALA A 1 376 ? -5.409 6.397 8.475 1.00 46.62 376 ALA A CA 1
ATOM 2791 C C . ALA A 1 376 ? -5.128 4.879 8.436 1.00 46.62 376 ALA A C 1
ATOM 2793 O O . ALA A 1 376 ? -4.005 4.456 8.727 1.00 46.62 376 ALA A O 1
ATOM 2794 N N . ALA A 1 377 ? -6.099 4.074 7.981 1.00 48.50 377 ALA A N 1
ATOM 2795 C CA . ALA A 1 377 ? -5.957 2.632 7.770 1.00 48.50 377 ALA A CA 1
ATOM 2796 C C . ALA A 1 377 ? -4.803 2.242 6.820 1.00 48.50 377 ALA A C 1
ATOM 2798 O O . ALA A 1 377 ? -4.196 1.187 7.008 1.00 48.50 377 ALA A O 1
ATOM 2799 N N . GLN A 1 378 ? -4.454 3.094 5.844 1.00 42.22 378 GLN A N 1
ATOM 2800 C CA . GLN A 1 378 ? -3.333 2.857 4.923 1.00 42.22 378 GLN A CA 1
ATOM 2801 C C . GLN A 1 378 ? -1.970 3.266 5.520 1.00 42.22 378 GLN A C 1
ATOM 2803 O O . GLN A 1 378 ? -0.941 2.714 5.133 1.00 42.22 378 GLN A O 1
ATOM 2808 N N . ARG A 1 379 ? -1.931 4.228 6.462 1.00 44.81 379 ARG A N 1
ATOM 2809 C CA . ARG A 1 379 ? -0.681 4.879 6.921 1.00 44.81 379 ARG A CA 1
ATOM 2810 C C . ARG A 1 379 ? -0.201 4.538 8.326 1.00 44.81 379 ARG A C 1
ATOM 2812 O O . ARG A 1 379 ? 1.007 4.558 8.543 1.00 44.81 379 ARG A O 1
ATOM 2819 N N . LEU A 1 380 ? -1.075 4.141 9.255 1.00 34.97 380 LEU A N 1
ATOM 2820 C CA . LEU A 1 380 ? -0.705 3.836 10.655 1.00 34.97 380 LEU A CA 1
ATOM 2821 C C . LEU A 1 380 ? 0.238 2.622 10.841 1.00 34.97 380 LEU A C 1
ATOM 2823 O O . LEU A 1 380 ? 0.543 2.235 11.966 1.00 34.97 380 LEU A O 1
ATOM 2827 N N . ARG A 1 381 ? 0.710 2.015 9.747 1.00 35.00 381 ARG A N 1
ATOM 2828 C CA . ARG A 1 381 ? 1.617 0.857 9.715 1.00 35.00 381 ARG A CA 1
ATOM 2829 C C . ARG A 1 381 ? 2.897 1.054 8.912 1.00 35.00 381 ARG A C 1
ATOM 2831 O O . ARG A 1 381 ? 3.770 0.194 8.957 1.00 35.00 381 ARG A O 1
ATOM 2838 N N . VAL A 1 382 ? 3.018 2.154 8.172 1.00 35.00 382 VAL A N 1
ATOM 2839 C CA . VAL A 1 382 ? 4.160 2.404 7.288 1.00 35.00 382 VAL A CA 1
ATOM 2840 C C . VAL A 1 382 ? 4.600 3.850 7.448 1.00 35.00 382 VAL A C 1
ATOM 2842 O O . VAL A 1 382 ? 4.208 4.698 6.653 1.00 35.00 382 VAL A O 1
ATOM 2845 N N . GLY A 1 383 ? 5.417 4.096 8.478 1.00 31.48 383 GLY A N 1
ATOM 2846 C CA . GLY A 1 383 ? 6.260 5.289 8.617 1.00 31.48 383 GLY A CA 1
ATOM 2847 C C . GLY A 1 383 ? 5.672 6.565 8.018 1.00 31.48 383 GLY A C 1
ATOM 2848 O O . GLY A 1 383 ? 6.163 7.060 7.010 1.00 31.48 383 GLY A O 1
ATOM 2849 N N . TRP A 1 384 ? 4.596 7.081 8.610 1.00 31.84 384 TRP A N 1
ATOM 2850 C CA . TRP A 1 384 ? 4.411 8.526 8.607 1.00 31.84 384 TRP A CA 1
ATOM 2851 C C . TRP A 1 384 ? 5.131 9.031 9.859 1.00 31.84 384 TRP A C 1
ATOM 2853 O O . TRP A 1 384 ? 4.969 8.403 10.915 1.00 31.84 384 TRP A O 1
ATOM 2863 N N . PRO A 1 385 ? 5.912 10.124 9.799 1.00 28.69 385 PRO A N 1
ATOM 2864 C CA . PRO A 1 385 ? 6.369 10.771 11.014 1.00 28.69 385 PRO A CA 1
ATOM 2865 C C . PRO A 1 385 ? 5.146 11.042 11.885 1.00 28.69 385 PRO A C 1
ATOM 2867 O O . PRO A 1 385 ? 4.156 11.589 11.392 1.00 28.69 385 PRO A O 1
ATOM 2870 N N . GLN A 1 386 ? 5.198 10.699 13.172 1.00 30.12 386 GLN A N 1
ATOM 2871 C CA . GLN A 1 386 ? 4.309 11.371 14.107 1.00 30.12 386 GLN A CA 1
ATOM 2872 C C . GLN A 1 386 ? 4.680 12.852 14.031 1.00 30.12 386 GLN A C 1
ATOM 2874 O O . GLN A 1 386 ? 5.700 13.288 14.568 1.00 30.12 386 GLN A O 1
ATOM 2879 N N . LEU A 1 387 ? 3.878 13.614 13.280 1.00 26.94 387 LEU A N 1
ATOM 2880 C CA . LEU A 1 387 ? 3.811 15.055 13.441 1.00 26.94 387 LEU A CA 1
ATOM 2881 C C . LEU A 1 387 ? 3.651 15.291 14.941 1.00 26.94 387 LEU A C 1
ATOM 2883 O O . LEU A 1 387 ? 2.904 14.564 15.596 1.00 26.94 387 LEU A O 1
ATOM 2887 N N . LYS A 1 388 ? 4.335 16.297 15.487 1.00 26.44 388 LYS A N 1
ATOM 2888 C CA . LYS A 1 388 ? 4.197 16.656 16.910 1.00 26.44 388 LYS A CA 1
ATOM 2889 C C . LYS A 1 388 ? 2.770 17.091 17.279 1.00 26.44 388 LYS A C 1
ATOM 2891 O O . LYS A 1 388 ? 2.453 17.256 18.446 1.00 26.44 388 LYS A O 1
ATOM 2896 N N . ASP A 1 389 ? 1.902 17.187 16.278 1.00 29.48 389 ASP A N 1
ATOM 2897 C CA . ASP A 1 389 ? 0.461 17.345 16.394 1.00 29.48 389 ASP A CA 1
ATOM 2898 C C . ASP A 1 389 ? -0.281 16.023 16.706 1.00 29.48 389 ASP A C 1
ATOM 2900 O O . ASP A 1 389 ? -1.489 16.034 16.908 1.00 29.48 389 ASP A O 1
ATOM 2904 N N . GLY A 1 390 ? 0.402 14.874 16.791 1.00 30.64 390 GLY A N 1
ATOM 2905 C CA . GLY A 1 390 ? -0.145 13.643 17.383 1.00 30.64 390 GLY A CA 1
ATOM 2906 C C . GLY A 1 390 ? -0.508 13.842 18.858 1.00 30.64 390 GLY A C 1
ATOM 2907 O O . GLY A 1 390 ? -1.567 13.402 19.302 1.00 30.64 390 GLY A O 1
ATOM 2908 N N . ASP A 1 391 ? 0.301 14.63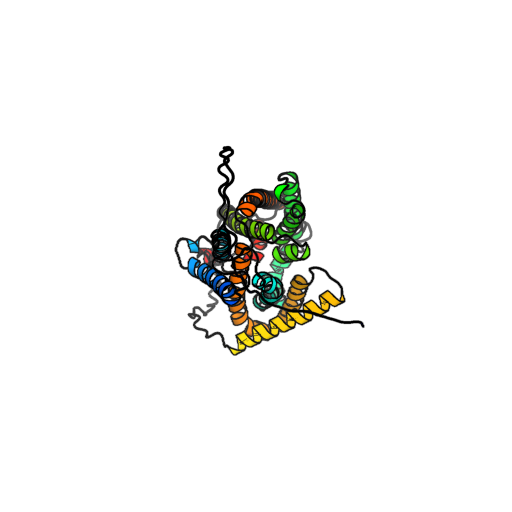0 19.567 1.00 27.67 391 ASP A N 1
ATOM 2909 C CA . ASP A 1 391 ? -0.014 15.110 20.910 1.00 27.67 391 ASP A CA 1
ATOM 2910 C C . ASP A 1 391 ? -1.150 16.149 20.892 1.00 27.67 391 ASP A C 1
ATOM 2912 O O . ASP A 1 391 ? -1.812 16.328 21.909 1.00 27.67 391 ASP A O 1
ATOM 2916 N N . LEU A 1 392 ? -1.451 16.799 19.754 1.00 29.06 392 LEU A N 1
ATOM 2917 C CA . LEU A 1 392 ? -2.651 17.641 19.599 1.00 29.06 392 LEU A CA 1
ATOM 2918 C C . LEU A 1 392 ? -3.940 16.814 19.522 1.00 29.06 392 LEU A C 1
ATOM 2920 O O . LEU A 1 392 ? -4.959 17.289 20.005 1.00 29.06 392 LEU A O 1
ATOM 2924 N N . TRP A 1 393 ? -3.916 15.601 18.956 1.00 35.16 393 TRP A N 1
ATOM 2925 C CA . TRP A 1 393 ? -5.080 14.704 19.003 1.00 35.16 393 TRP A CA 1
ATOM 2926 C C . TRP A 1 393 ? -5.391 14.348 20.464 1.00 35.16 393 TRP A C 1
ATOM 2928 O O . TRP A 1 393 ?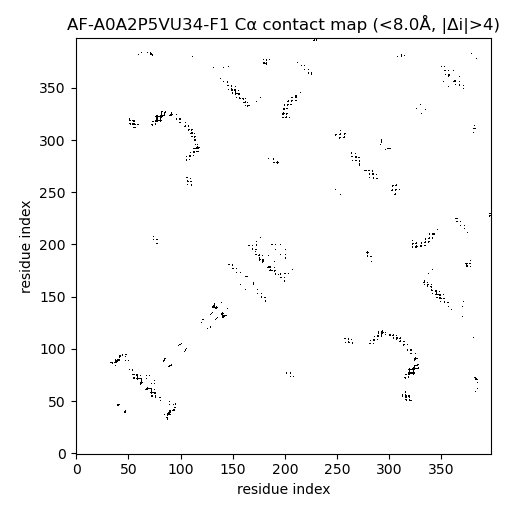 -6.460 14.687 20.969 1.00 35.16 393 TRP A O 1
ATOM 2938 N N . LEU A 1 394 ? -4.398 13.828 21.193 1.00 30.19 394 LEU A N 1
ATOM 2939 C CA . LEU A 1 394 ? -4.562 13.447 22.599 1.00 30.19 394 LEU A CA 1
ATOM 2940 C C . LEU A 1 394 ? -4.832 14.642 23.538 1.00 30.19 394 LEU A C 1
ATOM 2942 O O . LEU A 1 394 ? -5.636 14.509 24.457 1.00 30.19 394 LEU A O 1
ATOM 2946 N N . SER A 1 395 ? -4.225 15.815 23.313 1.00 25.06 395 SER A N 1
ATOM 2947 C CA . SER A 1 395 ? -4.450 17.006 24.159 1.00 25.06 395 SER A CA 1
ATOM 2948 C C . SER A 1 395 ? -5.691 17.833 23.802 1.00 25.06 395 SER A C 1
ATOM 2950 O O . SER A 1 395 ? -6.122 18.636 24.627 1.00 25.06 395 SER A O 1
ATOM 2952 N N . GLN A 1 396 ? -6.301 17.632 22.626 1.00 27.16 396 GLN A N 1
ATOM 2953 C CA . GLN A 1 396 ? -7.621 18.194 22.292 1.00 27.16 396 GLN A CA 1
ATOM 2954 C C . GLN A 1 396 ? -8.783 17.202 22.473 1.00 27.16 396 GLN A C 1
ATOM 2956 O O . GLN A 1 396 ? -9.923 17.562 22.183 1.00 27.16 396 GLN A O 1
ATOM 2961 N N . GLY A 1 397 ? -8.516 15.990 22.974 1.00 26.58 397 GLY A N 1
ATOM 2962 C CA . GLY A 1 397 ? -9.546 14.998 23.298 1.00 26.58 397 GLY A CA 1
ATOM 2963 C C . GLY A 1 397 ? -10.086 14.208 22.099 1.00 26.58 397 GLY A C 1
ATOM 2964 O O . GLY A 1 397 ? -11.281 13.917 22.065 1.00 26.58 397 GLY A O 1
ATOM 2965 N N . PHE A 1 398 ? -9.233 13.866 21.124 1.00 31.12 398 PHE A N 1
ATOM 2966 C CA . PHE A 1 398 ? -9.578 13.056 19.946 1.00 31.12 398 PHE A CA 1
ATOM 2967 C C . PHE A 1 398 ? -8.839 11.706 19.890 1.00 31.12 398 PHE A C 1
ATOM 2969 O O . PHE A 1 398 ? -7.601 11.695 20.075 1.00 31.12 398 PHE A O 1
#

InterPro domains:
  IPR008537 Protein of unknown function DUF819 [PF05684] (51-373)
  IPR008537 Protein of unknown function DUF819 [PTHR34289] (15-373)

Secondary structure (DSSP, 8-state):
----------------PPPPPP-------------SS-SS-TT-HHHHHHHHHHHHHHHHHHTTSTTGGGS-HHHHHHHHHHHHHHTTSS-SS-HHHHHIIIIIHHHHHHHHHTT--HHHHHHHSHHHHHHHHS-TTTS--HHHHHHHHHHHHHHHHHHHS--GGGGGGHHHHHHHHHHHTTTSS-HHHHHHHTT--HHHHHHHHHHHHHHHHHHHHHHHHHHTTSPPP---------------------HHHHHHHHHHHHHHHHHHHHHHHHTT-TT-HHHHHHHHHHHHHHHSHHHHHHHHHHHHHHHHHHHHHHHHHHHHT--HHHHHHHHHHHHHHHHHHHHHHHHHHHHHHHHTT--HHHHHHHHHHHHHHHHTTS-----TTHHHHHHHT-

Foldseek 3Di:
DDDDDDDDDDDDDDDDDDDDDDDDDDDPPPDDLPPVAFPQHLPNPPQQVVVLLVLLVVLVVLCVPPVSVLPHSLLSSLQVLQVCCSNSNDPLDHPVLVVLLVALVLLLLLLLCLQLQVVCCCVVCVVVVCCQCVPPDPFDHLLVLLLVLLVVLLVVLCVVQVLVLQPPCSVQQSVLLSVLLSLPDHSVLSCQLSVRQLQLVSLLVNLLSVLLSVVVVVLVVLVVVDDQDDDPDDDDPPPPDPDPPPPPPPVVLLVVSSVVSVVLLVVQVVVCVVVVPRSRRSVSSNVSSSVVCNVCVPSSVSSNVSSLVSSLSSSSSVSSSSSNNHHVVSSVSRNVSSNSSSNSSLVSSLVSLVVVCVVRPHDPVSSSVVSNSSNCSVPVRHDNPPDPCVVVCVVSPD

Solvent-accessible surface area (backbone atoms only — not comparable to full-atom values): 21498 Å² total; per-residue (Å²): 130,81,87,81,89,83,88,82,88,83,91,79,91,77,86,86,76,88,80,91,78,85,86,81,93,74,90,72,86,74,82,77,92,64,67,89,61,32,76,32,48,53,81,40,60,65,55,50,51,52,50,29,50,48,32,16,52,47,10,61,53,32,43,80,36,89,65,26,57,77,41,41,22,53,60,42,4,19,54,49,17,23,47,34,20,69,70,24,46,35,44,56,64,41,68,65,52,56,49,36,62,72,49,51,52,55,37,32,50,36,23,62,30,24,70,38,30,56,62,58,47,51,65,78,40,32,70,61,50,42,50,33,67,57,20,76,93,81,49,82,25,50,53,58,49,46,47,51,17,30,52,50,9,40,51,54,16,56,72,74,41,77,42,64,77,46,60,88,40,34,67,48,50,52,51,14,52,41,38,30,54,60,49,80,47,58,39,64,47,44,29,58,45,65,65,47,54,57,36,58,48,26,23,44,59,52,32,49,58,53,47,53,52,56,47,50,55,52,52,51,67,54,53,73,74,52,81,77,64,84,80,76,84,73,79,87,76,80,79,88,65,95,59,82,80,78,68,76,71,50,66,67,40,40,54,48,35,51,52,52,22,50,51,45,42,53,52,21,44,51,54,24,58,75,70,67,43,78,49,31,42,54,61,39,30,50,54,52,35,33,51,48,10,43,76,38,45,67,66,24,48,71,25,19,70,34,15,43,56,54,19,44,56,48,51,20,29,48,25,8,46,34,13,14,32,20,46,63,68,56,27,67,64,32,23,62,48,51,34,52,24,52,49,43,17,53,51,41,19,51,53,44,39,55,52,53,35,50,75,72,69,48,54,68,66,58,53,51,52,56,58,45,50,26,59,46,67,74,39,84,75,54,64,57,77,80,52,81,58,56,58,47,34,61,72,52,76,97

Radius of gyration: 26.06 Å; Cα contacts (8 Å, |Δi|>4): 492; chains: 1; bounding box: 72×73×84 Å

Sequence (398 aa):
MPASTSSPFYHQNTTSLCKPSLISKTRNLKVHSQLRCPIISPEDRWGTWASLFAIGAFGLWSEKTKIGSMVSAALVSTLVGLAASNLGIIPFEAPAYSVYMRFLLPLAVPLLLFRADLRRVLRSTGTLLLAFLLGSGHNPCLCFWMTVSTIIGTLVAFLMVPMRSLGSDNWKIASALMGSYIGGVNYIAISEALGVSPSVLAAGVTADNVICAIYFMVLFALASKVAPESSTSTDDVETNSDSKMESKIPVLQSATALAVSFSICKVASYVTNLYNIEGGILPGVTAIVVILATLFPKQFGELAPAGDALALVLMQVFFGVVGASGSIRNVIETAPSIFLFAMIQVAVHLAVMLGLGKLLGFDLKLLLLASNAILAAQRLRVGWPQLKDGDLWLSQGF

Nearest PDB structures (foldseek):
  8y4x-assembly1_A  TM=2.050E-01  e=1.945E-01  Fusobacterium nucleatum
  7rtv-assembly1_A  TM=1.213E-01  e=3.183E+00  Mus musculus
  8glv-assembly1_Co  TM=9.143E-02  e=5.176E+00  Chlamydomonas reinhardtii

Organism: Gossypium barbadense (NCBI:txid3634)

Mean predicted aligned error: 12.88 Å